Protein AF-0000000071222278 (afdb_homodimer)

Structure (mmCIF, N/CA/C/O backbone):
data_AF-0000000071222278-model_v1
#
loop_
_entity.id
_entity.type
_entity.pdbx_description
1 polymer omega-amidase
#
loop_
_atom_site.group_PDB
_atom_site.id
_atom_site.type_symbol
_atom_site.label_atom_id
_atom_site.label_alt_id
_atom_site.label_comp_id
_atom_site.label_asym_id
_atom_site.label_entity_id
_atom_site.label_seq_id
_atom_site.pdbx_PDB_ins_code
_atom_site.Cartn_x
_atom_site.Cartn_y
_atom_site.Cartn_z
_atom_site.occupancy
_atom_site.B_iso_or_equiv
_atom_site.auth_seq_id
_atom_site.auth_comp_id
_atom_site.auth_asym_id
_atom_site.auth_atom_id
_atom_site.pdbx_PDB_model_num
ATOM 1 N N . MET A 1 1 ? 24.328 16.859 -0.555 1 50.84 1 MET A N 1
ATOM 2 C CA . MET A 1 1 ? 23.141 16.391 0.17 1 50.84 1 MET A CA 1
ATOM 3 C C . MET A 1 1 ? 23.531 15.844 1.537 1 50.84 1 MET A C 1
ATOM 5 O O . MET A 1 1 ? 24.531 15.133 1.663 1 50.84 1 MET A O 1
ATOM 9 N N . TYR A 1 2 ? 22.938 16.422 2.629 1 64.75 2 TYR A N 1
ATOM 10 C CA . TYR A 1 2 ? 23.281 15.922 3.955 1 64.75 2 TYR A CA 1
ATOM 11 C C . TYR A 1 2 ? 22.828 14.469 4.125 1 64.75 2 TYR A C 1
ATOM 13 O O . TYR A 1 2 ? 21.75 14.086 3.664 1 64.75 2 TYR A O 1
ATOM 21 N N . LYS A 1 3 ? 23.766 13.883 4.699 1 67.88 3 LYS A N 1
ATOM 22 C CA . LYS A 1 3 ? 23.547 12.445 4.828 1 67.88 3 LYS A CA 1
ATOM 23 C C . LYS A 1 3 ? 22.594 12.133 5.98 1 67.88 3 LYS A C 1
ATOM 25 O O . LYS A 1 3 ? 21.906 11.117 5.969 1 67.88 3 LYS A O 1
ATOM 30 N N . HIS A 1 4 ? 22.719 13.102 6.91 1 75.44 4 HIS A N 1
ATOM 31 C CA . HIS A 1 4 ? 21.844 12.922 8.07 1 75.44 4 HIS A CA 1
ATOM 32 C C . HIS A 1 4 ? 20.938 14.141 8.266 1 75.44 4 HIS A C 1
ATOM 34 O O . HIS A 1 4 ? 21.328 15.266 7.945 1 75.44 4 HIS A O 1
ATOM 40 N N . PHE A 1 5 ? 19.797 13.812 8.578 1 79.31 5 PHE A N 1
ATOM 41 C CA . PHE A 1 5 ? 18.75 14.828 8.758 1 79.31 5 PHE A CA 1
ATOM 42 C C . PHE A 1 5 ? 18.031 14.625 10.086 1 79.31 5 PHE A C 1
ATOM 44 O O . PHE A 1 5 ? 17.578 13.523 10.391 1 79.31 5 PHE A O 1
ATOM 51 N N . ALA A 1 6 ? 18.172 15.703 11.008 1 85.75 6 ALA A N 1
ATOM 52 C CA . ALA A 1 6 ? 17.5 15.609 12.305 1 85.75 6 ALA A CA 1
ATOM 53 C C . ALA A 1 6 ? 16.062 16.078 12.219 1 85.75 6 ALA A C 1
ATOM 55 O O . ALA A 1 6 ? 15.797 17.234 11.852 1 85.75 6 ALA A O 1
ATOM 56 N N . TRP A 1 7 ? 15.211 15.18 12.609 1 89.19 7 TRP A N 1
ATOM 57 C CA . TRP A 1 7 ? 13.781 15.445 12.461 1 89.19 7 TRP A CA 1
ATOM 58 C C . TRP A 1 7 ? 13.062 15.336 13.805 1 89.19 7 TRP A C 1
ATOM 60 O O . TRP A 1 7 ? 13.352 14.43 14.594 1 89.19 7 TRP A O 1
ATOM 70 N N . HIS A 1 8 ? 12.227 16.328 14.023 1 93.81 8 HIS A N 1
ATOM 71 C CA . HIS A 1 8 ? 11.383 16.281 15.211 1 93.81 8 HIS A CA 1
ATOM 72 C C . HIS A 1 8 ? 9.906 16.234 14.836 1 93.81 8 HIS A C 1
ATOM 74 O O . HIS A 1 8 ? 9.453 17 13.977 1 93.81 8 HIS A O 1
ATOM 80 N N . LEU A 1 9 ? 9.203 15.32 15.359 1 96.69 9 LEU A N 1
ATOM 81 C CA . LEU A 1 9 ? 7.766 15.148 15.172 1 96.69 9 LEU A CA 1
ATOM 82 C C . LEU A 1 9 ? 7.012 15.391 16.469 1 96.69 9 LEU A C 1
ATOM 84 O O . LEU A 1 9 ? 7.27 14.727 17.484 1 96.69 9 LEU A O 1
ATOM 88 N N . VAL A 1 10 ? 6.066 16.297 16.438 1 98 10 VAL A N 1
ATOM 89 C CA . VAL A 1 10 ? 5.398 16.703 17.672 1 98 10 VAL A CA 1
ATOM 90 C C . VAL A 1 10 ? 3.975 16.141 17.688 1 98 10 VAL A C 1
ATOM 92 O O . VAL A 1 10 ? 3.18 16.438 16.797 1 98 10 VAL A O 1
ATOM 95 N N . GLN A 1 11 ? 3.684 15.32 18.656 1 98.69 11 GLN A N 1
ATOM 96 C CA . GLN A 1 11 ? 2.305 14.969 18.984 1 98.69 11 GLN A CA 1
ATOM 97 C C . GLN A 1 11 ? 1.721 15.938 20 1 98.69 11 GLN A C 1
ATOM 99 O O . GLN A 1 11 ? 1.902 15.758 21.219 1 98.69 11 GLN A O 1
ATOM 104 N N . LEU A 1 12 ? 0.975 16.906 19.547 1 98.5 12 LEU A N 1
ATOM 105 C CA . LEU A 1 12 ? 0.53 18.016 20.375 1 98.5 12 LEU A CA 1
ATOM 106 C C . LEU A 1 12 ? -0.89 17.797 20.875 1 98.5 12 LEU A C 1
ATOM 108 O O . LEU A 1 12 ? -1.757 17.344 20.125 1 98.5 12 LEU A O 1
ATOM 112 N N . GLN A 1 13 ? -1.092 18.047 22.125 1 98.25 13 GLN A N 1
ATOM 113 C CA . GLN A 1 13 ? -2.457 18.078 22.625 1 98.25 13 GLN A CA 1
ATOM 114 C C . GLN A 1 13 ? -3.152 19.391 22.266 1 98.25 13 GLN A C 1
ATOM 116 O O . GLN A 1 13 ? -2.6 20.469 22.469 1 98.25 13 GLN A O 1
ATOM 121 N N . VAL A 1 14 ? -4.301 19.297 21.781 1 97.81 14 VAL A N 1
ATOM 122 C CA . VAL A 1 14 ? -5.02 20.453 21.266 1 97.81 14 VAL A CA 1
ATOM 123 C C . VAL A 1 14 ? -6.223 20.75 22.156 1 97.81 14 VAL A C 1
ATOM 125 O O . VAL A 1 14 ? -6.922 19.844 22.594 1 97.81 14 VAL A O 1
ATOM 128 N N . ASN A 1 15 ? -6.426 21.984 22.453 1 95.69 15 ASN A N 1
ATOM 129 C CA . ASN A 1 15 ? -7.605 22.422 23.188 1 95.69 15 ASN A CA 1
ATOM 130 C C . ASN A 1 15 ? -8.344 23.531 22.469 1 95.69 15 ASN A C 1
ATOM 132 O O . ASN A 1 15 ? -8.047 23.828 21.312 1 95.69 15 ASN A O 1
ATOM 136 N N . GLU A 1 16 ? -9.312 24.172 23.141 1 96.44 16 GLU A N 1
ATOM 137 C CA . GLU A 1 16 ? -10.211 25.109 22.469 1 96.44 16 GLU A CA 1
ATOM 138 C C . GLU A 1 16 ? -9.594 26.516 22.391 1 96.44 16 GLU A C 1
ATOM 140 O O . GLU A 1 16 ? -10.078 27.375 21.672 1 96.44 16 GLU A O 1
ATOM 145 N N . VAL A 1 17 ? -8.586 26.781 23.141 1 97.5 17 VAL A N 1
ATOM 146 C CA . VAL A 1 17 ? -7.977 28.109 23.188 1 97.5 17 VAL A CA 1
ATOM 147 C C . VAL A 1 17 ? -6.82 28.188 22.188 1 97.5 17 VAL A C 1
ATOM 149 O O . VAL A 1 17 ? -5.715 27.719 22.469 1 97.5 17 VAL A O 1
ATOM 152 N N . LYS A 1 18 ? -7.035 28.828 21.094 1 97.94 18 LYS A N 1
ATOM 153 C CA . LYS A 1 18 ? -6.094 28.891 19.969 1 97.94 18 LYS A CA 1
ATOM 154 C C . LYS A 1 18 ? -4.723 29.375 20.438 1 97.94 18 LYS A C 1
ATOM 156 O O . LYS A 1 18 ? -3.697 28.781 20.094 1 97.94 18 LYS A O 1
ATOM 161 N N . SER A 1 19 ? -4.73 30.453 21.203 1 97.88 19 SER A N 1
ATOM 162 C CA . SER A 1 19 ? -3.469 31.062 21.625 1 97.88 19 SER A CA 1
ATOM 163 C C . SER A 1 19 ? -2.633 30.094 22.438 1 97.88 19 SER A C 1
ATOM 165 O O . SER A 1 19 ? -1.404 30.078 22.344 1 97.88 19 SER A O 1
ATOM 167 N N . LYS A 1 20 ? -3.273 29.266 23.234 1 98.19 20 LYS A N 1
ATOM 168 C CA . LYS A 1 20 ? -2.557 28.281 24.031 1 98.19 20 LYS A CA 1
ATOM 169 C C . LYS A 1 20 ? -1.934 27.203 23.141 1 98.19 20 LYS A C 1
ATOM 171 O O . LYS A 1 20 ? -0.811 26.766 23.391 1 98.19 20 LYS A O 1
ATOM 176 N N . ASN A 1 21 ? -2.67 26.75 22.188 1 98.44 21 ASN A N 1
ATOM 177 C CA . ASN A 1 21 ? -2.145 25.766 21.25 1 98.44 21 ASN A CA 1
ATOM 178 C C . ASN A 1 21 ? -0.934 26.312 20.5 1 98.44 21 ASN A C 1
ATOM 180 O O . ASN A 1 21 ? 0.077 25.609 20.359 1 98.44 21 ASN A O 1
ATOM 184 N N . VAL A 1 22 ? -1.058 27.547 20 1 98.75 22 VAL A N 1
ATOM 185 C CA . VAL A 1 22 ? 0.012 28.172 19.234 1 98.75 22 VAL A CA 1
ATOM 186 C C . VAL A 1 22 ? 1.243 28.359 20.125 1 98.75 22 VAL A C 1
ATOM 188 O O . VAL A 1 22 ? 2.363 28.062 19.719 1 98.75 22 VAL A O 1
ATOM 191 N N . GLU A 1 23 ? 1.014 28.844 21.328 1 98.44 23 GLU A N 1
ATOM 192 C CA . GLU A 1 23 ? 2.117 29.031 22.266 1 98.44 23 GLU A CA 1
ATOM 193 C C . GLU A 1 23 ? 2.826 27.703 22.547 1 98.44 23 GLU A C 1
ATOM 195 O O . GLU A 1 23 ? 4.055 27.656 22.641 1 98.44 23 GLU A O 1
ATOM 200 N N . ARG A 1 24 ? 2.037 26.688 22.781 1 98.19 24 ARG A N 1
ATOM 201 C CA . ARG A 1 24 ? 2.607 25.375 23.047 1 98.19 24 ARG A CA 1
ATOM 202 C C . ARG A 1 24 ? 3.424 24.875 21.859 1 98.19 24 ARG A C 1
ATOM 204 O O . ARG A 1 24 ? 4.512 24.328 22.031 1 98.19 24 ARG A O 1
ATOM 211 N N . ALA A 1 25 ? 2.912 25.016 20.656 1 98.31 25 ALA A N 1
ATOM 212 C CA . ALA A 1 25 ? 3.641 24.641 19.453 1 98.31 25 ALA A CA 1
ATOM 213 C C . ALA A 1 25 ? 4.969 25.391 19.359 1 98.31 25 ALA A C 1
ATOM 215 O O . ALA A 1 25 ? 6.008 24.797 19.078 1 98.31 25 ALA A O 1
ATOM 216 N N . VAL A 1 26 ? 4.914 26.688 19.578 1 97.94 26 VAL A N 1
ATOM 217 C CA . VAL A 1 26 ? 6.109 27.516 19.531 1 97.94 26 VAL A CA 1
ATOM 218 C C . VAL A 1 26 ? 7.125 27.016 20.562 1 97.94 26 VAL A C 1
ATOM 220 O O . VAL A 1 26 ? 8.328 27.016 20.297 1 97.94 26 VAL A O 1
ATOM 223 N N . SER A 1 27 ? 6.652 26.625 21.719 1 97.38 27 SER A N 1
ATOM 224 C CA . SER A 1 27 ? 7.551 26.094 22.75 1 97.38 27 SER A CA 1
ATOM 225 C C . SER A 1 27 ? 8.258 24.844 22.266 1 97.38 27 SER A C 1
ATOM 227 O O . SER A 1 27 ? 9.438 24.625 22.578 1 97.38 27 SER A O 1
ATOM 229 N N . TYR A 1 28 ? 7.586 23.953 21.609 1 97 28 TYR A N 1
ATOM 230 C CA . TYR A 1 28 ? 8.203 22.75 21.047 1 97 28 TYR A CA 1
ATOM 231 C C . TYR A 1 28 ? 9.234 23.109 19.984 1 97 28 TYR A C 1
ATOM 233 O O . TYR A 1 28 ? 10.305 22.5 19.922 1 97 28 TYR A O 1
ATOM 241 N N . ILE A 1 29 ? 8.922 24.094 19.141 1 96.19 29 ILE A N 1
ATOM 242 C CA . ILE A 1 29 ? 9.844 24.531 18.094 1 96.19 29 ILE A CA 1
ATOM 243 C C . ILE A 1 29 ? 11.125 25.078 18.734 1 96.19 29 ILE A C 1
ATOM 245 O O . ILE A 1 29 ? 12.227 24.75 18.297 1 96.19 29 ILE A O 1
ATOM 249 N N . SER A 1 30 ? 10.938 25.844 19.75 1 94.44 30 SER A N 1
ATOM 250 C CA . SER A 1 30 ? 12.094 26.391 20.453 1 94.44 30 SER A CA 1
ATOM 251 C C . SER A 1 30 ? 12.922 25.281 21.094 1 94.44 30 SER A C 1
ATOM 253 O O . SER A 1 30 ? 14.156 25.344 21.094 1 94.44 30 SER A O 1
ATOM 255 N N . SER A 1 31 ? 12.234 24.312 21.641 1 91.62 31 SER A N 1
ATOM 256 C CA . SER A 1 31 ? 12.93 23.188 22.281 1 91.62 31 SER A CA 1
ATOM 257 C C . SER A 1 31 ? 13.672 22.344 21.25 1 91.62 31 SER A C 1
ATOM 259 O O . SER A 1 31 ? 14.672 21.703 21.578 1 91.62 31 SER A O 1
ATOM 261 N N . ALA A 1 32 ? 13.188 22.266 20.047 1 87.5 32 ALA A N 1
ATOM 262 C CA . ALA A 1 32 ? 13.773 21.438 19 1 87.5 32 ALA A CA 1
ATOM 263 C C . ALA A 1 32 ? 15.18 21.922 18.641 1 87.5 32 ALA A C 1
ATOM 265 O O . ALA A 1 32 ? 16.047 21.125 18.297 1 87.5 32 ALA A O 1
ATOM 266 N N . LYS A 1 33 ? 15.461 23.172 18.734 1 79.44 33 LYS A N 1
ATOM 267 C CA . LYS A 1 33 ? 16.781 23.719 18.422 1 79.44 33 LYS A CA 1
ATOM 268 C C . LYS A 1 33 ? 17.812 23.266 19.438 1 79.44 33 LYS A C 1
ATOM 270 O O . LYS A 1 33 ? 18.984 23.062 19.094 1 79.44 33 LYS A O 1
ATOM 275 N N . GLU A 1 34 ? 17.297 23.094 20.594 1 80.38 34 GLU A N 1
ATOM 276 C CA . GLU A 1 34 ? 18.203 22.641 21.641 1 80.38 34 GLU A CA 1
ATOM 277 C C . GLU A 1 34 ? 18.734 21.234 21.328 1 80.38 34 GLU A C 1
ATOM 279 O O . GLU A 1 34 ? 19.812 20.859 21.781 1 80.38 34 GLU A O 1
ATOM 284 N N . HIS A 1 35 ? 18.078 20.594 20.438 1 79.88 35 HIS A N 1
ATOM 285 C CA . HIS A 1 35 ? 18.469 19.234 20.094 1 79.88 35 HIS A CA 1
ATOM 286 C C . HIS A 1 35 ? 18.969 19.156 18.656 1 79.88 35 HIS A C 1
ATOM 288 O O . HIS A 1 35 ? 18.969 18.078 18.062 1 79.88 35 HIS A O 1
ATOM 294 N N . ASN A 1 36 ? 19.281 20.312 18.078 1 80.81 36 ASN A N 1
ATOM 295 C CA . ASN A 1 36 ? 19.906 20.438 16.766 1 80.81 36 ASN A CA 1
ATOM 296 C C . ASN A 1 36 ? 18.984 19.922 15.664 1 80.81 36 ASN A C 1
ATOM 298 O O . ASN A 1 36 ? 19.438 19.25 14.742 1 80.81 36 ASN A O 1
ATOM 302 N N . ALA A 1 37 ? 17.703 20.188 15.773 1 86.94 37 ALA A N 1
ATOM 303 C CA . ALA A 1 37 ? 16.734 19.781 14.758 1 86.94 37 ALA A CA 1
ATOM 304 C C . ALA A 1 37 ? 16.922 20.594 13.469 1 86.94 37 ALA A C 1
ATOM 306 O O . ALA A 1 37 ? 17.188 21.797 13.523 1 86.94 37 ALA A O 1
ATOM 307 N N . ASP A 1 38 ? 16.859 19.938 12.352 1 90.44 38 ASP A N 1
ATOM 308 C CA . ASP A 1 38 ? 16.828 20.609 11.055 1 90.44 38 ASP A CA 1
ATOM 309 C C . ASP A 1 38 ? 15.391 20.984 10.68 1 90.44 38 ASP A C 1
ATOM 311 O O . ASP A 1 38 ? 15.172 21.969 9.977 1 90.44 38 ASP A O 1
ATOM 315 N N . ILE A 1 39 ? 14.484 20.188 11.133 1 94.06 39 ILE A N 1
ATOM 316 C CA . ILE A 1 39 ? 13.086 20.344 10.75 1 94.06 39 ILE A CA 1
ATOM 317 C C . ILE A 1 39 ? 12.18 19.797 11.852 1 94.06 39 ILE A C 1
ATOM 319 O O . ILE A 1 39 ? 12.539 18.828 12.531 1 94.06 39 ILE A O 1
ATOM 323 N N . ILE A 1 40 ? 11.141 20.469 12.164 1 96.94 40 ILE A N 1
ATOM 324 C CA . ILE A 1 40 ? 10.117 20.031 13.109 1 96.94 40 ILE A CA 1
ATOM 325 C C . ILE A 1 40 ? 8.75 20.047 12.43 1 96.94 40 ILE A C 1
ATOM 327 O O . ILE A 1 40 ? 8.469 20.922 11.602 1 96.94 40 ILE A O 1
ATOM 331 N N . ALA A 1 41 ? 7.898 19.062 12.711 1 98.06 41 ALA A N 1
ATOM 332 C CA . ALA A 1 41 ? 6.582 18.953 12.086 1 98.06 41 ALA A CA 1
ATOM 333 C C . ALA A 1 41 ? 5.48 18.875 13.141 1 98.06 41 ALA A C 1
ATOM 335 O O . ALA A 1 41 ? 5.629 18.203 14.164 1 98.06 41 ALA A O 1
ATOM 336 N N . LEU A 1 42 ? 4.426 19.609 12.906 1 98.81 42 LEU A N 1
ATOM 337 C CA . LEU A 1 42 ? 3.273 19.688 13.797 1 98.81 42 LEU A CA 1
ATOM 338 C C . LEU A 1 42 ? 2.104 18.875 13.242 1 98.81 42 LEU A C 1
ATOM 340 O O . LEU A 1 42 ? 2.109 18.5 12.07 1 98.81 42 LEU A O 1
ATOM 344 N N . PRO A 1 43 ? 1.085 18.594 14.031 1 98.81 43 PRO A N 1
ATOM 345 C CA . PRO A 1 43 ? -0.017 17.734 13.594 1 98.81 43 PRO A CA 1
ATOM 346 C C . PRO A 1 43 ? -1.107 18.5 12.852 1 98.81 43 PRO A C 1
ATOM 348 O O . PRO A 1 43 ? -1.021 19.734 12.727 1 98.81 43 PRO A O 1
ATOM 351 N N . GLU A 1 44 ? -2.096 17.766 12.336 1 98.75 44 GLU A N 1
ATOM 352 C CA . GLU A 1 44 ? -3.254 18.344 11.656 1 98.75 44 GLU A CA 1
ATOM 353 C C . GLU A 1 44 ? -4.094 19.188 12.602 1 98.75 44 GLU A C 1
ATOM 355 O O . GLU A 1 44 ? -4.418 18.75 13.711 1 98.75 44 GLU A O 1
ATOM 360 N N . CYS A 1 45 ? -4.477 20.406 12.133 1 98.25 45 CYS A N 1
ATOM 361 C CA . CYS A 1 45 ? -5.309 21.344 12.883 1 98.25 45 CYS A CA 1
ATOM 362 C C . CYS A 1 45 ? -4.781 21.516 14.297 1 98.25 45 CYS A C 1
ATOM 364 O O . CYS A 1 45 ? -5.531 21.391 15.266 1 98.25 45 CYS A O 1
ATOM 366 N N . PHE A 1 46 ? -3.543 21.812 14.375 1 98.56 46 PHE A N 1
ATOM 367 C CA . PHE A 1 46 ? -2.883 21.812 15.672 1 98.56 46 PHE A CA 1
ATOM 368 C C . PHE A 1 46 ? -3.332 23 16.516 1 98.56 46 PHE A C 1
ATOM 370 O O . PHE A 1 46 ? -3.125 23.031 17.719 1 98.56 46 PHE A O 1
ATOM 377 N N . ASN A 1 47 ? -3.955 24.047 15.875 1 98.31 47 ASN A N 1
ATOM 378 C CA . ASN A 1 47 ? -4.238 25.281 16.609 1 98.31 47 ASN A CA 1
ATOM 379 C C . ASN A 1 47 ? -5.707 25.344 17.031 1 98.31 47 ASN A C 1
ATOM 381 O O . ASN A 1 47 ? -6.172 26.391 17.484 1 98.31 47 ASN A O 1
ATOM 385 N N . SER A 1 48 ? -6.457 24.328 16.781 1 97.75 48 SER A N 1
ATOM 386 C CA . SER A 1 48 ? -7.875 24.297 17.141 1 97.75 48 SER A CA 1
ATOM 387 C C . SER A 1 48 ? -8.383 22.875 17.25 1 97.75 48 SER A C 1
ATOM 389 O O . SER A 1 48 ? -7.754 21.938 16.75 1 97.75 48 SER A O 1
ATOM 391 N N . PRO A 1 49 ? -9.523 22.719 17.969 1 96.25 49 PRO A N 1
ATOM 392 C CA . PRO A 1 49 ? -10.164 21.406 17.875 1 96.25 49 PRO A CA 1
ATOM 393 C C . PRO A 1 49 ? -10.508 21.016 16.438 1 96.25 49 PRO A C 1
ATOM 395 O O . PRO A 1 49 ? -10.672 21.891 15.586 1 96.25 49 PRO A O 1
ATOM 398 N N . TYR A 1 50 ? -10.562 19.766 16.234 1 94.88 50 TYR A N 1
ATOM 399 C CA . TYR A 1 50 ? -10.875 19.25 14.898 1 94.88 50 TYR A CA 1
ATOM 400 C C . TYR A 1 50 ? -12.367 18.969 14.758 1 94.88 50 TYR A C 1
ATOM 402 O O . TYR A 1 50 ? -12.969 18.344 15.633 1 94.88 50 TYR A O 1
ATOM 410 N N . GLY A 1 51 ? -12.906 19.453 13.719 1 92.56 51 GLY A N 1
ATOM 411 C CA . GLY A 1 51 ? -14.312 19.25 13.422 1 92.56 51 GLY A CA 1
ATOM 412 C C . GLY A 1 51 ? -14.875 20.281 12.469 1 92.56 51 GLY A C 1
ATOM 413 O O . GLY A 1 51 ? -14.375 21.406 12.398 1 92.56 51 GLY A O 1
ATOM 414 N N . ILE A 1 52 ? -15.938 19.969 11.812 1 93.31 52 ILE A N 1
ATOM 415 C CA . ILE A 1 52 ? -16.547 20.781 10.766 1 93.31 52 ILE A CA 1
ATOM 416 C C . ILE A 1 52 ? -16.969 22.125 11.344 1 93.31 52 ILE A C 1
ATOM 418 O O . ILE A 1 52 ? -16.812 23.172 10.695 1 93.31 52 ILE A O 1
ATOM 422 N N . GLN A 1 53 ? -17.484 22.094 12.539 1 93.44 53 GLN A N 1
ATOM 423 C CA . GLN A 1 53 ? -18.016 23.312 13.164 1 93.44 53 GLN A CA 1
ATOM 424 C C . GLN A 1 53 ? -16.875 24.25 13.578 1 93.44 53 GLN A C 1
ATOM 426 O O . GLN A 1 53 ? -17.109 25.438 13.805 1 93.44 53 GLN A O 1
ATOM 431 N N . TYR A 1 54 ? -15.734 23.75 13.664 1 96.19 54 TYR A N 1
ATOM 432 C CA . TYR A 1 54 ? -14.625 24.531 14.195 1 96.19 54 TYR A CA 1
ATOM 433 C C . TYR A 1 54 ? -13.859 25.219 13.07 1 96.19 54 TYR A C 1
ATOM 435 O O . TYR A 1 54 ? -13.203 26.25 13.289 1 96.19 54 TYR A O 1
ATOM 443 N N . PHE A 1 55 ? -13.953 24.781 11.82 1 97.06 55 PHE A N 1
ATOM 444 C CA . PHE A 1 55 ? -13.141 25.297 10.719 1 97.06 55 PHE A CA 1
ATOM 445 C C . PHE A 1 55 ? -13.414 26.766 10.477 1 97.06 55 PHE A C 1
ATOM 447 O O . PHE A 1 55 ? -12.484 27.578 10.438 1 97.06 55 PHE A O 1
ATOM 454 N N . PRO A 1 56 ? -14.703 27.188 10.383 1 97.25 56 PRO A N 1
ATOM 455 C CA . PRO A 1 56 ? -14.945 28.625 10.172 1 97.25 56 PRO A CA 1
ATOM 456 C C . PRO A 1 56 ? -14.547 29.469 11.383 1 97.25 56 PRO A C 1
ATOM 458 O O . PRO A 1 56 ? -14.016 30.562 11.227 1 97.25 56 PRO A O 1
ATOM 461 N N . LYS A 1 57 ? -14.766 28.922 12.531 1 97.06 57 LYS A N 1
ATOM 462 C CA . LYS A 1 57 ? -14.539 29.656 13.773 1 97.06 57 LYS A CA 1
ATOM 463 C C . LYS A 1 57 ? -13.062 29.969 13.961 1 97.06 57 LYS A C 1
ATOM 465 O O . LYS A 1 57 ? -12.711 31.047 14.445 1 97.06 57 LYS A O 1
ATOM 470 N N . TYR A 1 58 ? -12.203 29.109 13.562 1 97.94 58 TYR A N 1
ATOM 471 C CA . TYR A 1 58 ? -10.781 29.266 13.852 1 97.94 58 TYR A CA 1
ATOM 472 C C . TYR A 1 58 ? -10 29.656 12.602 1 97.94 58 TYR A C 1
ATOM 474 O O . TYR A 1 58 ? -8.773 29.688 12.617 1 97.94 58 TYR A O 1
ATOM 482 N N . ALA A 1 59 ? -10.68 29.969 11.539 1 98.19 59 ALA A N 1
ATOM 483 C CA . ALA A 1 59 ? -10.055 30.234 10.242 1 98.19 59 ALA A CA 1
ATOM 484 C C . ALA A 1 59 ? -9.203 31.5 10.305 1 98.19 59 ALA A C 1
ATOM 486 O O . ALA A 1 59 ? -9.578 32.469 10.953 1 98.19 59 ALA A O 1
ATOM 487 N N . GLU A 1 60 ? -8.078 31.375 9.648 1 98.25 60 GLU A N 1
ATOM 488 C CA . GLU A 1 60 ? -7.16 32.5 9.508 1 98.25 60 GLU A CA 1
ATOM 489 C C . GLU A 1 60 ? -6.703 32.656 8.062 1 98.25 60 GLU A C 1
ATOM 491 O O . GLU A 1 60 ? -6.723 31.703 7.285 1 98.25 60 GLU A O 1
ATOM 496 N N . SER A 1 61 ? -6.312 33.906 7.773 1 98.25 61 SER A N 1
ATOM 497 C CA . SER A 1 61 ? -5.648 34.094 6.488 1 98.25 61 SER A CA 1
ATOM 498 C C . SER A 1 61 ? -4.219 33.562 6.523 1 98.25 61 SER A C 1
ATOM 500 O O . SER A 1 61 ? -3.588 33.531 7.582 1 98.25 61 SER A O 1
ATOM 502 N N . VAL A 1 62 ? -3.674 33.062 5.504 1 98.44 62 VAL A N 1
ATOM 503 C CA . VAL A 1 62 ? -2.289 32.625 5.328 1 98.44 62 VAL A CA 1
ATOM 504 C C . VAL A 1 62 ? -1.609 33.5 4.277 1 98.44 62 VAL A C 1
ATOM 506 O O . VAL A 1 62 ? -2.102 33.625 3.152 1 98.44 62 VAL A O 1
ATOM 509 N N . PRO A 1 63 ? -0.571 34.188 4.496 1 97.81 63 PRO A N 1
ATOM 510 C CA . PRO A 1 63 ? 0.282 33.938 5.66 1 97.81 63 PRO A CA 1
ATOM 511 C C . PRO A 1 63 ? 0.116 35 6.746 1 97.81 63 PRO A C 1
ATOM 513 O O . PRO A 1 63 ? 0.968 35.125 7.629 1 97.81 63 PRO A O 1
ATOM 516 N N . ASP A 1 64 ? -0.885 35.781 6.742 1 96.94 64 ASP A N 1
ATOM 517 C CA . ASP A 1 64 ? -0.932 36.969 7.57 1 96.94 64 ASP A CA 1
ATOM 518 C C . ASP A 1 64 ? -1.656 36.719 8.891 1 96.94 64 ASP A C 1
ATOM 520 O O . ASP A 1 64 ? -1.676 37.562 9.781 1 96.94 64 ASP A O 1
ATOM 524 N N . GLY A 1 65 ? -2.215 35.562 9.039 1 97.94 65 GLY A N 1
ATOM 525 C CA . GLY A 1 65 ? -2.941 35.25 10.258 1 97.94 65 GLY A CA 1
ATOM 526 C C . GLY A 1 65 ? -2.035 35.031 11.453 1 97.94 65 GLY A C 1
ATOM 527 O O . GLY A 1 65 ? -0.821 34.875 11.297 1 97.94 65 GLY A O 1
ATOM 528 N N . GLU A 1 66 ? -2.654 35 12.641 1 97.56 66 GLU A N 1
ATOM 529 C CA . GLU A 1 66 ? -1.956 34.906 13.914 1 97.56 66 GLU A CA 1
ATOM 530 C C . GLU A 1 66 ? -1.051 33.688 13.969 1 97.56 66 GLU A C 1
ATOM 532 O O . GLU A 1 66 ? 0.109 33.781 14.375 1 97.56 66 GLU A O 1
ATOM 537 N N . THR A 1 67 ? -1.541 32.562 13.617 1 98.75 67 THR A N 1
ATOM 538 C CA . THR A 1 67 ? -0.778 31.312 13.688 1 98.75 67 THR A CA 1
ATOM 539 C C . THR A 1 67 ? 0.409 31.359 12.727 1 98.75 67 THR A C 1
ATOM 541 O O . THR A 1 67 ? 1.522 30.969 13.094 1 98.75 67 THR A O 1
ATOM 544 N N . SER A 1 68 ? 0.166 31.859 11.484 1 98.69 68 SER A N 1
ATOM 545 C CA . SER A 1 68 ? 1.236 31.953 10.5 1 98.69 68 SER A CA 1
ATOM 546 C C . SER A 1 68 ? 2.352 32.875 10.984 1 98.69 68 SER A C 1
ATOM 548 O O . SER A 1 68 ? 3.533 32.531 10.867 1 98.69 68 SER A O 1
ATOM 550 N N . VAL A 1 69 ? 1.96 33.969 11.516 1 98.75 69 VAL A N 1
ATOM 551 C CA . VAL A 1 69 ? 2.936 34.938 12.016 1 98.75 69 VAL A CA 1
ATOM 552 C C . VAL A 1 69 ? 3.768 34.281 13.125 1 98.75 69 VAL A C 1
ATOM 554 O O . VAL A 1 6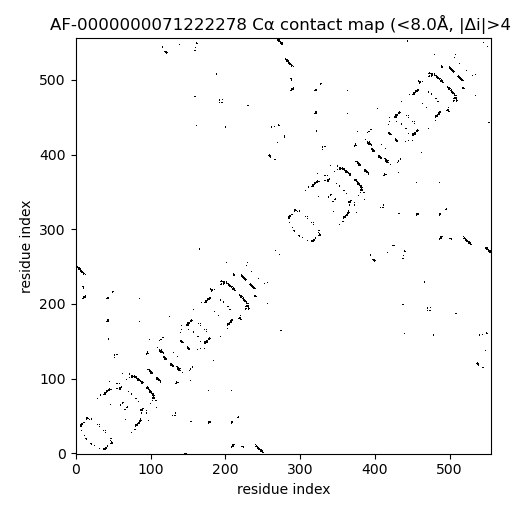9 ? 4.992 34.438 13.156 1 98.75 69 VAL A O 1
ATOM 557 N N . ALA A 1 70 ? 3.121 33.594 14.039 1 98.81 70 ALA A N 1
ATOM 558 C CA . ALA A 1 70 ? 3.816 32.938 15.141 1 98.81 70 ALA A CA 1
ATOM 559 C C . ALA A 1 70 ? 4.793 31.875 14.625 1 98.81 70 ALA A C 1
ATOM 561 O O . ALA A 1 70 ? 5.922 31.781 15.109 1 98.81 70 ALA A O 1
ATOM 562 N N . LEU A 1 71 ? 4.375 31.094 13.703 1 98.81 71 LEU A N 1
ATOM 563 C CA . LEU A 1 71 ? 5.223 30.047 13.156 1 98.81 71 LEU A CA 1
ATOM 564 C C . LEU A 1 71 ? 6.414 30.641 12.406 1 98.81 71 LEU A C 1
ATOM 566 O O . LEU A 1 71 ? 7.535 30.141 12.531 1 98.81 71 LEU A O 1
ATOM 570 N N . SER A 1 72 ? 6.145 31.656 11.547 1 98.81 72 SER A N 1
ATOM 571 C CA . SER A 1 72 ? 7.211 32.344 10.844 1 98.81 72 SER A CA 1
ATOM 572 C C . SER A 1 72 ? 8.273 32.844 11.805 1 98.81 72 SER A C 1
ATOM 574 O O . SER A 1 72 ? 9.469 32.625 11.609 1 98.81 72 SER A O 1
ATOM 576 N N . LYS A 1 73 ? 7.828 33.531 12.836 1 98.69 73 LYS A N 1
ATOM 577 C CA . LYS A 1 73 ? 8.734 34.094 13.836 1 98.69 73 LYS A CA 1
ATOM 578 C C . LYS A 1 73 ? 9.523 32.969 14.539 1 98.69 73 LYS A C 1
ATOM 580 O O . LYS A 1 73 ? 10.734 33.094 14.727 1 98.69 73 LYS A O 1
ATOM 585 N N . ALA A 1 74 ? 8.852 31.922 14.961 1 98.06 74 ALA A N 1
ATOM 586 C CA . ALA A 1 74 ? 9.5 30.812 15.648 1 98.06 74 ALA A CA 1
ATOM 587 C C . ALA A 1 74 ? 10.562 30.156 14.758 1 98.06 74 ALA A C 1
ATOM 589 O O . ALA A 1 74 ? 11.656 29.828 15.227 1 98.06 74 ALA A O 1
ATOM 590 N N . ALA A 1 75 ? 10.227 29.953 13.484 1 97.94 75 ALA A N 1
ATOM 591 C CA . ALA A 1 75 ? 11.188 29.375 12.547 1 97.94 75 ALA A CA 1
ATOM 592 C C . ALA A 1 75 ? 12.438 30.234 12.453 1 97.94 75 ALA A C 1
ATOM 594 O O . ALA A 1 75 ? 13.562 29.719 12.555 1 97.94 75 ALA A O 1
ATOM 595 N N . LYS A 1 76 ? 12.258 31.516 12.305 1 97.94 76 LYS A N 1
ATOM 596 C CA . LYS A 1 76 ? 13.359 32.469 12.148 1 97.94 76 LYS A CA 1
ATOM 597 C C . LYS A 1 76 ? 14.211 32.531 13.414 1 97.94 76 LYS A C 1
ATOM 599 O O . LYS A 1 76 ? 15.438 32.438 13.344 1 97.94 76 LYS A O 1
ATOM 604 N N . GLU A 1 77 ? 13.539 32.656 14.492 1 97.25 77 GLU A N 1
ATOM 605 C CA . GLU A 1 77 ? 14.242 32.812 15.766 1 97.25 77 GLU A CA 1
ATOM 606 C C . GLU A 1 77 ? 15.078 31.578 16.094 1 97.25 77 GLU A C 1
ATOM 608 O O . GLU A 1 77 ? 16.125 31.688 16.719 1 97.25 77 GLU A O 1
ATOM 613 N N . ASN A 1 78 ? 14.617 30.438 15.664 1 95.81 78 ASN A N 1
ATOM 614 C CA . ASN A 1 78 ? 15.312 29.203 15.992 1 95.81 78 ASN A CA 1
ATOM 615 C C . ASN A 1 78 ? 16.094 28.656 14.797 1 95.81 78 ASN A C 1
ATOM 617 O O . ASN A 1 78 ? 16.75 27.625 14.898 1 95.81 78 ASN A O 1
ATOM 621 N N . SER A 1 79 ? 16.062 29.312 13.664 1 95.06 79 SER A N 1
ATOM 622 C CA . SER A 1 79 ? 16.766 28.922 12.438 1 95.06 79 SER A CA 1
ATOM 623 C C . SER A 1 79 ? 16.484 27.453 12.086 1 95.06 79 SER A C 1
ATOM 625 O O . SER A 1 79 ? 17.422 26.672 11.906 1 95.06 79 SER A O 1
ATOM 627 N N . ILE A 1 80 ? 15.266 27.125 11.969 1 95.44 80 ILE A N 1
ATOM 628 C CA . ILE A 1 80 ? 14.852 25.75 11.742 1 95.44 80 ILE A CA 1
ATOM 629 C C . ILE A 1 80 ? 13.711 25.719 10.719 1 95.44 80 ILE A C 1
ATOM 631 O O . ILE A 1 80 ? 12.969 26.688 10.586 1 95.44 80 ILE A O 1
ATOM 635 N N . TYR A 1 81 ? 13.617 24.609 9.938 1 96.88 81 TYR A N 1
ATOM 636 C CA . TYR A 1 81 ? 12.438 24.391 9.102 1 96.88 81 TYR A CA 1
ATOM 637 C C . TYR A 1 81 ? 11.242 23.969 9.938 1 96.88 81 TYR A C 1
ATOM 639 O O . TYR A 1 81 ? 11.391 23.156 10.867 1 96.88 81 TYR A O 1
ATOM 647 N N . VAL A 1 82 ? 10.07 24.516 9.648 1 98.12 82 VAL A N 1
ATOM 648 C CA . VAL A 1 82 ? 8.867 24.172 10.383 1 98.12 82 VAL A CA 1
ATOM 649 C C . VAL A 1 82 ? 7.773 23.719 9.414 1 98.12 82 VAL A C 1
ATOM 651 O O . VAL A 1 82 ? 7.336 24.5 8.57 1 98.12 82 VAL A O 1
ATOM 654 N N . VAL A 1 83 ? 7.41 22.469 9.469 1 98.69 83 VAL A N 1
ATOM 655 C CA . VAL A 1 83 ? 6.141 22.016 8.891 1 98.69 83 VAL A CA 1
ATOM 656 C C . VAL A 1 83 ? 4.996 22.359 9.844 1 98.69 83 VAL A C 1
ATOM 658 O O . VAL A 1 83 ? 4.832 21.703 10.875 1 98.69 83 VAL A O 1
ATOM 661 N N . GLY A 1 84 ? 4.258 23.281 9.469 1 98.69 84 GLY A N 1
ATOM 662 C CA . GLY A 1 84 ? 3.301 23.906 10.375 1 98.69 84 GLY A CA 1
ATOM 663 C C . GLY A 1 84 ? 2.021 23.109 10.531 1 98.69 84 GLY A C 1
ATOM 664 O O . GLY A 1 84 ? 0.933 23.672 10.609 1 98.69 84 GLY A O 1
ATOM 665 N N . GLY A 1 85 ? 2.174 21.656 10.516 1 98.62 85 GLY A N 1
ATOM 666 C CA . GLY A 1 85 ? 0.918 20.938 10.562 1 98.62 85 GLY A CA 1
ATOM 667 C C . GLY A 1 85 ? -0.113 21.453 9.578 1 98.62 85 GLY A C 1
ATOM 668 O O . GLY A 1 85 ? 0.154 21.547 8.375 1 98.62 85 GLY A O 1
ATOM 669 N N . THR A 1 86 ? -1.332 21.656 10.211 1 98.81 86 THR A N 1
ATOM 670 C CA . THR A 1 86 ? -2.281 22.375 9.359 1 98.81 86 THR A CA 1
ATOM 671 C C . THR A 1 86 ? -3.16 23.297 10.188 1 98.81 86 THR A C 1
ATOM 673 O O . THR A 1 86 ? -3.189 23.203 11.414 1 98.81 86 THR A O 1
ATOM 676 N N . ILE A 1 87 ? -3.727 24.25 9.578 1 98.75 87 ILE A N 1
ATOM 677 C CA . ILE A 1 87 ? -4.727 25.141 10.164 1 98.75 87 ILE A CA 1
ATOM 678 C C . ILE A 1 87 ? -5.871 25.344 9.172 1 98.75 87 ILE A C 1
ATOM 680 O O . ILE A 1 87 ? -5.723 25.078 7.977 1 98.75 87 ILE A O 1
ATOM 684 N N . SER A 1 88 ? -6.984 25.859 9.711 1 98.56 88 SER A N 1
ATOM 685 C CA . SER A 1 88 ? -8.047 26.328 8.836 1 98.56 88 SER A CA 1
ATOM 686 C C . SER A 1 88 ? -7.695 27.656 8.203 1 98.56 88 SER A C 1
ATOM 688 O O . SER A 1 88 ? -7.441 28.641 8.906 1 98.56 88 SER A O 1
ATOM 690 N N . GLU A 1 89 ? -7.633 27.656 6.91 1 98.88 89 GLU A N 1
ATOM 691 C CA . GLU A 1 89 ? -7.348 28.859 6.129 1 98.88 89 GLU A CA 1
ATOM 692 C C . GLU A 1 89 ? -8.617 29.438 5.516 1 98.88 89 GLU A C 1
ATOM 694 O O . GLU A 1 89 ? -9.469 28.688 5.02 1 98.88 89 GLU A O 1
ATOM 699 N N . ILE A 1 90 ? -8.695 30.75 5.574 1 98.62 90 ILE A N 1
ATOM 700 C CA . ILE A 1 90 ? -9.766 31.422 4.84 1 98.62 90 ILE A CA 1
ATOM 701 C C . ILE A 1 90 ? -9.172 32.281 3.723 1 98.62 90 ILE A C 1
ATOM 703 O O . ILE A 1 90 ? -8.234 33.031 3.947 1 98.62 90 ILE A O 1
ATOM 707 N N . GLU A 1 91 ? -9.578 32.094 2.564 1 98.31 91 GLU A N 1
ATOM 708 C CA . GLU A 1 91 ? -9.281 32.906 1.395 1 98.31 91 GLU A CA 1
ATOM 709 C C . GLU A 1 91 ? -10.547 33.25 0.61 1 98.31 91 GLU A C 1
ATOM 711 O O . GLU A 1 91 ? -11.156 32.344 0.009 1 98.31 91 GLU A O 1
ATOM 716 N N . GLY A 1 92 ? -10.852 34.5 0.532 1 97.06 92 GLY A N 1
ATOM 717 C CA . GLY A 1 92 ? -12.172 34.812 0.007 1 97.06 92 GLY A CA 1
ATOM 718 C C . GLY A 1 92 ? -13.305 34.188 0.792 1 97.06 92 GLY A C 1
ATOM 719 O O . GLY A 1 92 ? -13.398 34.375 2.008 1 97.06 92 GLY A O 1
ATOM 720 N N . ASP A 1 93 ? -14.117 33.469 0.146 1 96.88 93 ASP A N 1
ATOM 721 C CA . ASP A 1 93 ? -15.25 32.812 0.805 1 96.88 93 ASP A CA 1
ATOM 722 C C . ASP A 1 93 ? -14.992 31.328 0.988 1 96.88 93 ASP A C 1
ATOM 724 O O . ASP A 1 93 ? -15.906 30.578 1.325 1 96.88 93 ASP A O 1
ATOM 728 N N . LYS A 1 94 ? -13.797 30.969 0.75 1 98.44 94 LYS A N 1
ATOM 729 C CA . LYS A 1 94 ? -13.477 29.547 0.809 1 98.44 94 LYS A CA 1
ATOM 730 C C . LYS A 1 94 ? -12.586 29.219 2.002 1 98.44 94 LYS A C 1
ATOM 732 O O . LYS A 1 94 ? -11.719 30.031 2.367 1 98.44 94 LYS A O 1
ATOM 737 N N . LEU A 1 95 ? -12.828 28.109 2.576 1 98.75 95 LEU A N 1
ATOM 738 C CA . LEU A 1 95 ? -12 27.562 3.652 1 98.75 95 LEU A CA 1
ATOM 739 C C . LEU A 1 95 ? -11.18 26.375 3.168 1 98.75 95 LEU A C 1
ATOM 741 O O . LEU A 1 95 ? -11.656 25.578 2.367 1 98.75 95 LEU A O 1
ATOM 745 N N . TYR A 1 96 ? -9.984 26.25 3.617 1 98.88 96 TYR A N 1
ATOM 746 C CA . TYR A 1 96 ? -9.078 25.156 3.295 1 98.88 96 TYR A CA 1
ATOM 747 C C . TYR A 1 96 ? -8.422 24.609 4.551 1 98.88 96 TYR A C 1
ATOM 749 O O . TYR A 1 96 ? -8.266 25.328 5.543 1 98.88 96 TYR A O 1
ATOM 757 N N . ASN A 1 97 ? -8.141 23.312 4.617 1 98.88 97 ASN A N 1
ATOM 758 C CA . ASN A 1 97 ? -7.148 22.766 5.527 1 98.88 97 ASN A CA 1
ATOM 759 C C . ASN A 1 97 ? -5.742 22.859 4.949 1 98.88 97 ASN A C 1
ATOM 761 O O . ASN A 1 97 ? -5.414 22.156 3.986 1 98.88 97 ASN A O 1
ATOM 765 N N . THR A 1 98 ? -4.945 23.703 5.578 1 98.94 98 THR A N 1
ATOM 766 C CA . THR A 1 98 ? -3.729 24.125 4.891 1 98.94 98 THR A CA 1
ATOM 767 C C . THR A 1 98 ? -2.498 23.859 5.754 1 98.94 98 THR A C 1
ATOM 769 O O . THR A 1 98 ? -2.477 24.188 6.938 1 98.94 98 THR A O 1
ATOM 772 N N . CYS A 1 99 ? -1.562 23.203 5.164 1 98.94 99 CYS A N 1
ATOM 773 C CA . CYS A 1 99 ? -0.236 23.047 5.75 1 98.94 99 CYS A CA 1
ATOM 774 C C . CYS A 1 99 ? 0.722 24.109 5.234 1 98.94 99 CYS A C 1
ATOM 776 O O . CYS A 1 99 ? 0.9 24.25 4.023 1 98.94 99 CYS A O 1
ATOM 778 N N . THR A 1 100 ? 1.336 24.844 6.117 1 98.88 100 THR A N 1
ATOM 779 C CA . THR A 1 100 ? 2.365 25.812 5.754 1 98.88 100 THR A CA 1
ATOM 780 C C . THR A 1 100 ? 3.752 25.281 6.117 1 98.88 100 THR A C 1
ATOM 782 O O . THR A 1 100 ? 3.92 24.609 7.137 1 98.88 100 THR A O 1
ATOM 785 N N . ILE A 1 101 ? 4.707 25.578 5.273 1 98.88 101 ILE A N 1
ATOM 786 C CA . ILE A 1 101 ? 6.102 25.234 5.543 1 98.88 101 ILE A CA 1
ATOM 787 C C . ILE A 1 101 ? 6.934 26.516 5.637 1 98.88 101 ILE A C 1
ATOM 789 O O . ILE A 1 101 ? 6.949 27.328 4.707 1 98.88 101 ILE A O 1
ATOM 793 N N . TRP A 1 102 ? 7.676 26.656 6.734 1 98.69 102 TRP A N 1
ATOM 794 C CA . TRP A 1 102 ? 8.469 27.844 6.992 1 98.69 102 TRP A CA 1
ATOM 795 C C . TRP A 1 102 ? 9.953 27.531 6.996 1 98.69 102 TRP A C 1
ATOM 797 O O . TRP A 1 102 ? 10.383 26.547 7.613 1 98.69 102 TRP A O 1
ATOM 807 N N . GLY A 1 103 ? 10.719 28.406 6.277 1 97.81 103 GLY A N 1
ATOM 808 C CA . GLY A 1 103 ? 12.164 28.234 6.266 1 97.81 103 GLY A CA 1
ATOM 809 C C . GLY A 1 103 ? 12.844 28.844 7.48 1 97.81 103 GLY A C 1
ATOM 810 O O . GLY A 1 103 ? 12.211 29.562 8.258 1 97.81 103 GLY A O 1
ATOM 811 N N . PRO A 1 104 ? 14.148 28.547 7.633 1 96.38 104 PRO A N 1
ATOM 812 C CA . PRO A 1 104 ? 14.898 29.031 8.789 1 96.38 104 PRO A CA 1
ATOM 813 C C . PRO A 1 104 ? 15.008 30.562 8.82 1 96.38 104 PRO A C 1
ATOM 815 O O . PRO A 1 104 ? 15.398 31.141 9.844 1 96.38 104 PRO A O 1
ATOM 818 N N . ASP A 1 105 ? 14.664 31.203 7.738 1 98.06 105 ASP A N 1
ATOM 819 C CA . ASP A 1 105 ? 14.68 32.656 7.703 1 98.06 105 ASP A CA 1
ATOM 820 C C . ASP A 1 105 ? 13.281 33.25 7.945 1 98.06 105 ASP A C 1
ATOM 822 O O . ASP A 1 105 ? 13.07 34.438 7.828 1 98.06 105 ASP A O 1
ATOM 826 N N . GLY A 1 106 ? 12.312 32.344 8.18 1 98.31 106 GLY A N 1
ATOM 827 C CA . GLY A 1 106 ? 10.953 32.75 8.484 1 98.31 106 GLY A CA 1
ATOM 828 C C . GLY A 1 106 ? 10.078 32.906 7.254 1 98.31 106 GLY A C 1
ATOM 829 O O . GLY A 1 106 ? 8.898 33.25 7.359 1 98.31 106 GLY A O 1
ATOM 830 N N . THR A 1 107 ? 10.609 32.562 6.078 1 98.31 107 THR A N 1
ATOM 831 C CA . THR A 1 107 ? 9.852 32.688 4.84 1 98.31 107 THR A CA 1
ATOM 832 C C . THR A 1 107 ? 8.93 31.5 4.637 1 98.31 107 THR A C 1
ATOM 834 O O . THR A 1 107 ? 9.312 30.359 4.918 1 98.31 107 THR A O 1
ATOM 837 N N . LEU A 1 108 ? 7.719 31.766 4.164 1 98.69 108 LEU A N 1
ATOM 838 C CA . LEU A 1 108 ? 6.836 30.688 3.729 1 98.69 108 LEU A CA 1
ATOM 839 C C . LEU A 1 108 ? 7.363 30.031 2.453 1 98.69 108 LEU A C 1
ATOM 841 O O . LEU A 1 108 ? 7.277 30.625 1.371 1 98.69 108 LEU A O 1
ATOM 845 N N . ILE A 1 109 ? 7.848 28.844 2.543 1 97.75 109 ILE A N 1
ATOM 846 C CA . ILE A 1 109 ? 8.531 28.281 1.377 1 97.75 109 ILE A CA 1
ATOM 847 C C . ILE A 1 109 ? 7.578 27.375 0.616 1 97.75 109 ILE A C 1
ATOM 849 O O . ILE A 1 109 ? 7.832 27.016 -0.541 1 97.75 109 ILE A O 1
ATOM 853 N N . ALA A 1 110 ? 6.5 26.891 1.21 1 98.38 110 ALA A N 1
ATOM 854 C CA . ALA A 1 110 ? 5.488 26.078 0.531 1 98.38 110 ALA A CA 1
ATOM 855 C C . ALA A 1 110 ? 4.164 26.109 1.284 1 98.38 110 ALA A C 1
ATOM 857 O O . ALA A 1 110 ? 4.133 26.391 2.486 1 98.38 110 ALA A O 1
ATOM 858 N N . LYS A 1 111 ? 3.189 25.922 0.635 1 98.56 111 LYS A N 1
ATOM 859 C CA . LYS A 1 111 ? 1.822 25.844 1.141 1 98.56 111 LYS A CA 1
ATOM 860 C C . LYS A 1 111 ? 1.05 24.719 0.465 1 98.56 111 LYS A C 1
ATOM 862 O O . LYS A 1 111 ? 1.014 24.641 -0.765 1 98.56 111 LYS A O 1
ATOM 867 N N . HIS A 1 112 ? 0.491 23.828 1.214 1 98.88 112 HIS A N 1
ATOM 868 C CA . HIS A 1 112 ? -0.287 22.703 0.701 1 98.88 112 HIS A CA 1
ATOM 869 C C . HIS A 1 112 ? -1.706 22.719 1.258 1 98.88 112 HIS A C 1
ATOM 871 O O . HIS A 1 112 ? -1.899 22.703 2.477 1 98.88 112 HIS A O 1
ATOM 877 N N . ARG A 1 113 ? -2.672 22.797 0.41 1 98.94 113 ARG A N 1
ATOM 878 C CA . ARG A 1 113 ? -4.074 22.641 0.785 1 98.94 113 ARG A CA 1
ATOM 879 C C . ARG A 1 113 ? -4.531 21.188 0.587 1 98.94 113 ARG A C 1
ATOM 881 O O . ARG A 1 113 ? -4.254 20.578 -0.45 1 98.94 113 ARG A O 1
ATOM 888 N N . LYS A 1 114 ? -5.211 20.656 1.617 1 98.88 114 LYS A N 1
ATOM 889 C CA . LYS A 1 114 ? -5.695 19.281 1.55 1 98.88 114 LYS A CA 1
ATOM 890 C C . LYS A 1 114 ? -6.398 19.016 0.222 1 98.88 114 LYS A C 1
ATOM 892 O O . LYS A 1 114 ? -7.336 19.734 -0.146 1 98.88 114 LYS A O 1
ATOM 897 N N . VAL A 1 115 ? -5.895 17.984 -0.426 1 98.81 115 VAL A N 1
ATOM 898 C CA . VAL A 1 115 ? -6.367 17.734 -1.783 1 98.81 115 VAL A CA 1
ATOM 899 C C . VAL A 1 115 ? -7.637 16.891 -1.74 1 98.81 115 VAL A C 1
ATOM 901 O O . VAL A 1 115 ? -8.602 17.172 -2.455 1 98.81 115 VAL A O 1
ATOM 904 N N . HIS A 1 116 ? -7.598 15.82 -1.001 1 98.88 116 HIS A N 1
ATOM 905 C CA . HIS A 1 116 ? -8.734 14.914 -0.846 1 98.88 116 HIS A CA 1
ATOM 906 C C . HIS A 1 116 ? -9.484 15.188 0.454 1 98.88 116 HIS A C 1
ATOM 908 O O . HIS A 1 116 ? -8.93 14.992 1.542 1 98.88 116 HIS A O 1
ATOM 914 N N . LEU A 1 117 ? -10.672 15.586 0.304 1 98.56 117 LEU A N 1
ATOM 915 C CA . LEU A 1 117 ? -11.469 15.875 1.493 1 98.56 117 LEU A CA 1
ATOM 916 C C . LEU A 1 117 ? -12.07 14.594 2.062 1 98.56 117 LEU A C 1
ATOM 918 O O . LEU A 1 117 ? -12.516 13.727 1.31 1 98.56 117 LEU A O 1
ATOM 922 N N . PHE A 1 118 ? -12.016 14.461 3.375 1 97.19 118 PHE A N 1
ATOM 923 C CA . PHE A 1 118 ? -12.477 13.289 4.121 1 97.19 118 PHE A CA 1
ATOM 924 C C . PHE A 1 118 ? -14 13.266 4.203 1 97.19 118 PHE A C 1
ATOM 926 O O . PHE A 1 118 ? -14.578 13.773 5.168 1 97.19 118 PHE A O 1
ATOM 933 N N . ASP A 1 119 ? -14.648 12.703 3.225 1 97.44 119 ASP A N 1
ATOM 934 C CA . ASP A 1 119 ? -16.094 12.477 3.184 1 97.44 119 ASP A CA 1
ATOM 935 C C . ASP A 1 119 ? -16.422 10.984 3.293 1 97.44 119 ASP A C 1
ATOM 937 O O . ASP A 1 119 ? -16.375 10.258 2.299 1 97.44 119 ASP A O 1
ATOM 941 N N . ILE A 1 120 ? -16.75 10.609 4.543 1 95.25 120 ILE A N 1
ATOM 942 C CA . ILE A 1 120 ? -17.016 9.188 4.742 1 95.25 120 ILE A CA 1
ATOM 943 C C . ILE A 1 120 ? -18.281 9.008 5.578 1 95.25 120 ILE A C 1
ATOM 945 O O . ILE A 1 120 ? -18.703 9.93 6.285 1 95.25 120 ILE A O 1
ATOM 949 N N . ASP A 1 121 ? -18.875 7.906 5.449 1 94.94 121 ASP A N 1
ATOM 950 C CA . ASP A 1 121 ? -20.016 7.477 6.25 1 94.94 121 ASP A CA 1
ATOM 951 C C . ASP A 1 121 ? -19.922 5.996 6.602 1 94.94 121 ASP A C 1
ATOM 953 O O . ASP A 1 121 ? -20.281 5.137 5.793 1 94.94 121 ASP A O 1
ATOM 957 N N . ILE A 1 122 ? -19.422 5.676 7.746 1 92.19 122 ILE A N 1
ATOM 958 C CA . ILE A 1 122 ? -19.406 4.32 8.289 1 92.19 122 ILE A CA 1
ATOM 959 C C . ILE A 1 122 ? -20.547 4.148 9.289 1 92.19 122 ILE A C 1
ATOM 961 O O . ILE A 1 122 ? -20.453 4.594 10.438 1 92.19 122 ILE A O 1
ATOM 965 N N . PRO A 1 123 ? -21.562 3.426 8.938 1 91.62 123 PRO A N 1
ATOM 966 C CA . PRO A 1 123 ? -22.766 3.336 9.773 1 91.62 123 PRO A CA 1
ATOM 967 C C . PRO A 1 123 ? -22.469 2.902 11.203 1 91.62 123 PRO A C 1
ATOM 969 O O . PRO A 1 123 ? -21.688 1.975 11.422 1 91.62 123 PRO A O 1
ATOM 972 N N . ASN A 1 124 ? -23.031 3.572 12.133 1 91 124 ASN A N 1
ATOM 973 C CA . ASN A 1 124 ? -23 3.285 13.562 1 91 124 ASN A CA 1
ATOM 974 C C . ASN A 1 124 ? -21.594 3.502 14.141 1 91 124 ASN A C 1
ATOM 976 O O . ASN A 1 124 ? -21.297 3.047 15.242 1 91 124 ASN A O 1
ATOM 980 N N . LYS A 1 125 ? -20.781 4.16 13.367 1 89.88 125 LYS A N 1
ATOM 981 C CA . LYS A 1 125 ? -19.438 4.43 13.867 1 89.88 125 LYS A CA 1
ATOM 982 C C . LYS A 1 125 ? -19.047 5.891 13.664 1 89.88 125 LYS A C 1
ATOM 984 O O . LYS A 1 125 ? -18.938 6.648 14.633 1 89.88 125 LYS A O 1
ATOM 989 N N . ILE A 1 126 ? -18.969 6.359 12.391 1 88.25 126 ILE A N 1
ATOM 990 C CA . ILE A 1 126 ? -18.578 7.746 12.18 1 88.25 126 ILE A CA 1
ATOM 991 C C . ILE A 1 126 ? -19.078 8.234 10.82 1 88.25 126 ILE A C 1
ATOM 993 O O . ILE A 1 126 ? -19.031 7.492 9.836 1 88.25 126 ILE A O 1
ATOM 997 N N . THR A 1 127 ? -19.656 9.312 10.805 1 91.06 127 THR A N 1
ATOM 998 C CA . THR A 1 127 ? -19.938 10.094 9.609 1 91.06 127 THR A CA 1
ATOM 999 C C . THR A 1 127 ? -19.219 11.445 9.672 1 91.06 127 THR A C 1
ATOM 1001 O O . THR A 1 127 ? -19.297 12.148 10.672 1 91.06 127 THR A O 1
ATOM 1004 N N . PHE A 1 128 ? -18.484 11.719 8.734 1 91.06 128 PHE A N 1
ATOM 1005 C CA . PHE A 1 128 ? -17.734 12.961 8.641 1 91.06 128 PHE A CA 1
ATOM 1006 C C . PHE A 1 128 ? -17.656 13.445 7.199 1 91.06 128 PHE A C 1
ATOM 1008 O O . PHE A 1 128 ? -17.312 12.68 6.301 1 91.06 128 PHE A O 1
ATOM 1015 N N . ARG A 1 129 ? -18.094 14.703 6.941 1 94.62 129 ARG A N 1
ATOM 1016 C CA . ARG A 1 129 ? -18.062 15.297 5.609 1 94.62 129 ARG A CA 1
ATOM 1017 C C . ARG A 1 129 ? -17.359 16.641 5.613 1 94.62 129 ARG A C 1
ATOM 1019 O O . ARG A 1 129 ? -18 17.688 5.715 1 94.62 129 ARG A O 1
ATOM 1026 N N . GLU A 1 130 ? -16 16.578 5.359 1 96.31 130 GLU A N 1
ATOM 1027 C CA . GLU A 1 130 ? -15.164 17.766 5.344 1 96.31 130 GLU A CA 1
ATOM 1028 C C . GLU A 1 130 ? -15.617 18.75 4.27 1 96.31 130 GLU A C 1
ATOM 1030 O O . GLU A 1 130 ? -15.5 19.969 4.441 1 96.31 130 GLU A O 1
ATOM 1035 N N . SER A 1 131 ? -16.188 18.203 3.184 1 96.69 131 SER A N 1
ATOM 1036 C CA . SER A 1 131 ? -16.578 19.031 2.041 1 96.69 131 SER A CA 1
ATOM 1037 C C . SER A 1 131 ? -17.734 19.953 2.393 1 96.69 131 SER A C 1
ATOM 1039 O O . SER A 1 131 ? -18.047 20.891 1.647 1 96.69 131 SER A O 1
ATOM 1041 N N . ASP A 1 132 ? -18.375 19.719 3.5 1 96.31 132 ASP A N 1
ATOM 1042 C CA . ASP A 1 132 ? -19.422 20.625 3.969 1 96.31 132 ASP A CA 1
ATOM 1043 C C . ASP A 1 132 ? -18.859 21.969 4.371 1 96.31 132 ASP A C 1
ATOM 1045 O O . ASP A 1 132 ? -19.578 22.969 4.445 1 96.31 132 ASP A O 1
ATOM 1049 N N . SER A 1 133 ? -17.547 22.031 4.645 1 97.12 133 SER A N 1
ATOM 1050 C CA . SER A 1 133 ? -16.953 23.266 5.148 1 97.12 133 SER A CA 1
ATOM 1051 C C . SER A 1 133 ? -15.695 23.625 4.383 1 97.12 133 SER A C 1
ATOM 1053 O O . SER A 1 133 ? -15.438 24.812 4.117 1 97.12 133 SER A O 1
ATOM 1055 N N . LEU A 1 134 ? -14.953 22.672 3.98 1 98.56 134 LEU A N 1
ATOM 1056 C CA . LEU A 1 134 ? -13.641 22.922 3.391 1 98.56 134 LEU A CA 1
ATOM 1057 C C . LEU A 1 134 ? -13.695 22.766 1.873 1 98.56 134 LEU A C 1
ATOM 1059 O O . LEU A 1 134 ? -14.484 21.984 1.35 1 98.56 134 LEU A O 1
ATOM 1063 N N . SER A 1 135 ? -12.852 23.516 1.217 1 98.69 135 SER A N 1
ATOM 1064 C CA . SER A 1 135 ? -12.586 23.359 -0.208 1 98.69 135 SER A CA 1
ATOM 1065 C C . SER A 1 135 ? -11.32 22.547 -0.444 1 98.69 135 SER A C 1
ATOM 1067 O O . SER A 1 135 ? -10.383 22.609 0.353 1 98.69 135 SER A O 1
ATOM 1069 N N . PRO A 1 136 ? -11.32 21.781 -1.518 1 98.75 136 PRO A N 1
ATOM 1070 C CA . PRO A 1 136 ? -10.141 20.969 -1.801 1 98.75 136 PRO A CA 1
ATOM 1071 C C . PRO A 1 136 ? -9 21.781 -2.416 1 98.75 136 PRO A C 1
ATOM 1073 O O . PRO A 1 136 ? -9.242 22.703 -3.186 1 98.75 136 PRO A O 1
ATOM 1076 N N . GLY A 1 137 ? -7.781 21.406 -2.027 1 98.56 137 GLY A N 1
ATOM 1077 C CA . GLY A 1 137 ? -6.641 21.875 -2.799 1 98.56 137 GLY A CA 1
ATOM 1078 C C . GLY A 1 137 ? -6.574 21.266 -4.191 1 98.56 137 GLY A C 1
ATOM 1079 O O . GLY A 1 137 ? -7.328 20.344 -4.508 1 98.56 137 GLY A O 1
ATOM 1080 N N . ASN A 1 138 ? -5.625 21.812 -5.027 1 97.69 138 ASN A N 1
ATOM 1081 C CA . ASN A 1 138 ? -5.566 21.344 -6.406 1 97.69 138 ASN A CA 1
ATOM 1082 C C . ASN A 1 138 ? -4.125 21.172 -6.883 1 97.69 138 ASN A C 1
ATOM 1084 O O . ASN A 1 138 ? -3.846 21.281 -8.078 1 97.69 138 ASN A O 1
ATOM 1088 N N . SER A 1 139 ? -3.248 20.969 -5.898 1 97.5 139 SER A N 1
ATOM 1089 C CA . SER A 1 139 ? -1.854 20.812 -6.293 1 97.5 139 SER A CA 1
ATOM 1090 C C . SER A 1 139 ? -1.111 19.891 -5.34 1 97.5 139 SER A C 1
ATOM 1092 O O . SER A 1 139 ? -1.511 19.734 -4.184 1 97.5 139 SER A O 1
ATOM 1094 N N . LEU A 1 140 ? -0.114 19.203 -5.898 1 98.25 140 LEU A N 1
ATOM 1095 C CA . LEU A 1 140 ? 0.848 18.484 -5.074 1 98.25 140 LEU A CA 1
ATOM 1096 C C . LEU A 1 140 ? 1.998 19.391 -4.652 1 98.25 140 LEU A C 1
ATOM 1098 O O . LEU A 1 140 ? 2.473 20.203 -5.449 1 98.25 140 LEU A O 1
ATOM 1102 N N . THR A 1 141 ? 2.502 19.297 -3.449 1 98.69 141 THR A N 1
ATOM 1103 C CA . THR A 1 141 ? 3.457 20.234 -2.887 1 98.69 141 THR A CA 1
ATOM 1104 C C . THR A 1 141 ? 4.727 19.516 -2.434 1 98.69 141 THR A C 1
ATOM 1106 O O . THR A 1 141 ? 4.66 18.516 -1.719 1 98.69 141 THR A O 1
ATOM 1109 N N . MET A 1 142 ? 5.82 19.984 -2.918 1 98.56 142 MET A N 1
ATOM 1110 C CA . MET A 1 142 ? 7.133 19.484 -2.52 1 98.56 142 MET A CA 1
ATOM 1111 C C . MET A 1 142 ? 8.055 20.641 -2.113 1 98.56 142 MET A C 1
ATOM 1113 O O . MET A 1 142 ? 7.875 21.766 -2.568 1 98.56 142 MET A O 1
ATOM 1117 N N . PHE A 1 143 ? 8.992 20.391 -1.265 1 97.75 143 PHE A N 1
ATOM 1118 C CA . PHE A 1 143 ? 10.016 21.344 -0.886 1 97.75 143 PHE A CA 1
ATOM 1119 C C . PHE A 1 143 ? 11.32 20.656 -0.529 1 97.75 143 PHE A C 1
ATOM 1121 O O . PHE A 1 143 ? 11.352 19.422 -0.379 1 97.75 143 PHE A O 1
ATOM 1128 N N . ASP A 1 144 ? 12.367 21.422 -0.472 1 94.88 144 ASP A N 1
ATOM 1129 C CA . ASP A 1 144 ? 13.703 20.875 -0.247 1 94.88 144 ASP A CA 1
ATOM 1130 C C . ASP A 1 144 ? 14.258 21.328 1.103 1 94.88 144 ASP A C 1
ATOM 1132 O O . ASP A 1 144 ? 14.125 22.484 1.479 1 94.88 144 ASP A O 1
ATOM 1136 N N . VAL A 1 145 ? 14.758 20.406 1.854 1 92.56 145 VAL A N 1
ATOM 1137 C CA . VAL A 1 145 ? 15.508 20.688 3.076 1 92.56 145 VAL A CA 1
ATOM 1138 C C . VAL A 1 145 ? 16.875 20.016 3.002 1 92.56 145 VAL A C 1
ATOM 1140 O O . VAL A 1 145 ? 16.984 18.781 3.105 1 92.56 145 VAL A O 1
ATOM 1143 N N . LYS A 1 146 ? 17.891 20.797 2.859 1 88.44 146 LYS A N 1
ATOM 1144 C CA . LYS A 1 146 ? 19.266 20.328 2.842 1 88.44 146 LYS A CA 1
ATOM 1145 C C . LYS A 1 146 ? 19.453 19.219 1.8 1 88.44 146 LYS A C 1
ATOM 1147 O O . LYS A 1 146 ? 20.094 18.203 2.07 1 88.44 146 LYS A O 1
ATOM 1152 N N . GLY A 1 147 ? 18.734 19.359 0.707 1 88.25 147 GLY A N 1
ATOM 1153 C CA . GLY A 1 147 ? 18.906 18.422 -0.398 1 88.25 147 GLY A CA 1
ATOM 1154 C C . GLY A 1 147 ? 17.875 17.328 -0.41 1 88.25 147 GLY A C 1
ATOM 1155 O O . GLY A 1 147 ? 17.781 16.547 -1.371 1 88.25 147 GLY A O 1
ATOM 1156 N N . TRP A 1 148 ? 17.141 17.219 0.679 1 91.81 148 TRP A N 1
ATOM 1157 C CA . TRP A 1 148 ? 16.047 16.25 0.724 1 91.81 148 TRP A CA 1
ATOM 1158 C C . TRP A 1 148 ? 14.766 16.844 0.132 1 91.81 148 TRP A C 1
ATOM 1160 O O . TRP A 1 148 ? 14.273 17.875 0.602 1 91.81 148 TRP A O 1
ATOM 1170 N N . LYS A 1 149 ? 14.344 16.172 -0.907 1 96.69 149 LYS A N 1
ATOM 1171 C CA . LYS A 1 149 ? 13.031 16.562 -1.419 1 96.69 149 LYS A CA 1
ATOM 1172 C C . LYS A 1 149 ? 11.914 15.883 -0.64 1 96.69 149 LYS A C 1
ATOM 1174 O O . LYS A 1 149 ? 11.914 14.664 -0.483 1 96.69 149 LYS A O 1
ATOM 1179 N N . ILE A 1 150 ? 10.984 16.672 -0.132 1 97.75 150 ILE A N 1
ATOM 1180 C CA . ILE A 1 150 ? 9.945 16.203 0.777 1 97.75 150 ILE A CA 1
ATOM 1181 C C . ILE A 1 150 ? 8.57 16.516 0.202 1 97.75 150 ILE A C 1
ATOM 1183 O O . ILE A 1 150 ? 8.328 17.641 -0.25 1 97.75 150 ILE A O 1
ATOM 1187 N N . GLY A 1 151 ? 7.699 15.484 0.102 1 98.81 151 GLY A N 1
ATOM 1188 C CA . GLY A 1 151 ? 6.316 15.703 -0.297 1 98.81 151 GLY A CA 1
ATOM 1189 C C . GLY A 1 151 ? 5.371 15.844 0.881 1 98.81 151 GLY A C 1
ATOM 1190 O O . GLY A 1 151 ? 5.578 15.227 1.929 1 98.81 151 GLY A O 1
ATOM 1191 N N . ILE A 1 152 ? 4.305 16.641 0.68 1 98.88 152 ILE A N 1
ATOM 1192 C CA . ILE A 1 152 ? 3.342 16.891 1.748 1 98.88 152 ILE A CA 1
ATOM 1193 C C . ILE A 1 152 ? 1.969 16.359 1.342 1 98.88 152 ILE A C 1
ATOM 1195 O O . ILE A 1 152 ? 1.537 16.547 0.202 1 98.88 152 ILE A O 1
ATOM 1199 N N . GLY A 1 153 ? 1.322 15.633 2.166 1 98.88 153 GLY A N 1
ATOM 1200 C CA . GLY A 1 153 ? -0.102 15.336 2.152 1 98.88 153 GLY A CA 1
ATOM 1201 C C . GLY A 1 153 ? -0.767 15.547 3.5 1 98.88 153 GLY A C 1
ATOM 1202 O O . GLY A 1 153 ? -0.091 15.609 4.527 1 98.88 153 GLY A O 1
ATOM 1203 N N . ILE A 1 154 ? -2.053 15.703 3.508 1 98.94 154 ILE A N 1
ATOM 1204 C CA . ILE A 1 154 ? -2.754 15.93 4.766 1 98.94 154 ILE A CA 1
ATOM 1205 C C . ILE A 1 154 ? -3.764 14.805 5 1 98.94 154 ILE A C 1
ATOM 1207 O O . ILE A 1 154 ? -4.719 14.656 4.234 1 98.94 154 ILE A O 1
ATOM 1211 N N . CYS A 1 155 ? -3.564 14.055 6.004 1 98.75 155 CYS A N 1
ATOM 1212 C CA . CYS A 1 155 ? -4.5 13.086 6.562 1 98.75 155 CYS A CA 1
ATOM 1213 C C . CYS A 1 155 ? -5.062 12.18 5.473 1 98.75 155 CYS A C 1
ATOM 1215 O O . CYS A 1 155 ? -4.355 11.32 4.949 1 98.75 155 CYS A O 1
ATOM 1217 N N . TYR A 1 156 ? -6.301 12.438 5.008 1 98.81 156 TYR A N 1
ATOM 1218 C CA . TYR A 1 156 ? -7.008 11.617 4.035 1 98.81 156 TYR A CA 1
ATOM 1219 C C . TYR A 1 156 ? -6.191 11.453 2.762 1 98.81 156 TYR A C 1
ATOM 1221 O O . TYR A 1 156 ? -6.324 10.453 2.053 1 98.81 156 TYR A O 1
ATOM 1229 N N . ASP A 1 157 ? -5.27 12.383 2.414 1 98.94 157 ASP A N 1
ATOM 1230 C CA . ASP A 1 157 ? -4.395 12.328 1.245 1 98.94 157 ASP A CA 1
ATOM 1231 C C . ASP A 1 157 ? -3.594 11.031 1.214 1 98.94 157 ASP A C 1
ATOM 1233 O O . ASP A 1 157 ? -3.27 10.523 0.14 1 98.94 157 ASP A O 1
ATOM 1237 N N . ILE A 1 158 ? -3.373 10.453 2.412 1 98.94 158 ILE A N 1
ATOM 1238 C CA . ILE A 1 158 ? -2.467 9.312 2.475 1 98.94 158 ILE A CA 1
ATOM 1239 C C . ILE A 1 158 ? -3.148 8.078 1.881 1 98.94 158 ILE A C 1
ATOM 1241 O O . ILE A 1 158 ? -2.484 7.098 1.542 1 98.94 158 ILE A O 1
ATOM 1245 N N . ARG A 1 159 ? -4.469 8.117 1.795 1 98.88 159 ARG A N 1
ATOM 1246 C CA . ARG A 1 159 ? -5.195 6.961 1.277 1 98.88 159 ARG A CA 1
ATOM 1247 C C . ARG A 1 159 ? -5.07 6.867 -0.239 1 98.88 159 ARG A C 1
ATOM 1249 O O . ARG A 1 159 ? -5.43 5.852 -0.838 1 98.88 159 ARG A O 1
ATOM 1256 N N . PHE A 1 160 ? -4.57 7.848 -0.869 1 98.88 160 PHE A N 1
ATOM 1257 C CA . PHE A 1 160 ? -4.465 7.887 -2.322 1 98.88 160 PHE A CA 1
ATOM 1258 C C . PHE A 1 160 ? -3.027 7.633 -2.766 1 98.88 160 PHE A C 1
ATOM 1260 O O . PHE A 1 160 ? -2.246 8.57 -2.93 1 98.88 160 PHE A O 1
ATOM 1267 N N . GLU A 1 161 ? -2.738 6.355 -3.018 1 98.81 161 GLU A N 1
ATOM 1268 C CA . GLU A 1 161 ? -1.384 5.871 -3.268 1 98.81 161 GLU A CA 1
ATOM 1269 C C . GLU A 1 161 ? -0.793 6.504 -4.523 1 98.81 161 GLU A C 1
ATOM 1271 O O . GLU A 1 161 ? 0.423 6.68 -4.625 1 98.81 161 GLU A O 1
ATOM 1276 N N . GLU A 1 162 ? -1.6 6.957 -5.465 1 98.81 162 GLU A N 1
ATOM 1277 C CA . GLU A 1 162 ? -1.126 7.594 -6.691 1 98.81 162 GLU A CA 1
ATOM 1278 C C . GLU A 1 162 ? -0.41 8.906 -6.391 1 98.81 162 GLU A C 1
ATOM 1280 O O . GLU A 1 162 ? 0.563 9.258 -7.062 1 98.81 162 GLU A O 1
ATOM 1285 N N . MET A 1 163 ? -0.911 9.625 -5.395 1 98.75 163 MET A N 1
ATOM 1286 C CA . MET A 1 163 ? -0.245 10.859 -4.984 1 98.75 163 MET A CA 1
ATOM 1287 C C . MET A 1 163 ? 1.165 10.57 -4.477 1 98.75 163 MET A C 1
ATOM 1289 O O . MET A 1 163 ? 2.111 11.273 -4.832 1 98.75 163 MET A O 1
ATOM 1293 N N . ALA A 1 164 ? 1.306 9.539 -3.658 1 98.88 164 ALA A N 1
ATOM 1294 C CA . ALA A 1 164 ? 2.619 9.133 -3.162 1 98.88 164 ALA A CA 1
ATOM 1295 C C . ALA A 1 164 ? 3.531 8.711 -4.309 1 98.88 164 ALA A C 1
ATOM 1297 O O . ALA A 1 164 ? 4.719 9.039 -4.32 1 98.88 164 ALA A O 1
ATOM 1298 N N . ARG A 1 165 ? 2.992 7.992 -5.277 1 98.81 165 ARG A N 1
ATOM 1299 C CA . ARG A 1 165 ? 3.754 7.555 -6.441 1 98.81 165 ARG A CA 1
ATOM 1300 C C . ARG A 1 165 ? 4.293 8.75 -7.223 1 98.81 165 ARG A C 1
ATOM 1302 O O . ARG A 1 165 ? 5.461 8.758 -7.625 1 98.81 165 ARG A O 1
ATOM 1309 N N . ILE A 1 166 ? 3.463 9.758 -7.406 1 98.75 166 ILE A N 1
ATOM 1310 C CA . ILE A 1 166 ? 3.893 10.953 -8.125 1 98.75 166 ILE A CA 1
ATOM 1311 C C . ILE A 1 166 ? 5.031 11.625 -7.363 1 98.75 166 ILE A C 1
ATOM 1313 O O . ILE A 1 166 ? 6.02 12.055 -7.965 1 98.75 166 ILE A O 1
ATOM 1317 N N . TYR A 1 167 ? 4.926 11.734 -6.012 1 98.81 167 TYR A N 1
ATOM 1318 C CA . TYR A 1 167 ? 5.984 12.32 -5.203 1 98.81 167 TYR A CA 1
ATOM 1319 C C . TYR A 1 167 ? 7.297 11.562 -5.391 1 98.81 167 TYR A C 1
ATOM 1321 O O . TYR A 1 167 ? 8.352 12.172 -5.57 1 98.81 167 TYR A O 1
ATOM 1329 N N . ARG A 1 168 ? 7.195 10.25 -5.414 1 98.5 168 ARG A N 1
ATOM 1330 C CA . ARG A 1 168 ? 8.406 9.461 -5.617 1 98.5 168 ARG A CA 1
ATOM 1331 C C . ARG A 1 168 ? 8.977 9.688 -7.012 1 98.5 168 ARG A C 1
ATOM 1333 O O . ARG A 1 168 ? 10.188 9.867 -7.172 1 98.5 168 ARG A O 1
ATOM 1340 N N . ASN A 1 169 ? 8.109 9.656 -8.023 1 98.25 169 ASN A N 1
ATOM 1341 C CA . ASN A 1 169 ? 8.531 9.891 -9.398 1 98.25 169 ASN A CA 1
ATOM 1342 C C . ASN A 1 169 ? 9.227 11.234 -9.547 1 98.25 169 ASN A C 1
ATOM 1344 O O . ASN A 1 169 ? 10.109 11.391 -10.398 1 98.25 169 ASN A O 1
ATOM 1348 N N . LYS A 1 170 ? 8.828 12.164 -8.703 1 98 170 LYS A N 1
ATOM 1349 C CA . LYS A 1 170 ? 9.391 13.508 -8.773 1 98 170 LYS A CA 1
ATOM 1350 C C . LYS A 1 170 ? 10.625 13.633 -7.883 1 98 170 LYS A C 1
ATOM 1352 O O . LYS A 1 170 ? 11.164 14.727 -7.715 1 98 170 LYS A O 1
ATOM 1357 N N . GLY A 1 171 ? 11.031 12.594 -7.23 1 97.31 171 GLY A N 1
ATOM 1358 C CA . GLY A 1 171 ? 12.336 12.547 -6.59 1 97.31 171 GLY A CA 1
ATOM 1359 C C . GLY A 1 171 ? 12.266 12.711 -5.086 1 97.31 171 GLY A C 1
ATOM 1360 O O . GLY A 1 171 ? 13.297 12.898 -4.43 1 97.31 171 GLY A O 1
ATOM 1361 N N . CYS A 1 172 ? 11.094 12.633 -4.508 1 98.19 172 CYS A N 1
ATOM 1362 C CA . CYS A 1 172 ? 10.977 12.766 -3.061 1 98.19 172 CYS A CA 1
ATOM 1363 C C . CYS A 1 172 ? 11.625 11.586 -2.352 1 98.19 172 CYS A C 1
ATOM 1365 O O . CYS A 1 172 ? 11.523 10.445 -2.811 1 98.19 172 CYS A O 1
ATOM 1367 N N . GLN A 1 173 ? 12.211 11.883 -1.2 1 97 173 GLN A N 1
ATOM 1368 C CA . GLN A 1 173 ? 12.828 10.867 -0.351 1 97 173 GLN A CA 1
ATOM 1369 C C . GLN A 1 173 ? 12.07 10.727 0.966 1 97 173 GLN A C 1
ATOM 1371 O O . GLN A 1 173 ? 12.367 9.828 1.762 1 97 173 GLN A O 1
ATOM 1376 N N . MET A 1 174 ? 11.102 11.578 1.114 1 97.12 174 MET A N 1
ATOM 1377 C CA . MET A 1 174 ? 10.289 11.578 2.33 1 97.12 174 MET A CA 1
ATOM 1378 C C . MET A 1 174 ? 8.906 12.156 2.064 1 97.12 174 MET A C 1
ATOM 1380 O O . MET A 1 174 ? 8.75 13.055 1.238 1 97.12 174 MET A O 1
ATOM 1384 N N . LEU A 1 175 ? 7.918 11.602 2.736 1 98.81 175 LEU A N 1
ATOM 1385 C CA . LEU A 1 175 ? 6.566 12.156 2.76 1 98.81 175 LEU A CA 1
ATOM 1386 C C . LEU A 1 175 ? 6.145 12.5 4.184 1 98.81 175 LEU A C 1
ATOM 1388 O O . LEU A 1 175 ? 6.434 11.75 5.121 1 98.81 175 LEU A O 1
ATOM 1392 N N . ILE A 1 176 ? 5.543 13.617 4.371 1 98.75 176 ILE A N 1
ATOM 1393 C CA . ILE A 1 176 ? 5.023 14.047 5.664 1 98.75 176 ILE A CA 1
ATOM 1394 C C . ILE A 1 176 ? 3.512 14.227 5.578 1 98.75 176 ILE A C 1
ATOM 1396 O O . ILE A 1 176 ? 3.008 14.875 4.66 1 98.75 176 ILE A O 1
ATOM 1400 N N . TYR A 1 177 ? 2.822 13.609 6.523 1 98.94 177 TYR A N 1
ATOM 1401 C CA . TYR A 1 177 ? 1.369 13.719 6.598 1 98.94 177 TYR A CA 1
ATOM 1402 C C . TYR A 1 177 ? 0.928 14.203 7.973 1 98.94 177 TYR A C 1
ATOM 1404 O O . TYR A 1 177 ? 0.739 13.398 8.891 1 98.94 177 TYR A O 1
ATOM 1412 N N . PRO A 1 178 ? 0.755 15.547 8.211 1 98.94 178 PRO A N 1
ATOM 1413 C CA . PRO A 1 178 ? -0.092 15.875 9.359 1 98.94 178 PRO A CA 1
ATOM 1414 C C . PRO A 1 178 ? -1.482 15.25 9.266 1 98.94 178 PRO A C 1
ATOM 1416 O O . PRO A 1 178 ? -2.182 15.438 8.266 1 98.94 178 PRO A O 1
ATOM 1419 N N . ALA A 1 179 ? -1.841 14.477 10.273 1 98.88 179 ALA A N 1
ATOM 1420 C CA . ALA A 1 179 ? -3.066 13.695 10.109 1 98.88 179 ALA A CA 1
ATOM 1421 C C . ALA A 1 179 ? -3.713 13.398 11.453 1 98.88 179 ALA A C 1
ATOM 1423 O O . ALA A 1 179 ? -3.037 12.969 12.398 1 98.88 179 ALA A O 1
ATOM 1424 N N . ALA A 1 180 ? -4.969 13.602 11.539 1 98.44 180 ALA A N 1
ATOM 1425 C CA . ALA A 1 180 ? -5.77 13.25 12.703 1 98.44 180 ALA A CA 1
ATOM 1426 C C . ALA A 1 180 ? -6.758 12.133 12.375 1 98.44 180 ALA A C 1
ATOM 1428 O O . ALA A 1 180 ? -7.953 12.383 12.211 1 98.44 180 ALA A O 1
ATOM 1429 N N . PHE A 1 181 ? -6.301 10.891 12.383 1 98.5 181 PHE A N 1
ATOM 1430 C CA . PHE A 1 181 ? -7.203 9.758 12.203 1 98.5 181 PHE A CA 1
ATOM 1431 C C . PHE A 1 181 ? -8.086 9.562 13.43 1 98.5 181 PHE A C 1
ATOM 1433 O O . PHE A 1 181 ? -7.656 9.828 14.555 1 98.5 181 PHE A O 1
ATOM 1440 N N . ASN A 1 182 ? -9.242 9.094 13.219 1 97.44 182 ASN A N 1
ATOM 1441 C CA . ASN A 1 182 ? -10.172 8.836 14.312 1 97.44 182 ASN A CA 1
ATOM 1442 C C . ASN A 1 182 ? -9.992 7.438 14.883 1 97.44 182 ASN A C 1
ATOM 1444 O O . ASN A 1 182 ? -9.156 6.668 14.414 1 97.44 182 ASN A O 1
ATOM 1448 N N . MET A 1 183 ? -10.82 7.125 15.859 1 97.5 183 MET A N 1
ATOM 1449 C CA . MET A 1 183 ? -10.688 5.883 16.609 1 97.5 183 MET A CA 1
ATOM 1450 C C . MET A 1 183 ? -11.25 4.707 15.82 1 97.5 183 MET A C 1
ATOM 1452 O O . MET A 1 183 ? -11.055 3.549 16.203 1 97.5 183 MET A O 1
ATOM 1456 N N . THR A 1 184 ? -11.938 4.973 14.734 1 96.81 184 THR A N 1
ATOM 1457 C CA . THR A 1 184 ? -12.477 3.9 13.906 1 96.81 184 THR A CA 1
ATOM 1458 C C . THR A 1 184 ? -11.445 3.438 12.883 1 96.81 184 THR A C 1
ATOM 1460 O O . THR A 1 184 ? -11.102 2.254 12.828 1 96.81 184 THR A O 1
ATOM 1463 N N . THR A 1 185 ? -10.859 4.34 12.117 1 97.31 185 THR A N 1
ATOM 1464 C CA . THR A 1 185 ? -9.938 3.965 11.047 1 97.31 185 THR A CA 1
ATOM 1465 C C . THR A 1 185 ? -8.5 3.949 11.555 1 97.31 185 THR A C 1
ATOM 1467 O O . THR A 1 185 ? -7.637 3.295 10.961 1 97.31 185 THR A O 1
ATOM 1470 N N . GLY A 1 186 ? -8.242 4.68 12.641 1 98.12 186 GLY A N 1
ATOM 1471 C CA . GLY A 1 186 ? -6.906 4.703 13.203 1 98.12 186 GLY A CA 1
ATOM 1472 C C . GLY A 1 186 ? -6.344 3.322 13.477 1 98.12 186 GLY A C 1
ATOM 1473 O O . GLY A 1 186 ? -5.348 2.92 12.867 1 98.12 186 GLY A O 1
ATOM 1474 N N . PRO A 1 187 ? -7.043 2.574 14.32 1 97.75 187 PRO A N 1
ATOM 1475 C CA . PRO A 1 187 ? -6.52 1.246 14.656 1 97.75 187 PRO A CA 1
ATOM 1476 C C . PRO A 1 187 ? -6.426 0.326 13.445 1 97.75 187 PRO A C 1
ATOM 1478 O O . PRO A 1 187 ? -5.594 -0.583 13.414 1 97.75 187 PRO A O 1
ATOM 1481 N N . LEU A 1 188 ? -7.199 0.563 12.43 1 97.44 188 LEU A N 1
ATOM 1482 C CA . LEU A 1 188 ? -7.258 -0.313 11.266 1 97.44 188 LEU A CA 1
ATOM 1483 C C . LEU A 1 188 ? -6.164 0.042 10.258 1 97.44 188 LEU A C 1
ATOM 1485 O O . LEU A 1 188 ? -5.52 -0.846 9.695 1 97.44 188 LEU A O 1
ATOM 1489 N N . HIS A 1 189 ? -5.938 1.365 10.039 1 98.69 189 HIS A N 1
ATOM 1490 C CA . HIS A 1 189 ? -5.273 1.704 8.789 1 98.69 189 HIS A CA 1
ATOM 1491 C C . HIS A 1 189 ? -4.102 2.652 9.023 1 98.69 189 HIS A C 1
ATOM 1493 O O . HIS A 1 189 ? -3.258 2.83 8.141 1 98.69 189 HIS A O 1
ATOM 1499 N N . TRP A 1 190 ? -3.99 3.266 10.234 1 98.81 190 TRP A N 1
ATOM 1500 C CA . TRP A 1 190 ? -2.982 4.293 10.469 1 98.81 190 TRP A CA 1
ATOM 1501 C C . TRP A 1 190 ? -1.586 3.777 10.141 1 98.81 190 TRP A C 1
ATOM 1503 O O . TRP A 1 190 ? -0.926 4.285 9.234 1 98.81 190 TRP A O 1
ATOM 1513 N N . SER A 1 191 ? -1.186 2.723 10.742 1 98.81 191 SER A N 1
ATOM 1514 C CA . SER A 1 191 ? 0.14 2.15 10.531 1 98.81 191 SER A CA 1
ATOM 1515 C C . SER A 1 191 ? 0.234 1.464 9.172 1 98.81 191 SER A C 1
ATOM 1517 O O . SER A 1 191 ? 1.263 1.548 8.5 1 98.81 191 SER A O 1
ATOM 1519 N N . LEU A 1 192 ? -0.798 0.821 8.766 1 98.88 192 LEU A N 1
ATOM 1520 C CA . LEU A 1 192 ? -0.802 0.108 7.496 1 98.88 192 LEU A CA 1
ATOM 1521 C C . LEU A 1 192 ? -0.525 1.061 6.34 1 98.88 192 LEU A C 1
ATOM 1523 O O . LEU A 1 192 ? 0.311 0.773 5.48 1 98.88 192 LEU A O 1
ATOM 1527 N N . LEU A 1 193 ? -1.188 2.191 6.344 1 98.94 193 LEU A N 1
ATOM 1528 C CA . LEU A 1 193 ? -1.057 3.145 5.246 1 98.94 193 LEU A CA 1
ATOM 1529 C C . LEU A 1 193 ? 0.353 3.725 5.195 1 98.94 193 LEU A C 1
ATOM 1531 O O . LEU A 1 193 ? 0.947 3.83 4.121 1 98.94 193 LEU A O 1
AT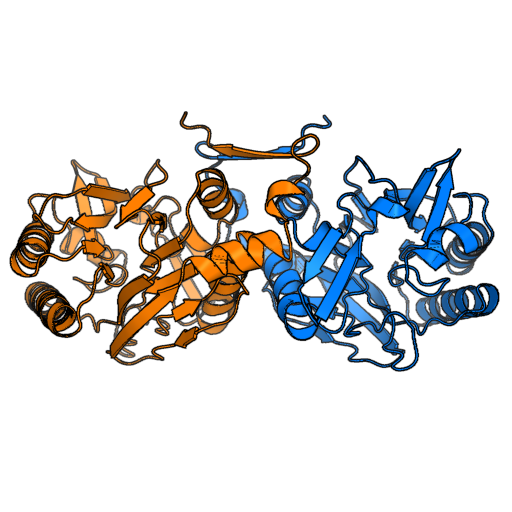OM 1535 N N . GLN A 1 194 ? 0.882 4.082 6.348 1 98.88 194 GLN A N 1
ATOM 1536 C CA . GLN A 1 194 ? 2.223 4.656 6.391 1 98.88 194 GLN A CA 1
ATOM 1537 C C . GLN A 1 194 ? 3.266 3.648 5.914 1 98.88 194 GLN A C 1
ATOM 1539 O O . GLN A 1 194 ? 4.145 3.986 5.113 1 98.88 194 GLN A O 1
ATOM 1544 N N . ARG A 1 195 ? 3.15 2.463 6.418 1 98.94 195 ARG A N 1
ATOM 1545 C CA . ARG A 1 195 ? 4.098 1.42 6.035 1 98.94 195 ARG A CA 1
ATOM 1546 C C . ARG A 1 195 ? 3.984 1.094 4.551 1 98.94 195 ARG A C 1
ATOM 1548 O O . ARG A 1 195 ? 4.992 0.856 3.883 1 98.94 195 ARG A O 1
ATOM 1555 N N . SER A 1 196 ? 2.793 1.061 4.066 1 98.88 196 SER A N 1
ATOM 1556 C CA . SER A 1 196 ? 2.555 0.779 2.654 1 98.88 196 SER A CA 1
ATOM 1557 C C . SER A 1 196 ? 3.182 1.845 1.765 1 98.88 196 SER A C 1
ATOM 1559 O O . SER A 1 196 ? 3.861 1.523 0.787 1 98.88 196 SER A O 1
ATOM 1561 N N . ARG A 1 197 ? 2.93 3.172 2.107 1 98.94 197 ARG A N 1
ATOM 1562 C CA . ARG A 1 197 ? 3.521 4.254 1.326 1 98.94 197 ARG A CA 1
ATOM 1563 C C . ARG A 1 197 ? 5.047 4.188 1.365 1 98.94 197 ARG A C 1
ATOM 1565 O O . ARG A 1 197 ? 5.707 4.383 0.344 1 98.94 197 ARG A O 1
ATOM 1572 N N . ALA A 1 198 ? 5.555 3.881 2.535 1 98.94 198 ALA A N 1
ATOM 1573 C CA . ALA A 1 198 ? 7.004 3.805 2.688 1 98.94 198 ALA A CA 1
ATOM 1574 C C . ALA A 1 198 ? 7.586 2.674 1.846 1 98.94 198 ALA A C 1
ATOM 1576 O O . ALA A 1 198 ? 8.578 2.867 1.133 1 98.94 198 ALA A O 1
ATOM 1577 N N . ASN A 1 199 ? 6.996 1.547 1.914 1 98.88 199 ASN A N 1
ATOM 1578 C CA . ASN A 1 199 ? 7.492 0.366 1.215 1 98.88 199 ASN A CA 1
ATOM 1579 C C . ASN A 1 199 ? 7.367 0.517 -0.299 1 98.88 199 ASN A C 1
ATOM 1581 O O . ASN A 1 199 ? 8.336 0.302 -1.029 1 98.88 199 ASN A O 1
ATOM 1585 N N . ASP A 1 200 ? 6.215 0.94 -0.803 1 98.88 200 ASP A N 1
ATOM 1586 C CA . ASP A 1 200 ? 5.953 1.028 -2.236 1 98.88 200 ASP A CA 1
ATOM 1587 C C . ASP A 1 200 ? 6.855 2.066 -2.898 1 98.88 200 ASP A C 1
ATOM 1589 O O . ASP A 1 200 ? 7.254 1.903 -4.055 1 98.88 200 ASP A O 1
ATOM 1593 N N . ASN A 1 201 ? 7.121 3.102 -2.125 1 98.88 201 ASN A N 1
ATOM 1594 C CA . ASN A 1 201 ? 7.863 4.207 -2.721 1 98.88 201 ASN A CA 1
ATOM 1595 C C . ASN A 1 201 ? 9.305 4.246 -2.223 1 98.88 201 ASN A C 1
ATOM 1597 O O . ASN A 1 201 ? 10.094 5.094 -2.654 1 98.88 201 ASN A O 1
ATOM 1601 N N . GLN A 1 202 ? 9.648 3.346 -1.317 1 98.62 202 GLN A N 1
ATOM 1602 C CA . GLN A 1 202 ? 10.992 3.178 -0.766 1 98.62 202 GLN A CA 1
ATOM 1603 C C . GLN A 1 202 ? 11.562 4.512 -0.298 1 98.62 202 GLN A C 1
ATOM 1605 O O . GLN A 1 202 ? 12.664 4.895 -0.695 1 98.62 202 GLN A O 1
ATOM 1610 N N . LEU A 1 203 ? 10.828 5.156 0.595 1 98.56 203 LEU A N 1
ATOM 1611 C CA . LEU A 1 203 ? 11.18 6.434 1.209 1 98.56 203 LEU A CA 1
ATOM 1612 C C . LEU A 1 203 ? 10.633 6.523 2.629 1 98.56 203 LEU A C 1
ATOM 1614 O O . LEU A 1 203 ? 9.883 5.648 3.066 1 98.56 203 LEU A O 1
ATOM 1618 N N . TYR A 1 204 ? 11.07 7.531 3.406 1 97.94 204 TYR A N 1
ATOM 1619 C CA . TYR A 1 204 ? 10.562 7.738 4.758 1 97.94 204 TYR A CA 1
ATOM 1620 C C . TYR A 1 204 ? 9.156 8.32 4.734 1 97.94 204 TYR A C 1
ATOM 1622 O O . TYR A 1 204 ? 8.828 9.133 3.867 1 97.94 204 TYR A O 1
ATOM 1630 N N . VAL A 1 205 ? 8.344 7.91 5.672 1 98.69 205 VAL A N 1
ATOM 1631 C CA . VAL A 1 205 ? 7.008 8.484 5.844 1 98.69 205 VAL A CA 1
ATOM 1632 C C . VAL A 1 205 ? 6.793 8.859 7.309 1 98.69 205 VAL A C 1
ATOM 1634 O O . VAL A 1 205 ? 7.039 8.055 8.211 1 98.69 205 VAL A O 1
ATOM 1637 N N . ALA A 1 206 ? 6.391 10.062 7.516 1 98.19 206 ALA A N 1
ATOM 1638 C CA . ALA A 1 206 ? 6.012 10.523 8.852 1 98.19 206 ALA A CA 1
ATOM 1639 C C . ALA A 1 206 ? 4.551 10.961 8.883 1 98.19 206 ALA A C 1
ATOM 1641 O O . ALA A 1 206 ? 4.121 11.773 8.062 1 98.19 206 ALA A O 1
ATOM 1642 N N . CYS A 1 207 ? 3.844 10.406 9.734 1 98.75 207 CYS A N 1
ATOM 1643 C CA . CYS A 1 207 ? 2.502 10.891 10.047 1 98.75 207 CYS A CA 1
ATOM 1644 C C . CYS A 1 207 ? 2.451 11.508 11.438 1 98.75 207 CYS A C 1
ATOM 1646 O O . CYS A 1 207 ? 2.861 10.883 12.414 1 98.75 207 CYS A O 1
ATOM 1648 N N . ILE A 1 208 ? 1.977 12.75 11.531 1 98.75 208 ILE A N 1
ATOM 1649 C CA . ILE A 1 208 ? 1.975 13.5 12.789 1 98.75 208 ILE A CA 1
ATOM 1650 C C . ILE A 1 208 ? 0.539 13.711 13.258 1 98.75 208 ILE A C 1
ATOM 1652 O O . ILE A 1 208 ? -0.211 14.484 12.648 1 98.75 208 ILE A O 1
ATOM 1656 N N . SER A 1 209 ? 0.238 13.094 14.328 1 98.81 209 SER A N 1
ATOM 1657 C CA . SER A 1 209 ? -1.109 13.148 14.883 1 98.81 209 SER A CA 1
ATOM 1658 C C . SER A 1 209 ? -1.164 14.047 16.109 1 98.81 209 SER A C 1
ATOM 1660 O O . SER A 1 209 ? -0.173 14.18 16.828 1 98.81 209 SER A O 1
ATOM 1662 N N . PRO A 1 210 ? -2.311 14.695 16.344 1 98.69 210 PRO A N 1
ATOM 1663 C CA . PRO A 1 210 ? -2.502 15.234 17.688 1 98.69 210 PRO A CA 1
ATOM 1664 C C . PRO A 1 210 ? -2.529 14.141 18.766 1 98.69 210 PRO A C 1
ATOM 1666 O O . PRO A 1 210 ? -2.727 12.969 18.438 1 98.69 210 PRO A O 1
ATOM 1669 N N . ALA A 1 211 ? -2.283 14.594 19.984 1 98.75 211 ALA A N 1
ATOM 1670 C CA . ALA A 1 211 ? -2.461 13.68 21.109 1 98.75 211 ALA A CA 1
ATOM 1671 C C . ALA A 1 211 ? -3.932 13.305 21.281 1 98.75 211 ALA A C 1
ATOM 1673 O O . ALA A 1 211 ? -4.82 14.039 20.844 1 98.75 211 ALA A O 1
ATOM 1674 N N . ARG A 1 212 ? -4.164 12.133 21.891 1 98.56 212 ARG A N 1
ATOM 1675 C CA . ARG A 1 212 ? -5.539 11.703 22.109 1 98.56 212 ARG A CA 1
ATOM 1676 C C . ARG A 1 212 ? -6.145 12.406 23.312 1 98.56 212 ARG A C 1
ATOM 1678 O O . ARG A 1 212 ? -5.562 12.406 24.406 1 98.56 212 ARG A O 1
ATOM 1685 N N . VAL A 1 213 ? -7.223 13.039 23.062 1 97.62 213 VAL A N 1
ATOM 1686 C CA . VAL A 1 213 ? -8.031 13.633 24.125 1 97.62 213 VAL A CA 1
ATOM 1687 C C . VAL A 1 213 ? -9.414 12.984 24.156 1 97.62 213 VAL A C 1
ATOM 1689 O O . VAL A 1 213 ? -10.289 13.336 23.359 1 97.62 213 VAL A O 1
ATOM 1692 N N . PRO A 1 214 ? -9.695 12.117 25.125 1 96.69 214 PRO A N 1
ATOM 1693 C CA . PRO A 1 214 ? -10.922 11.312 25.125 1 96.69 214 PRO A CA 1
ATOM 1694 C C . PRO A 1 214 ? -12.188 12.164 25.234 1 96.69 214 PRO A C 1
ATOM 1696 O O . PRO A 1 214 ? -13.25 11.766 24.75 1 96.69 214 PRO A O 1
ATOM 1699 N N . SER A 1 215 ? -12.07 13.344 25.812 1 95.25 215 SER A N 1
ATOM 1700 C CA . SER A 1 215 ? -13.242 14.18 26.031 1 95.25 215 SER A CA 1
ATOM 1701 C C . SER A 1 215 ? -13.508 15.086 24.844 1 95.25 215 SER A C 1
ATOM 1703 O O . SER A 1 215 ? -14.5 15.82 24.828 1 95.25 215 SER A O 1
ATOM 1705 N N . ALA A 1 216 ? -12.641 15.07 23.859 1 94.19 216 ALA A N 1
ATOM 1706 C CA . ALA A 1 216 ? -12.805 15.93 22.672 1 94.19 216 ALA A CA 1
ATOM 1707 C C . ALA A 1 216 ? -13.977 15.453 21.812 1 94.19 216 ALA A C 1
ATOM 1709 O O . ALA A 1 216 ? -14.367 14.289 21.875 1 94.19 216 ALA A O 1
ATOM 1710 N N . SER A 1 217 ? -14.562 16.359 21.078 1 91 217 SER A N 1
ATOM 1711 C CA . SER A 1 217 ? -15.633 16 20.141 1 91 217 SER A CA 1
ATOM 1712 C C . SER A 1 217 ? -15.141 15.062 19.062 1 91 217 SER A C 1
ATOM 1714 O O . SER A 1 217 ? -15.883 14.188 18.594 1 91 217 SER A O 1
ATOM 1716 N N . TYR A 1 218 ? -14 15.297 18.625 1 94.06 218 TYR A N 1
ATOM 1717 C CA . TYR A 1 218 ? -13.258 14.414 17.734 1 94.06 218 TYR A CA 1
ATOM 1718 C C . TYR A 1 218 ? -12.055 13.812 18.438 1 94.06 218 TYR A C 1
ATOM 1720 O O . TYR A 1 218 ? -11.125 14.523 18.812 1 94.06 218 TYR A O 1
ATOM 1728 N N . VAL A 1 219 ? -12.078 12.5 18.609 1 97.06 219 VAL A N 1
ATOM 1729 C CA . VAL A 1 219 ? -11.008 11.844 19.344 1 97.06 219 VAL A CA 1
ATOM 1730 C C . VAL A 1 219 ? -9.984 11.273 18.375 1 97.06 219 VAL A C 1
ATOM 1732 O O . VAL A 1 219 ? -10.305 10.383 17.578 1 97.06 219 VAL A O 1
ATOM 1735 N N . ALA A 1 220 ? -8.781 11.719 18.422 1 98 220 ALA A N 1
ATOM 1736 C CA . ALA A 1 220 ? -7.707 11.297 17.516 1 98 220 ALA A CA 1
ATOM 1737 C C . ALA A 1 220 ? -7.125 9.953 17.969 1 98 220 ALA A C 1
ATOM 1739 O O . ALA A 1 220 ? -7.078 9.656 19.172 1 98 220 ALA A O 1
ATOM 1740 N N . TRP A 1 221 ? -6.652 9.242 17.062 1 98.38 221 TRP A N 1
ATOM 1741 C CA . TRP A 1 221 ? -6.008 7.949 17.281 1 98.38 221 TRP A CA 1
ATOM 1742 C C . TRP A 1 221 ? -4.695 8.125 18.031 1 98.38 221 TRP A C 1
ATOM 1744 O O . TRP A 1 221 ? -4.379 7.332 18.938 1 98.38 221 TRP A O 1
ATOM 1754 N N . GLY A 1 222 ? -3.994 9.273 17.75 1 98.62 222 GLY A N 1
ATOM 1755 C CA . GLY A 1 222 ? -2.631 9.438 18.219 1 98.62 222 GLY A CA 1
ATOM 1756 C C . GLY A 1 222 ? -1.609 8.703 17.375 1 98.62 222 GLY A C 1
ATOM 1757 O O . GLY A 1 222 ? -1.686 8.727 16.141 1 98.62 222 GLY A O 1
ATOM 1758 N N . HIS A 1 223 ? -0.524 8.305 17.984 1 98.62 223 HIS A N 1
ATOM 1759 C CA . HIS A 1 223 ? 0.466 7.434 17.359 1 98.62 223 HIS A CA 1
ATOM 1760 C C . HIS A 1 223 ? 1.233 8.164 16.266 1 98.62 223 HIS A C 1
ATOM 1762 O O . HIS A 1 223 ? 1.468 7.609 15.188 1 98.62 223 HIS A O 1
ATOM 1768 N N . THR A 1 224 ? 1.593 9.398 16.469 1 98.75 224 THR A N 1
ATOM 1769 C CA . THR A 1 224 ? 2.609 9.938 15.578 1 98.75 224 THR A CA 1
ATOM 1770 C C . THR A 1 224 ? 3.715 8.914 15.336 1 98.75 224 THR A C 1
ATOM 1772 O O . THR A 1 224 ? 4.25 8.336 16.281 1 98.75 224 THR A O 1
ATOM 1775 N N . GLN A 1 225 ? 3.98 8.695 14.008 1 98.06 225 GLN A N 1
ATOM 1776 C CA . GLN A 1 225 ? 4.871 7.598 13.648 1 98.06 225 GLN A CA 1
ATOM 1777 C C . GLN A 1 225 ? 5.855 8.023 12.562 1 98.06 225 GLN A C 1
ATOM 1779 O O . GLN A 1 225 ? 5.543 8.891 11.734 1 98.06 225 GLN A O 1
ATOM 1784 N N . LEU A 1 226 ? 7.02 7.418 12.641 1 97.56 226 LEU A N 1
ATOM 1785 C CA . LEU A 1 226 ? 8.008 7.477 11.57 1 97.56 226 LEU A CA 1
ATOM 1786 C C . LEU A 1 226 ? 8.297 6.082 11.023 1 97.56 226 LEU A C 1
ATOM 1788 O O . LEU A 1 226 ? 8.602 5.164 11.781 1 97.56 226 LEU A O 1
ATOM 1792 N N . THR A 1 227 ? 8.164 5.945 9.719 1 98.25 227 THR A N 1
ATOM 1793 C CA . THR A 1 227 ? 8.383 4.668 9.047 1 98.25 227 THR A CA 1
ATOM 1794 C C . THR A 1 227 ? 9.531 4.777 8.047 1 98.25 227 THR A C 1
ATOM 1796 O O . THR A 1 227 ? 9.625 5.762 7.309 1 98.25 227 THR A O 1
ATOM 1799 N N . ASN A 1 228 ? 10.43 3.803 8.031 1 98 228 ASN A N 1
ATOM 1800 C CA . ASN A 1 228 ? 11.562 3.875 7.117 1 98 228 ASN A CA 1
ATOM 1801 C C . ASN A 1 228 ? 11.242 3.238 5.77 1 98 228 ASN A C 1
ATOM 1803 O O . ASN A 1 228 ? 10.148 2.707 5.574 1 98 228 ASN A O 1
ATOM 1807 N N . PRO A 1 229 ? 12.164 3.277 4.801 1 98.38 229 PRO A N 1
ATOM 1808 C CA . PRO A 1 229 ? 11.914 2.799 3.439 1 98.38 229 PRO A CA 1
ATOM 1809 C C . PRO A 1 229 ? 11.68 1.29 3.379 1 98.38 229 PRO A C 1
ATOM 1811 O O . PRO A 1 229 ? 11.211 0.775 2.363 1 98.38 229 PRO A O 1
ATOM 1814 N N . TRP A 1 230 ? 11.984 0.538 4.402 1 98.25 230 TRP A N 1
ATOM 1815 C CA . TRP A 1 230 ? 11.727 -0.898 4.461 1 98.25 230 TRP A CA 1
ATOM 1816 C C . TRP A 1 230 ? 10.305 -1.183 4.922 1 98.25 230 TRP A C 1
ATOM 1818 O O . TRP A 1 230 ? 9.875 -2.338 4.953 1 98.25 230 TRP A O 1
ATOM 1828 N N . GLY A 1 231 ? 9.609 -0.104 5.324 1 98.5 231 GLY A N 1
ATOM 1829 C CA . GLY A 1 231 ? 8.281 -0.272 5.891 1 98.5 231 GLY A CA 1
ATOM 1830 C C . GLY A 1 231 ? 8.297 -0.566 7.379 1 98.5 231 GLY A C 1
ATOM 1831 O O . GLY A 1 231 ? 7.301 -1.023 7.938 1 98.5 231 GLY A O 1
ATOM 1832 N N . LYS A 1 232 ? 9.375 -0.369 7.98 1 98.19 232 LYS A N 1
ATOM 1833 C CA . LYS A 1 232 ? 9.5 -0.607 9.414 1 98.19 232 LYS A CA 1
ATOM 1834 C C . LYS A 1 232 ? 9.164 0.649 10.211 1 98.19 232 LYS A C 1
ATOM 1836 O O . LYS A 1 232 ? 9.656 1.735 9.906 1 98.19 232 LYS A O 1
ATOM 1841 N N . ILE A 1 233 ? 8.352 0.498 11.227 1 98.19 233 ILE A N 1
ATOM 1842 C CA . ILE A 1 233 ? 8.055 1.603 12.133 1 98.19 233 ILE A CA 1
ATOM 1843 C C . ILE A 1 233 ? 9.25 1.853 13.055 1 98.19 233 ILE A C 1
ATOM 1845 O O . ILE A 1 233 ? 9.625 0.982 13.844 1 98.19 233 ILE A O 1
ATOM 1849 N N . LEU A 1 234 ? 9.844 2.977 12.938 1 97.12 234 LEU A N 1
ATOM 1850 C CA . LEU A 1 234 ? 11.008 3.32 13.75 1 97.12 234 LEU A CA 1
ATOM 1851 C C . LEU A 1 234 ? 10.578 3.904 15.094 1 97.12 234 LEU A C 1
ATOM 1853 O O . LEU A 1 234 ? 11.219 3.658 16.109 1 97.12 234 LEU A O 1
ATOM 1857 N N . TYR A 1 235 ? 9.523 4.762 15.062 1 97.06 235 TYR A N 1
ATOM 1858 C CA . TYR A 1 235 ? 9.016 5.43 16.25 1 97.06 235 TYR A CA 1
ATOM 1859 C C . TYR A 1 235 ? 7.488 5.43 16.266 1 97.06 235 TYR A C 1
ATOM 1861 O O . TYR A 1 235 ? 6.852 5.551 15.219 1 97.06 235 TYR A O 1
ATOM 1869 N N . ASP A 1 236 ? 6.941 5.355 17.359 1 98.31 236 ASP A N 1
ATOM 1870 C CA . ASP A 1 236 ? 5.523 5.484 17.672 1 98.31 236 ASP A CA 1
ATOM 1871 C C . ASP A 1 236 ? 5.316 6.184 19.016 1 98.31 236 ASP A C 1
ATOM 1873 O O . ASP A 1 236 ? 5.715 5.668 20.062 1 98.31 236 ASP A O 1
ATOM 1877 N N . LEU A 1 237 ? 4.594 7.367 19 1 98.25 237 LEU A N 1
ATOM 1878 C CA . LEU A 1 237 ? 4.496 8.195 20.203 1 98.25 237 LEU A CA 1
ATOM 1879 C C . LEU A 1 237 ? 3.275 7.805 21.031 1 98.25 237 LEU A C 1
ATOM 1881 O O . LEU A 1 237 ? 2.945 8.477 22.016 1 98.25 237 LEU A O 1
ATOM 1885 N N . GLU A 1 238 ? 2.59 6.777 20.641 1 98.19 238 GLU A N 1
ATOM 1886 C CA . GLU A 1 238 ? 1.384 6.34 21.344 1 98.19 238 GLU A CA 1
ATOM 1887 C C . GLU A 1 238 ? 0.342 7.453 21.391 1 98.19 238 GLU A C 1
ATOM 1889 O O . GLU A 1 238 ? -0.016 8.031 20.375 1 98.19 238 GLU A O 1
ATOM 1894 N N . THR A 1 239 ? -0.161 7.816 22.656 1 98.56 239 THR A N 1
ATOM 1895 C CA . THR A 1 239 ? -1.379 8.617 22.578 1 98.56 239 THR A CA 1
ATOM 1896 C C . THR A 1 239 ? -1.191 9.953 23.281 1 98.56 239 THR A C 1
ATOM 1898 O O . THR A 1 239 ? -1.968 10.891 23.062 1 98.56 239 THR A O 1
ATOM 1901 N N . GLN A 1 240 ? -0.182 10.117 24.094 1 98.31 240 GLN A N 1
ATOM 1902 C CA . GLN A 1 240 ? -0.021 11.336 24.875 1 98.31 240 GLN A CA 1
ATOM 1903 C C . GLN A 1 240 ? 0.851 12.352 24.141 1 98.31 240 GLN A C 1
ATOM 1905 O O . GLN A 1 240 ? 1.555 12 23.203 1 98.31 240 GLN A O 1
ATOM 1910 N N . GLU A 1 241 ? 0.729 13.594 24.578 1 98.44 241 GLU A N 1
ATOM 1911 C CA . GLU A 1 241 ? 1.615 14.625 24.047 1 98.44 241 GLU A CA 1
ATOM 1912 C C . GLU A 1 241 ? 3.08 14.234 24.219 1 98.44 241 GLU A C 1
ATOM 1914 O O . GLU A 1 241 ? 3.48 13.781 25.297 1 98.44 241 GLU A O 1
ATOM 1919 N N . ASN A 1 242 ? 3.799 14.32 23.203 1 96.81 242 ASN A N 1
ATOM 1920 C CA . ASN A 1 242 ? 5.211 13.953 23.203 1 96.81 242 ASN A CA 1
ATOM 1921 C C . ASN A 1 242 ? 5.895 14.398 21.906 1 96.81 242 ASN A C 1
ATOM 1923 O O . ASN A 1 242 ? 5.266 15.023 21.047 1 96.81 242 ASN A O 1
ATOM 1927 N N . MET A 1 243 ? 7.145 14.211 21.859 1 93.88 243 MET A N 1
ATOM 1928 C CA . MET A 1 243 ? 7.914 14.555 20.656 1 93.88 243 MET A CA 1
ATOM 1929 C C . MET A 1 243 ? 8.953 13.484 20.359 1 93.88 243 MET A C 1
ATOM 1931 O O . MET A 1 243 ? 9.57 12.938 21.281 1 93.88 243 MET A O 1
ATOM 1935 N N . VAL A 1 244 ? 9.086 13.109 19.125 1 88.31 244 VAL A N 1
ATOM 1936 C CA . VAL A 1 244 ? 10.164 12.258 18.625 1 88.31 244 VAL A CA 1
ATOM 1937 C C . VAL A 1 244 ? 11.344 13.117 18.188 1 88.31 244 VAL A C 1
ATOM 1939 O O . VAL A 1 244 ? 11.156 14.148 17.531 1 88.31 244 VAL A O 1
ATOM 1942 N N . VAL A 1 245 ? 12.531 12.797 18.562 1 82.38 245 VAL A N 1
ATOM 1943 C CA . VAL A 1 245 ? 13.797 13.359 18.078 1 82.38 245 VAL A CA 1
ATOM 1944 C C . VAL A 1 245 ? 14.625 12.273 17.406 1 82.38 245 VAL A C 1
ATOM 1946 O O . VAL A 1 245 ? 15 11.289 18.047 1 82.38 245 VAL A O 1
ATOM 1949 N N . THR A 1 246 ? 14.773 12.453 16.125 1 87.19 246 THR A N 1
ATOM 1950 C CA . THR A 1 246 ? 15.477 11.359 15.461 1 87.19 246 THR A CA 1
ATOM 1951 C C . THR A 1 246 ? 16.312 11.883 14.297 1 87.19 246 THR A C 1
ATOM 1953 O O . THR A 1 246 ? 16.062 12.969 13.781 1 87.19 246 THR A O 1
ATOM 1956 N N . ASP A 1 247 ? 17.359 11.086 14.047 1 87.88 247 ASP A N 1
ATOM 1957 C CA . ASP A 1 247 ? 18.172 11.281 12.836 1 87.88 247 ASP A CA 1
ATOM 1958 C C . ASP A 1 247 ? 17.828 10.227 11.781 1 87.88 247 ASP A C 1
ATOM 1960 O O . ASP A 1 247 ? 17.688 9.047 12.102 1 87.88 247 ASP A O 1
ATOM 1964 N N . ILE A 1 248 ? 17.594 10.789 10.625 1 87.56 248 ILE A N 1
ATOM 1965 C CA . ILE A 1 248 ? 17.359 9.836 9.555 1 87.56 248 ILE A CA 1
ATOM 1966 C C . ILE A 1 248 ? 18.5 9.906 8.539 1 87.56 248 ILE A C 1
ATOM 1968 O O . ILE A 1 248 ? 19.141 10.953 8.391 1 87.56 248 ILE A O 1
ATOM 1972 N N . ASP A 1 249 ? 18.719 8.758 7.93 1 90.19 249 ASP A N 1
ATOM 1973 C CA . ASP A 1 249 ? 19.828 8.578 7.004 1 90.19 249 ASP A CA 1
ATOM 1974 C C . ASP A 1 249 ? 19.328 8.352 5.578 1 90.19 249 ASP A C 1
ATOM 1976 O O . ASP A 1 249 ? 18.641 7.371 5.305 1 90.19 249 ASP A O 1
ATOM 1980 N N . LEU A 1 250 ? 19.734 9.258 4.699 1 88.69 250 LEU A N 1
ATOM 1981 C CA . LEU A 1 250 ? 19.359 9.141 3.295 1 88.69 250 LEU A CA 1
ATOM 1982 C C . LEU A 1 250 ? 19.891 7.848 2.691 1 88.69 250 LEU A C 1
ATOM 1984 O O . LEU A 1 250 ? 19.344 7.344 1.71 1 88.69 250 LEU A O 1
ATOM 1988 N N . LYS A 1 251 ? 20.922 7.371 3.264 1 91.94 251 LYS A N 1
ATOM 1989 C CA . LYS A 1 251 ? 21.547 6.148 2.766 1 91.94 251 LYS A CA 1
ATOM 1990 C C . LYS A 1 251 ? 20.562 4.98 2.783 1 91.94 251 LYS A C 1
ATOM 1992 O O . LYS A 1 251 ? 20.641 4.094 1.933 1 91.94 251 LYS A O 1
ATOM 1997 N N . VAL A 1 252 ? 19.688 5.047 3.684 1 94.5 252 VAL A N 1
ATOM 1998 C CA . VAL A 1 252 ? 18.719 3.953 3.795 1 94.5 252 VAL A CA 1
ATOM 1999 C C . VAL A 1 252 ? 17.812 3.938 2.566 1 94.5 252 VAL A C 1
ATOM 2001 O O . VAL A 1 252 ? 17.469 2.869 2.053 1 94.5 252 VAL A O 1
ATOM 2004 N N . VAL A 1 253 ? 17.422 5.09 2.092 1 95.56 253 VAL A N 1
ATOM 2005 C CA . VAL A 1 253 ? 16.594 5.203 0.888 1 95.56 253 VAL A CA 1
ATOM 2006 C C . VAL A 1 253 ? 17.359 4.613 -0.304 1 95.56 253 VAL A C 1
ATOM 2008 O O . VAL A 1 253 ? 16.797 3.826 -1.071 1 95.56 253 VAL A O 1
ATOM 2011 N N . GLU A 1 254 ? 18.594 5.008 -0.443 1 94.62 254 GLU A N 1
ATOM 2012 C CA . GLU A 1 254 ? 19.422 4.531 -1.547 1 94.62 254 GLU A CA 1
ATOM 2013 C C . GLU A 1 254 ? 19.625 3.023 -1.469 1 94.62 254 GLU A C 1
ATOM 2015 O O . GLU A 1 254 ? 19.578 2.33 -2.486 1 94.62 254 GLU A O 1
ATOM 2020 N N . GLU A 1 255 ? 19.828 2.557 -0.322 1 95.5 255 GLU A N 1
ATOM 2021 C CA . GLU A 1 255 ? 20.094 1.137 -0.108 1 95.5 255 GLU A CA 1
ATOM 2022 C C . GLU A 1 255 ? 18.875 0.289 -0.486 1 95.5 255 GLU A C 1
ATOM 2024 O O . GLU A 1 255 ? 19.016 -0.7 -1.212 1 95.5 255 GLU A O 1
ATOM 2029 N N . VAL A 1 256 ? 17.766 0.648 0.014 1 96.94 256 VAL A N 1
ATOM 2030 C CA . VAL A 1 256 ? 16.562 -0.131 -0.267 1 96.94 256 VAL A CA 1
ATOM 2031 C C . VAL A 1 256 ? 16.281 -0.126 -1.769 1 96.94 256 VAL A C 1
ATOM 2033 O O . VAL A 1 256 ? 15.961 -1.166 -2.35 1 96.94 256 VAL A O 1
ATOM 2036 N N . SER A 1 257 ? 16.438 1.032 -2.385 1 96.38 257 SER A N 1
ATOM 2037 C CA . SER A 1 257 ? 16.172 1.172 -3.812 1 96.38 257 SER A CA 1
ATOM 2038 C C . SER A 1 257 ? 17.156 0.342 -4.637 1 96.38 257 SER A C 1
ATOM 2040 O O . SER A 1 257 ? 16.797 -0.171 -5.703 1 96.38 257 SER A O 1
ATOM 2042 N N . ALA A 1 258 ? 18.328 0.222 -4.176 1 96.56 258 ALA A N 1
ATOM 2043 C CA . ALA A 1 258 ? 19.344 -0.559 -4.887 1 96.56 258 ALA A CA 1
ATOM 2044 C C . ALA A 1 258 ? 19.125 -2.055 -4.684 1 96.56 258 ALA A C 1
ATOM 2046 O O . ALA A 1 258 ? 19.375 -2.855 -5.586 1 96.56 258 ALA A O 1
ATOM 2047 N N . GLN A 1 259 ? 18.703 -2.4 -3.529 1 97 259 GLN A N 1
ATOM 2048 C CA . GLN A 1 259 ? 18.594 -3.807 -3.158 1 97 259 GLN A CA 1
ATOM 2049 C C . GLN A 1 259 ? 17.344 -4.441 -3.744 1 97 259 GLN A C 1
ATOM 2051 O O . GLN A 1 259 ? 17.359 -5.594 -4.184 1 97 259 GLN A O 1
ATOM 2056 N N . ILE A 1 260 ? 16.219 -3.754 -3.762 1 97.81 260 ILE A N 1
ATOM 2057 C CA . ILE A 1 260 ? 14.969 -4.129 -4.406 1 97.81 260 ILE A CA 1
ATOM 2058 C C . ILE A 1 260 ? 14.516 -3.014 -5.344 1 97.81 260 ILE A C 1
ATOM 2060 O O . ILE A 1 260 ? 13.68 -2.189 -4.977 1 97.81 260 ILE A O 1
ATOM 2064 N N . PRO A 1 261 ? 15.008 -3.025 -6.578 1 97.94 261 PRO A N 1
ATOM 2065 C CA . PRO A 1 261 ? 14.914 -1.829 -7.418 1 97.94 261 PRO A CA 1
ATOM 2066 C C . PRO A 1 261 ? 13.57 -1.717 -8.141 1 97.94 261 PRO A C 1
ATOM 2068 O O . PRO A 1 261 ? 13.531 -1.609 -9.367 1 97.94 261 PRO A O 1
ATOM 2071 N N . THR A 1 262 ? 12.484 -1.6 -7.375 1 98.25 262 THR A N 1
ATOM 2072 C CA . THR A 1 262 ? 11.141 -1.537 -7.941 1 98.25 262 THR A CA 1
ATOM 2073 C C . THR A 1 262 ? 10.984 -0.301 -8.82 1 98.25 262 THR A C 1
ATOM 2075 O O . THR A 1 262 ? 10.266 -0.333 -9.82 1 98.25 262 THR A O 1
ATOM 2078 N N . PHE A 1 263 ? 11.656 0.796 -8.484 1 97.44 263 PHE A N 1
ATOM 2079 C CA . PHE A 1 263 ? 11.492 2.023 -9.25 1 97.44 263 PHE A CA 1
ATOM 2080 C C . PHE A 1 263 ? 11.938 1.823 -10.695 1 97.44 263 PHE A C 1
ATOM 2082 O O . PHE A 1 263 ? 11.188 2.107 -11.633 1 97.44 263 PHE A O 1
ATOM 2089 N N . SER A 1 264 ? 13.156 1.314 -10.875 1 96.94 264 SER A N 1
ATOM 2090 C CA . SER A 1 264 ? 13.688 1.14 -12.219 1 96.94 264 SER A CA 1
ATOM 2091 C C . SER A 1 264 ? 13.031 -0.051 -12.922 1 96.94 264 SER A C 1
ATOM 2093 O O . SER A 1 264 ? 13.141 -0.195 -14.141 1 96.94 264 SER A O 1
ATOM 2095 N N . GLN A 1 265 ? 12.344 -0.91 -12.188 1 98.31 265 GLN A N 1
ATOM 2096 C CA . GLN A 1 265 ? 11.75 -2.115 -12.758 1 98.31 265 GLN A CA 1
ATOM 2097 C C . GLN A 1 265 ? 10.273 -1.903 -13.07 1 98.31 265 GLN A C 1
ATOM 2099 O O . GLN A 1 265 ? 9.594 -2.828 -13.516 1 98.31 265 GLN A O 1
ATOM 2104 N N . ARG A 1 266 ? 9.766 -0.703 -12.781 1 98.38 266 ARG A N 1
ATOM 2105 C CA . ARG A 1 266 ? 8.438 -0.353 -13.273 1 98.38 266 ARG A CA 1
ATOM 2106 C C . ARG A 1 266 ? 8.328 -0.594 -14.773 1 98.38 266 ARG A C 1
ATOM 2108 O O . ARG A 1 266 ? 9.289 -0.392 -15.516 1 98.38 266 ARG A O 1
ATOM 2115 N N . ARG A 1 267 ? 7.211 -1.047 -15.203 1 98.44 267 ARG A N 1
ATOM 2116 C CA . ARG A 1 267 ? 6.953 -1.267 -16.625 1 98.44 267 ARG A CA 1
ATOM 2117 C C . ARG A 1 267 ? 6.168 -0.105 -17.219 1 98.44 267 ARG A C 1
ATOM 2119 O O . ARG A 1 267 ? 5.016 -0.272 -17.625 1 98.44 267 ARG A O 1
ATOM 2126 N N . THR A 1 268 ? 6.82 0.977 -17.375 1 97.75 268 THR A N 1
ATOM 2127 C CA . THR A 1 268 ? 6.199 2.205 -17.859 1 97.75 268 THR A CA 1
ATOM 2128 C C . THR A 1 268 ? 5.793 2.072 -19.328 1 97.75 268 THR A C 1
ATOM 2130 O O . THR A 1 268 ? 5.043 2.9 -19.844 1 97.75 268 THR A O 1
ATOM 2133 N N . ASP A 1 269 ? 6.297 1 -19.969 1 97.88 269 ASP A N 1
ATOM 2134 C CA . ASP A 1 269 ? 5.797 0.679 -21.297 1 97.88 269 ASP A CA 1
ATOM 2135 C C . ASP A 1 269 ? 4.371 0.142 -21.234 1 97.88 269 ASP A C 1
ATOM 2137 O O . ASP A 1 269 ? 3.643 0.186 -22.234 1 97.88 269 ASP A O 1
ATOM 2141 N N . LEU A 1 270 ? 3.936 -0.354 -20.078 1 98.31 270 LEU A N 1
ATOM 2142 C CA . LEU A 1 270 ? 2.617 -0.959 -19.938 1 98.31 270 LEU A CA 1
ATOM 2143 C C . LEU A 1 270 ? 1.685 -0.04 -19.141 1 98.31 270 LEU A C 1
ATOM 2145 O O . LEU A 1 270 ? 0.479 -0.008 -19.406 1 98.31 270 LEU A O 1
ATOM 2149 N N . TYR A 1 271 ? 2.244 0.637 -18.172 1 98.44 271 TYR A N 1
ATOM 2150 C CA . TYR A 1 271 ? 1.438 1.517 -17.328 1 98.44 271 TYR A CA 1
ATOM 2151 C C . TYR A 1 271 ? 2.266 2.693 -16.828 1 98.44 271 TYR A C 1
ATOM 2153 O O . TYR A 1 271 ? 3.494 2.686 -16.922 1 98.44 271 TYR A O 1
ATOM 2161 N N . ASP A 1 272 ? 1.537 3.709 -16.312 1 98.25 272 ASP A N 1
ATOM 2162 C CA . ASP A 1 272 ? 2.211 4.832 -15.672 1 98.25 272 ASP A CA 1
ATOM 2163 C C . ASP A 1 272 ? 1.258 5.59 -14.75 1 98.25 272 ASP A C 1
ATOM 2165 O O . ASP A 1 272 ? 0.039 5.531 -14.93 1 98.25 272 ASP A O 1
ATOM 2169 N N . THR A 1 273 ? 1.752 6.172 -13.695 1 98.44 273 THR A N 1
ATOM 2170 C CA . THR A 1 273 ? 1.044 7.184 -12.922 1 98.44 273 THR A CA 1
ATOM 2171 C C . THR A 1 273 ? 1.448 8.586 -13.367 1 98.44 273 THR A C 1
ATOM 2173 O O . THR A 1 273 ? 2.619 8.961 -13.281 1 98.44 273 THR A O 1
ATOM 2176 N N . VAL A 1 274 ? 0.47 9.328 -13.766 1 97.81 274 VAL A N 1
ATOM 2177 C CA . VAL A 1 274 ? 0.788 10.602 -14.391 1 97.81 274 VAL A CA 1
ATOM 2178 C C . VAL A 1 274 ? 0.206 11.742 -13.555 1 97.81 274 VAL A C 1
ATOM 2180 O O . VAL A 1 274 ? -0.889 11.625 -13.008 1 97.81 274 VAL A O 1
ATOM 2183 N N . TYR A 1 275 ? 0.936 12.773 -13.383 1 97.38 275 TYR A N 1
ATOM 2184 C CA . TYR A 1 275 ? 0.461 14.031 -12.82 1 97.38 275 TYR A CA 1
ATOM 2185 C C . TYR A 1 275 ? -0.037 14.969 -13.914 1 97.38 275 TYR A C 1
ATOM 2187 O O . TYR A 1 275 ? 0.699 15.273 -14.859 1 97.38 275 TYR A O 1
ATOM 2195 N N . LYS A 1 276 ? -1.237 15.438 -13.961 1 95.12 276 LYS A N 1
ATOM 2196 C CA . LYS A 1 276 ? -1.873 16.141 -15.07 1 95.12 276 LYS A CA 1
ATOM 2197 C C . LYS A 1 276 ? -1.67 17.656 -14.953 1 95.12 276 LYS A C 1
ATOM 2199 O O . LYS A 1 276 ? -2.016 18.406 -15.867 1 95.12 276 LYS A O 1
ATOM 2204 N N . LYS A 1 277 ? -1.29 18.172 -13.891 1 83.62 277 LYS A N 1
ATOM 2205 C CA . LYS A 1 277 ? -1.106 19.625 -13.758 1 83.62 277 LYS A CA 1
ATOM 2206 C C . LYS A 1 277 ? 0.285 20.047 -14.227 1 83.62 277 LYS A C 1
ATOM 2208 O O . LYS A 1 277 ? 0.669 21.203 -14.078 1 83.62 277 LYS A O 1
ATOM 2213 N N . GLU A 1 278 ? 0.926 19.391 -15.484 1 55.62 278 GLU A N 1
ATOM 2214 C CA . GLU A 1 278 ? 2.145 20.062 -15.93 1 55.62 278 GLU A CA 1
ATOM 2215 C C . GLU A 1 278 ? 1.851 21.484 -16.422 1 55.62 278 GLU A C 1
ATOM 2217 O O . GLU A 1 278 ? 0.757 21.75 -16.922 1 55.62 278 GLU A O 1
ATOM 2222 N N . MET B 1 1 ? -24.828 -11.547 -10.141 1 50.53 1 MET B N 1
ATOM 2223 C CA . MET B 1 1 ? -23.531 -11.75 -9.508 1 50.53 1 MET B CA 1
ATOM 2224 C C . MET B 1 1 ? -23.672 -12.508 -8.188 1 50.53 1 MET B C 1
ATOM 2226 O O . MET B 1 1 ? -24.594 -12.234 -7.41 1 50.53 1 MET B O 1
ATOM 2230 N N . TYR B 1 2 ? -22.969 -13.688 -8.055 1 65.19 2 TYR B N 1
ATOM 2231 C CA . TYR B 1 2 ? -23.078 -14.445 -6.809 1 65.19 2 TYR B CA 1
ATOM 2232 C C . TYR B 1 2 ? -22.516 -13.656 -5.637 1 65.19 2 TYR B C 1
ATOM 2234 O O . TYR B 1 2 ? -21.484 -12.984 -5.77 1 65.19 2 TYR B O 1
ATOM 2242 N N . LYS B 1 3 ? -23.328 -13.797 -4.711 1 67.44 3 LYS B N 1
ATOM 2243 C CA . LYS B 1 3 ? -22.984 -12.992 -3.537 1 67.44 3 LYS B CA 1
ATOM 2244 C C . LYS B 1 3 ? -21.875 -13.648 -2.73 1 67.44 3 LYS B C 1
ATOM 2246 O O . LYS B 1 3 ? -21.125 -12.969 -2.033 1 67.44 3 LYS B O 1
ATOM 2251 N N . HIS B 1 4 ? -21.938 -14.977 -2.895 1 75.62 4 HIS B N 1
ATOM 2252 C CA . HIS B 1 4 ? -20.906 -15.719 -2.174 1 75.62 4 HIS B CA 1
ATOM 2253 C C . HIS B 1 4 ? -20.078 -16.578 -3.123 1 75.62 4 HIS B C 1
ATOM 2255 O O . HIS B 1 4 ? -20.578 -17.047 -4.145 1 75.62 4 HIS B O 1
ATOM 2261 N N . PHE B 1 5 ? -18.875 -16.562 -2.836 1 79.06 5 PHE B N 1
ATOM 2262 C CA . PHE B 1 5 ? -17.891 -17.266 -3.656 1 79.06 5 PHE B CA 1
ATOM 2263 C C . PHE B 1 5 ? -16.984 -18.125 -2.791 1 79.06 5 PHE B C 1
ATOM 2265 O O . PHE B 1 5 ? -16.422 -17.656 -1.805 1 79.06 5 PHE B O 1
ATOM 2272 N N . ALA B 1 6 ? -17.062 -19.547 -3.061 1 85.69 6 ALA B N 1
ATOM 2273 C CA . ALA B 1 6 ? -16.219 -20.453 -2.295 1 85.69 6 ALA B CA 1
ATOM 2274 C C . ALA B 1 6 ? -14.828 -20.562 -2.926 1 85.69 6 ALA B C 1
ATOM 2276 O O . ALA B 1 6 ? -14.703 -20.969 -4.082 1 85.69 6 ALA B O 1
ATOM 2277 N N . TRP B 1 7 ? -13.859 -20.25 -2.105 1 89.19 7 TRP B N 1
ATOM 2278 C CA . TRP B 1 7 ? -12.492 -20.203 -2.607 1 89.19 7 TRP B CA 1
ATOM 2279 C C . TRP B 1 7 ? -11.586 -21.125 -1.807 1 89.19 7 TRP B C 1
ATOM 2281 O O . TRP B 1 7 ? -11.688 -21.203 -0.58 1 89.19 7 TRP B O 1
ATOM 2291 N N . HIS B 1 8 ? -10.797 -21.859 -2.562 1 93.69 8 HIS B N 1
ATOM 2292 C CA . HIS B 1 8 ? -9.797 -22.703 -1.93 1 93.69 8 HIS B CA 1
ATOM 2293 C C . HIS B 1 8 ? -8.383 -22.266 -2.322 1 93.69 8 HIS B C 1
ATOM 2295 O O . HIS B 1 8 ? -8.102 -22.047 -3.502 1 93.69 8 HIS B O 1
ATOM 2301 N N . LEU B 1 9 ? -7.555 -22.078 -1.387 1 96.62 9 LEU B N 1
ATOM 2302 C CA . LEU B 1 9 ? -6.152 -21.719 -1.568 1 96.62 9 LEU B CA 1
ATOM 2303 C C . LEU B 1 9 ? -5.238 -22.844 -1.073 1 96.62 9 LEU B C 1
ATOM 2305 O O . LEU B 1 9 ? -5.305 -23.234 0.094 1 96.62 9 LEU B O 1
ATOM 2309 N N . VAL B 1 10 ? -4.371 -23.312 -1.935 1 98 10 VAL B N 1
ATOM 2310 C CA . VAL B 1 10 ? -3.564 -24.469 -1.59 1 98 10 VAL B CA 1
ATOM 2311 C C . VAL B 1 10 ? -2.117 -24.047 -1.346 1 98 10 VAL B C 1
ATOM 2313 O O . VAL B 1 10 ? -1.48 -23.469 -2.223 1 98 10 VAL B O 1
ATOM 2316 N N . GLN B 1 11 ? -1.639 -24.281 -0.167 1 98.69 11 GLN B N 1
ATOM 2317 C CA . GLN B 1 11 ? -0.207 -24.219 0.108 1 98.69 11 GLN B CA 1
ATOM 2318 C C . GLN B 1 11 ? 0.447 -25.578 -0.112 1 98.69 11 GLN B C 1
ATOM 2320 O O . GLN B 1 11 ? 0.443 -26.438 0.783 1 98.69 11 GLN B O 1
ATOM 2325 N N . LEU B 1 12 ? 1.054 -25.766 -1.251 1 98.5 12 LEU B N 1
ATOM 2326 C CA . LEU B 1 12 ? 1.533 -27.078 -1.689 1 98.5 12 LEU B CA 1
ATOM 2327 C C . LEU B 1 12 ? 3.021 -27.234 -1.4 1 98.5 12 LEU B C 1
ATOM 2329 O O . LEU B 1 12 ? 3.805 -26.297 -1.621 1 98.5 12 LEU B O 1
ATOM 2333 N N . GLN B 1 13 ? 3.381 -28.344 -0.872 1 98.31 13 GLN B N 1
ATOM 2334 C CA . GLN B 1 13 ? 4.801 -28.672 -0.775 1 98.31 13 GLN B CA 1
ATOM 2335 C C . GLN B 1 13 ? 5.348 -29.141 -2.117 1 98.31 13 GLN B C 1
ATOM 2337 O O . GLN B 1 13 ? 4.758 -30.016 -2.76 1 98.31 13 GLN B O 1
ATOM 2342 N N . VAL B 1 14 ? 6.418 -28.641 -2.508 1 97.81 14 VAL B N 1
ATOM 2343 C CA . VAL B 1 14 ? 6.977 -28.891 -3.828 1 97.81 14 VAL B CA 1
ATOM 2344 C C . VAL B 1 14 ? 8.273 -29.688 -3.691 1 97.81 14 VAL B C 1
ATOM 2346 O O . VAL B 1 14 ? 9.086 -29.422 -2.807 1 97.81 14 VAL B O 1
ATOM 2349 N N . ASN B 1 15 ? 8.445 -30.672 -4.492 1 95.81 15 ASN B N 1
ATOM 2350 C CA . ASN B 1 15 ? 9.688 -31.438 -4.543 1 95.81 15 ASN B CA 1
ATOM 2351 C C . ASN B 1 15 ? 10.234 -31.516 -5.969 1 95.81 15 ASN B C 1
ATOM 2353 O O . ASN B 1 15 ? 9.758 -30.812 -6.859 1 95.81 15 ASN B O 1
ATOM 2357 N N . GLU B 1 16 ? 11.242 -32.375 -6.195 1 96.56 16 GLU B N 1
ATOM 2358 C CA . GLU B 1 16 ? 11.961 -32.375 -7.465 1 96.56 16 GLU B CA 1
ATOM 2359 C C . GLU B 1 16 ? 11.25 -33.219 -8.508 1 96.56 16 GLU B C 1
ATOM 2361 O O . GLU B 1 16 ? 11.57 -33.156 -9.695 1 96.56 16 GLU B O 1
ATOM 2366 N N . VAL B 1 17 ? 10.336 -34.031 -8.133 1 97.56 17 VAL B N 1
ATOM 2367 C CA . VAL B 1 17 ? 9.648 -34.938 -9.047 1 97.56 17 VAL B CA 1
ATOM 2368 C C . VAL B 1 17 ? 8.359 -34.281 -9.547 1 97.56 17 VAL B C 1
ATOM 2370 O O . VAL B 1 17 ? 7.34 -34.312 -8.852 1 97.56 17 VAL B O 1
ATOM 2373 N N . LYS B 1 18 ? 8.367 -33.812 -10.75 1 98 18 LYS B N 1
ATOM 2374 C CA . LYS B 1 18 ? 7.277 -33.062 -11.344 1 98 18 LYS B CA 1
ATOM 2375 C C . LYS B 1 18 ? 5.957 -33.812 -11.25 1 98 18 LYS B C 1
ATOM 2377 O O . LYS B 1 18 ? 4.938 -33.25 -10.852 1 98 18 LYS B O 1
ATOM 2382 N N . SER B 1 19 ? 5.992 -35.062 -11.633 1 97.94 19 SER B N 1
ATOM 2383 C CA . SER B 1 19 ? 4.762 -35.844 -11.68 1 97.94 19 SER B CA 1
ATOM 2384 C C . SER B 1 19 ? 4.117 -35.938 -10.297 1 97.94 19 SER B C 1
ATOM 2386 O O . SER B 1 19 ? 2.889 -35.938 -10.18 1 97.94 19 SER B O 1
ATOM 2388 N N . LYS B 1 20 ? 4.914 -36 -9.266 1 98.25 20 LYS B N 1
ATOM 2389 C CA . LYS B 1 20 ? 4.387 -36.062 -7.906 1 98.25 20 LYS B CA 1
ATOM 2390 C C . LYS B 1 20 ? 3.721 -34.75 -7.52 1 98.25 20 LYS B C 1
ATOM 2392 O O . LYS B 1 20 ? 2.676 -34.75 -6.867 1 98.25 20 LYS B O 1
ATOM 2397 N N . ASN B 1 21 ? 4.359 -33.688 -7.836 1 98.44 21 ASN B N 1
ATOM 2398 C CA . ASN B 1 21 ? 3.775 -32.375 -7.57 1 98.44 21 ASN B CA 1
ATOM 2399 C C . ASN B 1 21 ? 2.436 -32.188 -8.281 1 98.44 21 ASN B C 1
ATOM 2401 O O . ASN B 1 21 ? 1.464 -31.734 -7.68 1 98.44 21 ASN B O 1
ATOM 2405 N N . VAL B 1 22 ? 2.402 -32.562 -9.562 1 98.75 22 VAL B N 1
ATOM 2406 C CA . VAL B 1 22 ? 1.196 -32.438 -10.375 1 98.75 22 VAL B CA 1
ATOM 2407 C C . VAL B 1 22 ? 0.092 -33.312 -9.812 1 98.75 22 VAL B C 1
ATOM 2409 O O . VAL B 1 22 ? -1.054 -32.906 -9.672 1 98.75 22 VAL B O 1
ATOM 2412 N N . GLU B 1 23 ? 0.452 -34.562 -9.5 1 98.44 23 GLU B N 1
ATOM 2413 C CA . GLU B 1 23 ? -0.521 -35.469 -8.922 1 98.44 23 GLU B CA 1
ATOM 2414 C C . GLU B 1 23 ? -1.093 -34.938 -7.621 1 98.44 23 GLU B C 1
ATOM 2416 O O . GLU B 1 23 ? -2.293 -35.031 -7.363 1 98.44 23 GLU B O 1
ATOM 2421 N N . ARG B 1 24 ? -0.215 -34.406 -6.789 1 98.19 24 ARG B N 1
ATOM 2422 C CA . ARG B 1 24 ? -0.653 -33.844 -5.516 1 98.19 24 ARG B CA 1
ATOM 2423 C C . ARG B 1 24 ? -1.59 -32.688 -5.734 1 98.19 24 ARG B C 1
ATOM 2425 O O . ARG B 1 24 ? -2.605 -32.531 -5.047 1 98.19 24 ARG B O 1
ATOM 2432 N N . ALA B 1 25 ? -1.261 -31.781 -6.641 1 98.25 25 ALA B N 1
ATOM 2433 C CA . ALA B 1 25 ? -2.123 -30.656 -6.984 1 98.25 25 ALA B CA 1
ATOM 2434 C C . ALA B 1 25 ? -3.498 -31.141 -7.441 1 98.25 25 ALA B C 1
ATOM 2436 O O . ALA B 1 25 ? -4.523 -30.625 -6.996 1 98.25 25 ALA B O 1
ATOM 2437 N N . VAL B 1 26 ? -3.502 -32.125 -8.328 1 97.94 26 VAL B N 1
ATOM 2438 C CA . VAL B 1 26 ? -4.75 -32.656 -8.844 1 97.94 26 VAL B CA 1
ATOM 2439 C C . VAL B 1 26 ? -5.578 -33.219 -7.695 1 97.94 26 VAL B C 1
ATOM 2441 O O . VAL B 1 26 ? -6.801 -33.094 -7.676 1 97.94 26 VAL B O 1
ATOM 2444 N N . SER B 1 27 ? -4.926 -33.875 -6.75 1 97.31 27 SER B N 1
ATOM 2445 C CA . SER B 1 27 ? -5.633 -34.406 -5.594 1 97.31 27 SER B CA 1
ATOM 2446 C C . SER B 1 27 ? -6.312 -33.312 -4.793 1 97.31 27 SER B C 1
ATOM 2448 O O . SER B 1 27 ? -7.418 -33.5 -4.281 1 97.31 27 SER B O 1
ATOM 2450 N N . TYR B 1 28 ? -5.676 -32.188 -4.582 1 96.94 28 TYR B N 1
ATOM 2451 C CA . TYR B 1 28 ? -6.285 -31.062 -3.896 1 96.94 28 TYR B CA 1
ATOM 2452 C C . TYR B 1 28 ? -7.477 -30.516 -4.684 1 96.94 28 TYR B C 1
ATOM 2454 O O . TYR B 1 28 ? -8.5 -30.156 -4.102 1 96.94 28 TYR B O 1
ATOM 2462 N N . ILE B 1 29 ? -7.336 -30.438 -6.016 1 96.06 29 ILE B N 1
ATOM 2463 C CA . ILE B 1 29 ? -8.422 -29.969 -6.859 1 96.06 29 ILE B CA 1
ATOM 2464 C C . ILE B 1 29 ? -9.633 -30.891 -6.715 1 96.06 29 ILE B C 1
ATOM 2466 O O . ILE B 1 29 ? -10.766 -30.422 -6.574 1 96.06 29 ILE B O 1
ATOM 2470 N N . SER B 1 30 ? -9.367 -32.125 -6.73 1 94.31 30 SER B N 1
ATOM 2471 C CA . SER B 1 30 ? -10.445 -33.125 -6.574 1 94.31 30 SER B CA 1
ATOM 2472 C C . SER B 1 30 ? -11.102 -33 -5.203 1 94.31 30 SER B C 1
ATOM 2474 O O . SER B 1 30 ? -12.328 -33.094 -5.086 1 94.31 30 SER B O 1
ATOM 2476 N N . SER B 1 31 ? -10.289 -32.75 -4.211 1 91.44 31 SER B N 1
ATOM 2477 C CA . SER B 1 31 ? -10.812 -32.625 -2.854 1 91.44 31 SER B CA 1
ATOM 2478 C C . SER B 1 31 ? -11.633 -31.344 -2.705 1 91.44 31 SER B C 1
ATOM 2480 O O . SER B 1 31 ? -12.523 -31.266 -1.854 1 91.44 31 SER B O 1
ATOM 2482 N N . ALA B 1 32 ? -11.32 -30.328 -3.459 1 87.25 32 ALA B N 1
ATOM 2483 C CA . ALA B 1 32 ? -12 -29.031 -3.367 1 87.25 32 ALA B CA 1
ATOM 2484 C C . ALA B 1 32 ? -13.469 -29.156 -3.764 1 87.25 32 ALA B C 1
ATOM 2486 O O . ALA B 1 32 ? -14.32 -28.438 -3.23 1 87.25 32 ALA B O 1
ATOM 2487 N N . LYS B 1 33 ? -13.828 -30.016 -4.621 1 78.75 33 LYS B N 1
ATOM 2488 C CA . LYS B 1 33 ? -15.211 -30.234 -5.055 1 78.75 33 LYS B CA 1
ATOM 2489 C C . LYS B 1 33 ? -16.062 -30.797 -3.92 1 78.75 33 LYS B C 1
ATOM 2491 O O . LYS B 1 33 ? -17.25 -30.469 -3.816 1 78.75 33 LYS B O 1
ATOM 2496 N N . GLU B 1 34 ? -15.367 -31.531 -3.131 1 79.56 34 GLU B N 1
ATOM 2497 C CA . GLU B 1 34 ? -16.094 -32.094 -1.996 1 79.56 34 GLU B CA 1
ATOM 2498 C C . GLU B 1 34 ? -16.562 -31.016 -1.04 1 79.56 34 GLU B C 1
ATOM 2500 O O . GLU B 1 34 ? -17.531 -31.203 -0.305 1 79.56 34 GLU B O 1
ATOM 2505 N N . HIS B 1 35 ? -16.016 -29.875 -1.188 1 78.94 35 HIS B N 1
ATOM 2506 C CA . HIS B 1 35 ? -16.359 -28.781 -0.292 1 78.94 35 HIS B CA 1
ATOM 2507 C C . HIS B 1 35 ? -17.031 -27.641 -1.051 1 78.94 35 HIS B C 1
ATOM 2509 O O . HIS B 1 35 ? -17.047 -26.5 -0.587 1 78.94 35 HIS B O 1
ATOM 2515 N N . ASN B 1 36 ? -17.5 -27.953 -2.26 1 80.38 36 ASN B N 1
ATOM 2516 C CA . ASN B 1 36 ? -18.297 -27.047 -3.092 1 80.38 36 ASN B CA 1
ATOM 2517 C C . ASN B 1 36 ? -17.5 -25.812 -3.488 1 80.38 36 ASN B C 1
ATOM 2519 O O . ASN B 1 36 ? -18.031 -24.688 -3.467 1 80.38 36 ASN B O 1
ATOM 2523 N N . ALA B 1 37 ? -16.219 -25.984 -3.781 1 86.75 37 ALA B N 1
ATOM 2524 C CA . ALA B 1 37 ? -15.383 -24.875 -4.207 1 86.75 37 ALA B CA 1
ATOM 2525 C C . ALA B 1 37 ? -15.789 -24.375 -5.59 1 86.75 37 ALA B C 1
ATOM 2527 O O . ALA B 1 37 ? -16.125 -25.172 -6.473 1 86.75 37 ALA B O 1
ATOM 2528 N N . ASP B 1 38 ? -15.859 -23.094 -5.77 1 90.19 38 ASP B N 1
ATOM 2529 C CA . ASP B 1 38 ? -16.047 -22.484 -7.086 1 90.19 38 ASP B CA 1
ATOM 2530 C C . ASP B 1 38 ? -14.703 -22.312 -7.805 1 90.19 38 ASP B C 1
ATOM 2532 O O . ASP B 1 38 ? -14.648 -22.344 -9.031 1 90.19 38 ASP B O 1
ATOM 2536 N N . ILE B 1 39 ? -13.695 -22.125 -7.035 1 93.88 39 ILE B N 1
ATOM 2537 C CA . ILE B 1 39 ? -12.375 -21.828 -7.586 1 93.88 39 ILE B CA 1
ATOM 2538 C C . ILE B 1 39 ? -11.289 -22.297 -6.613 1 93.88 39 ILE B C 1
ATOM 2540 O O . ILE B 1 39 ? -11.484 -22.25 -5.395 1 93.88 39 ILE B O 1
ATOM 2544 N N . ILE B 1 40 ? -10.258 -22.875 -7.094 1 96.81 40 ILE B N 1
ATOM 2545 C CA . ILE B 1 40 ? -9.094 -23.281 -6.324 1 96.81 40 ILE B CA 1
ATOM 2546 C C . ILE B 1 40 ? -7.832 -22.672 -6.934 1 96.81 40 ILE B C 1
ATOM 2548 O O . ILE B 1 40 ? -7.73 -22.531 -8.156 1 96.81 40 ILE B O 1
ATOM 2552 N N . ALA B 1 41 ? -6.891 -22.219 -6.109 1 98 41 ALA B N 1
ATOM 2553 C CA . ALA B 1 41 ? -5.672 -21.578 -6.586 1 98 41 ALA B CA 1
ATOM 2554 C C . ALA B 1 41 ? -4.43 -22.281 -6.051 1 98 41 ALA B C 1
ATOM 2556 O O . ALA B 1 41 ? -4.391 -22.672 -4.883 1 98 41 ALA B O 1
ATOM 2557 N N . LEU B 1 42 ? -3.467 -22.484 -6.898 1 98.75 42 LEU B N 1
ATOM 2558 C CA . LEU B 1 42 ? -2.207 -23.141 -6.578 1 98.75 42 LEU B CA 1
ATOM 2559 C C . LEU B 1 42 ? -1.074 -22.125 -6.453 1 98.75 42 LEU B C 1
ATOM 2561 O O . LEU B 1 42 ? -1.217 -20.984 -6.867 1 98.75 42 LEU B O 1
ATOM 2565 N N . PRO B 1 43 ? 0.057 -22.5 -5.891 1 98.81 43 PRO B N 1
ATOM 2566 C CA . PRO B 1 43 ? 1.143 -21.562 -5.637 1 98.81 43 PRO B CA 1
ATOM 2567 C C . PRO B 1 43 ? 2.064 -21.375 -6.844 1 98.81 43 PRO B C 1
ATOM 2569 O O . PRO B 1 43 ? 1.879 -22.047 -7.867 1 98.81 43 PRO B O 1
ATOM 2572 N N . GLU B 1 44 ? 3.018 -20.453 -6.715 1 98.75 44 GLU B N 1
ATOM 2573 C CA . GLU B 1 44 ? 4.027 -20.188 -7.734 1 98.75 44 GLU B CA 1
ATOM 2574 C C . GLU B 1 44 ? 4.934 -21.391 -7.938 1 98.75 44 GLU B C 1
ATOM 2576 O O . GLU B 1 44 ? 5.43 -21.984 -6.969 1 98.75 44 GLU B O 1
ATOM 2581 N N . CYS B 1 45 ? 5.164 -21.75 -9.234 1 98.25 45 CYS B N 1
ATOM 2582 C CA . CYS B 1 45 ? 6.031 -22.859 -9.625 1 98.25 45 CYS B CA 1
ATOM 2583 C C . CYS B 1 45 ? 5.691 -24.125 -8.836 1 98.25 45 CYS B C 1
ATOM 2585 O O . CYS B 1 45 ? 6.574 -24.75 -8.25 1 98.25 45 CYS B O 1
ATOM 2587 N N . PHE B 1 46 ? 4.457 -24.438 -8.867 1 98.56 46 PHE B N 1
ATOM 2588 C CA . PHE B 1 46 ? 3.98 -25.5 -7.984 1 98.56 46 PHE B CA 1
ATOM 2589 C C . PHE B 1 46 ? 4.461 -26.875 -8.469 1 98.56 46 PHE B C 1
ATOM 2591 O O . PHE B 1 46 ? 4.43 -27.844 -7.723 1 98.56 46 PHE B O 1
ATOM 2598 N N . ASN B 1 47 ? 4.922 -26.984 -9.758 1 98.31 47 ASN B N 1
ATOM 2599 C CA . ASN B 1 47 ? 5.219 -28.297 -10.312 1 98.31 47 ASN B CA 1
ATOM 2600 C C . ASN B 1 47 ? 6.723 -28.562 -10.328 1 98.31 47 ASN B C 1
ATOM 2602 O O . ASN B 1 47 ? 7.176 -29.531 -10.938 1 98.31 47 ASN B O 1
ATOM 2606 N N . SER B 1 48 ? 7.496 -27.688 -9.773 1 97.81 48 SER B N 1
ATOM 2607 C CA . SER B 1 48 ? 8.945 -27.859 -9.734 1 97.81 48 SER B CA 1
ATOM 2608 C C . SER B 1 48 ? 9.562 -27.031 -8.617 1 97.81 48 SER B C 1
ATOM 2610 O O . SER B 1 48 ? 8.938 -26.094 -8.102 1 97.81 48 SER B O 1
ATOM 2612 N N . PRO B 1 49 ? 10.812 -27.406 -8.219 1 96.38 49 PRO B N 1
ATOM 2613 C CA . PRO B 1 49 ? 11.516 -26.484 -7.34 1 96.38 49 PRO B CA 1
ATOM 2614 C C . PRO B 1 49 ? 11.68 -25.094 -7.957 1 96.38 49 PRO B C 1
ATOM 2616 O O . PRO B 1 49 ? 11.672 -24.953 -9.18 1 96.38 49 PRO B O 1
ATOM 2619 N N . TYR B 1 50 ? 11.789 -24.156 -7.094 1 95 50 TYR B N 1
ATOM 2620 C CA . TYR B 1 50 ? 11.953 -22.781 -7.547 1 95 50 TYR B CA 1
ATOM 2621 C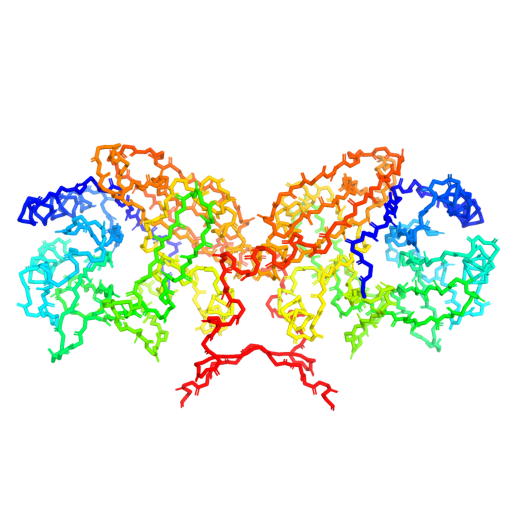 C . TYR B 1 50 ? 13.422 -22.391 -7.617 1 95 50 TYR B C 1
ATOM 2623 O O . TYR B 1 50 ? 14.18 -22.641 -6.68 1 95 50 TYR B O 1
ATOM 2631 N N . GLY B 1 51 ? 13.789 -21.828 -8.695 1 92.75 51 GLY B N 1
ATOM 2632 C CA . GLY B 1 51 ? 15.148 -21.375 -8.914 1 92.75 51 GLY B CA 1
ATOM 2633 C C . GLY B 1 51 ? 15.5 -21.234 -10.383 1 92.75 51 GLY B C 1
ATOM 2634 O O . GLY B 1 51 ? 14.922 -21.906 -11.234 1 92.75 51 GLY B O 1
ATOM 2635 N N . ILE B 1 52 ? 16.484 -20.453 -10.68 1 93.5 52 ILE B N 1
ATOM 2636 C CA . ILE B 1 52 ? 16.875 -20.109 -12.039 1 93.5 52 ILE B CA 1
ATOM 2637 C C . ILE B 1 52 ? 17.297 -21.359 -12.805 1 93.5 52 ILE B C 1
ATOM 2639 O O . ILE B 1 52 ? 16.984 -21.5 -13.984 1 93.5 52 ILE B O 1
ATOM 2643 N N . GLN B 1 53 ? 17.969 -22.234 -12.117 1 93.5 53 GLN B N 1
ATOM 2644 C CA . GLN B 1 53 ? 18.5 -23.438 -12.758 1 93.5 53 GLN B CA 1
ATOM 2645 C C . GLN B 1 53 ? 17.375 -24.422 -13.094 1 93.5 53 GLN B C 1
ATOM 2647 O O . GLN B 1 53 ? 17.547 -25.312 -13.922 1 93.5 53 GLN B O 1
ATOM 2652 N N . TYR B 1 54 ? 16.281 -24.25 -12.5 1 96.31 54 TYR B N 1
ATOM 2653 C CA . TYR B 1 54 ? 15.211 -25.234 -12.648 1 96.31 54 TYR B CA 1
ATOM 2654 C C . TYR B 1 54 ? 14.258 -24.828 -13.758 1 96.31 54 TYR B C 1
ATOM 2656 O O . TYR B 1 54 ? 13.57 -25.672 -14.336 1 96.31 54 TYR B O 1
ATOM 2664 N N . PHE B 1 55 ? 14.195 -23.578 -14.188 1 97.19 55 PHE B N 1
ATOM 2665 C CA . PHE B 1 55 ? 13.203 -23.094 -15.133 1 97.19 55 PHE B CA 1
ATOM 2666 C C . PHE B 1 55 ? 13.344 -23.797 -16.469 1 97.19 55 PHE B C 1
ATOM 2668 O O . PHE B 1 55 ? 12.367 -24.328 -17 1 97.19 55 PHE B O 1
ATOM 2675 N N . PRO B 1 56 ? 14.586 -23.891 -17.047 1 97.38 56 PRO B N 1
ATOM 2676 C CA . PRO B 1 56 ? 14.695 -24.594 -18.328 1 97.38 56 PRO B CA 1
ATOM 2677 C C . PRO B 1 56 ? 14.414 -26.094 -18.188 1 97.38 56 PRO B C 1
ATOM 2679 O O . PRO B 1 56 ? 13.789 -26.688 -19.078 1 97.38 56 PRO B O 1
ATOM 2682 N N . LYS B 1 57 ? 14.82 -26.625 -17.078 1 97.19 57 LYS B N 1
ATOM 2683 C CA . LYS B 1 57 ? 14.727 -28.078 -16.875 1 97.19 57 LYS B CA 1
ATOM 2684 C C . LYS B 1 57 ? 13.266 -28.531 -16.812 1 97.19 57 LYS B C 1
ATOM 2686 O O . LYS B 1 57 ? 12.922 -29.594 -17.312 1 97.19 57 LYS B O 1
ATOM 2691 N N . TYR B 1 58 ? 12.422 -27.734 -16.266 1 98 58 TYR B N 1
ATOM 2692 C CA . TYR B 1 58 ? 11.047 -28.156 -16.016 1 98 58 TYR B CA 1
ATOM 2693 C C . TYR B 1 58 ? 10.078 -27.469 -16.969 1 98 58 TYR B C 1
ATOM 2695 O O . TYR B 1 58 ? 8.859 -27.594 -16.812 1 98 58 TYR B O 1
ATOM 2703 N N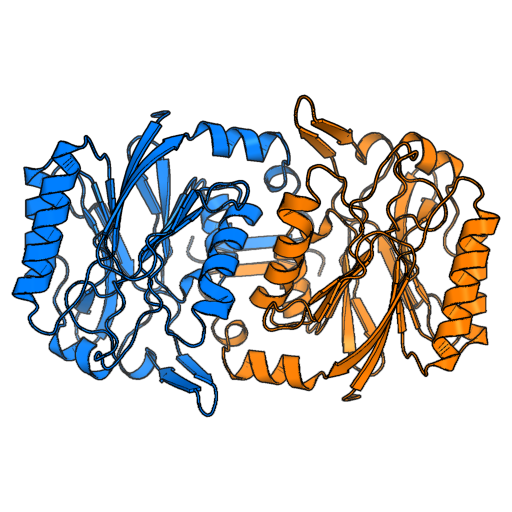 . ALA B 1 59 ? 10.57 -26.781 -17.953 1 98.25 59 ALA B N 1
ATOM 2704 C CA . ALA B 1 59 ? 9.758 -25.984 -18.844 1 98.25 59 ALA B CA 1
ATOM 2705 C C . ALA B 1 59 ? 8.828 -26.859 -19.688 1 98.25 59 ALA B C 1
ATOM 2707 O O . ALA B 1 59 ? 9.227 -27.938 -20.125 1 98.25 59 ALA B O 1
ATOM 2708 N N . GLU B 1 60 ? 7.637 -26.344 -19.828 1 98.31 60 GLU B N 1
ATOM 2709 C CA . GLU B 1 60 ? 6.633 -27 -20.672 1 98.31 60 GLU B CA 1
ATOM 2710 C C . GLU B 1 60 ? 5.977 -26 -21.609 1 98.31 60 GLU B C 1
ATOM 2712 O O . GLU B 1 60 ? 5.961 -24.797 -21.344 1 98.31 60 GLU B O 1
ATOM 2717 N N . SER B 1 61 ? 5.469 -26.562 -22.703 1 98.25 61 SER B N 1
ATOM 2718 C CA . SER B 1 61 ? 4.621 -25.719 -23.547 1 98.25 61 SER B CA 1
ATOM 2719 C C . SER B 1 61 ? 3.25 -25.516 -22.906 1 98.25 61 SER B C 1
ATOM 2721 O O . SER B 1 61 ? 2.77 -26.375 -22.156 1 98.25 61 SER B O 1
ATOM 2723 N N . VAL B 1 62 ? 2.602 -24.453 -23.047 1 98.44 62 VAL B N 1
ATOM 2724 C CA . VAL B 1 62 ? 1.24 -24.141 -22.625 1 98.44 62 VAL B CA 1
ATOM 2725 C C . VAL B 1 62 ? 0.364 -23.891 -23.859 1 98.44 62 VAL B C 1
ATOM 2727 O O . VAL B 1 62 ? 0.687 -23.047 -24.703 1 98.44 62 VAL B O 1
ATOM 2730 N N . PRO B 1 63 ? -0.678 -24.547 -24.109 1 97.88 63 PRO B N 1
ATOM 2731 C CA . PRO B 1 63 ? -1.346 -25.359 -23.094 1 97.88 63 PRO B CA 1
ATOM 2732 C C . PRO B 1 63 ? -1.112 -26.859 -23.297 1 97.88 63 PRO B C 1
ATOM 2734 O O . PRO B 1 63 ? -1.844 -27.688 -22.75 1 97.88 63 PRO B O 1
ATOM 2737 N N . ASP B 1 64 ? -0.182 -27.266 -24.047 1 96.94 64 ASP B N 1
ATOM 2738 C CA . ASP B 1 64 ? -0.109 -28.656 -24.484 1 96.94 64 ASP B CA 1
ATOM 2739 C C . ASP B 1 64 ? 0.803 -29.469 -23.578 1 96.94 64 ASP B C 1
ATOM 2741 O O . ASP B 1 64 ? 0.882 -30.703 -23.719 1 96.94 64 ASP B O 1
ATOM 2745 N N . GLY B 1 65 ? 1.459 -28.859 -22.688 1 97.94 65 GLY B N 1
ATOM 2746 C CA . GLY B 1 65 ? 2.367 -29.562 -21.797 1 97.94 65 GLY B CA 1
ATOM 2747 C C . GLY B 1 65 ? 1.65 -30.422 -20.766 1 97.94 65 GLY B C 1
ATOM 2748 O O . GLY B 1 65 ? 0.441 -30.281 -20.578 1 97.94 65 GLY B O 1
ATOM 2749 N N . GLU B 1 66 ? 2.438 -31.297 -20.109 1 97.69 66 GLU B N 1
ATOM 2750 C CA . GLU B 1 66 ? 1.93 -32.281 -19.172 1 97.69 66 GLU B CA 1
ATOM 2751 C C . GLU B 1 66 ? 1.13 -31.641 -18.062 1 97.69 66 GLU B C 1
ATOM 2753 O O . GLU B 1 66 ? 0.033 -32.094 -17.719 1 97.69 66 GLU B O 1
ATOM 2758 N N . THR B 1 67 ? 1.648 -30.625 -17.453 1 98.75 67 THR B N 1
ATOM 2759 C CA . THR B 1 67 ? 0.992 -29.969 -16.328 1 98.75 67 THR B CA 1
ATOM 2760 C C . THR B 1 67 ? -0.317 -29.328 -16.781 1 98.75 67 THR B C 1
ATOM 2762 O O . THR B 1 67 ? -1.34 -29.453 -16.109 1 98.75 67 THR B O 1
ATOM 2765 N N . SER B 1 68 ? -0.285 -28.641 -17.953 1 98.69 68 SER B N 1
ATOM 2766 C CA . SER B 1 68 ? -1.487 -28 -18.469 1 98.69 68 SER B CA 1
ATOM 2767 C C . SER B 1 68 ? -2.584 -29.031 -18.75 1 98.69 68 SER B C 1
ATOM 2769 O O . SER B 1 68 ? -3.744 -28.812 -18.391 1 98.69 68 SER B O 1
ATOM 2771 N N . VAL B 1 69 ? -2.197 -30.094 -19.328 1 98.75 69 VAL B N 1
ATOM 2772 C CA . VAL B 1 69 ? -3.156 -31.141 -19.641 1 98.75 69 VAL B CA 1
ATOM 2773 C C . VAL B 1 69 ? -3.781 -31.672 -18.344 1 98.75 69 VAL B C 1
ATOM 2775 O O . VAL B 1 69 ? -4.996 -31.875 -18.281 1 98.75 69 VAL B O 1
ATOM 2778 N N . ALA B 1 70 ? -2.965 -31.922 -17.359 1 98.81 70 ALA B N 1
ATOM 2779 C CA . ALA B 1 70 ? -3.451 -32.406 -16.078 1 98.81 70 ALA B CA 1
ATOM 2780 C C . ALA B 1 70 ? -4.414 -31.438 -15.422 1 98.81 70 ALA B C 1
ATOM 2782 O O . ALA B 1 70 ? -5.457 -31.828 -14.891 1 98.81 70 ALA B O 1
ATOM 2783 N N . LEU B 1 71 ? -4.086 -30.203 -15.422 1 98.81 71 LEU B N 1
ATOM 2784 C CA . LEU B 1 71 ? -4.926 -29.172 -14.812 1 98.81 71 LEU B CA 1
ATOM 2785 C C . LEU B 1 71 ? -6.246 -29.031 -15.562 1 98.81 71 LEU B C 1
ATOM 2787 O O . LEU B 1 71 ? -7.305 -28.906 -14.945 1 98.81 71 LEU B O 1
ATOM 2791 N N . SER B 1 72 ? -6.168 -28.969 -16.906 1 98.81 72 SER B N 1
ATOM 2792 C CA . SER B 1 72 ? -7.367 -28.922 -17.734 1 98.81 72 SER B CA 1
ATOM 2793 C C . SER B 1 72 ? -8.32 -30.062 -17.406 1 98.81 72 SER B C 1
ATOM 2795 O O . SER B 1 72 ? -9.508 -29.828 -17.172 1 98.81 72 SER B O 1
ATOM 2797 N N . LYS B 1 73 ? -7.773 -31.25 -17.375 1 98.69 73 LYS B N 1
ATOM 2798 C CA . LYS B 1 73 ? -8.57 -32.438 -17.078 1 98.69 73 LYS B CA 1
ATOM 2799 C C . LYS B 1 73 ? -9.172 -32.344 -15.672 1 98.69 73 LYS B C 1
ATOM 2801 O O . LYS B 1 73 ? -10.352 -32.656 -15.484 1 98.69 73 LYS B O 1
ATOM 2806 N N . ALA B 1 74 ? -8.383 -31.984 -14.688 1 98 74 ALA B N 1
ATOM 2807 C CA . ALA B 1 74 ? -8.859 -31.891 -13.305 1 98 74 ALA B CA 1
ATOM 2808 C C . ALA B 1 74 ? -9.984 -30.859 -13.188 1 98 74 ALA B C 1
ATOM 2810 O O . ALA B 1 74 ? -10.977 -31.109 -12.5 1 98 74 ALA B O 1
ATOM 2811 N N . ALA B 1 75 ? -9.805 -29.703 -13.836 1 97.88 75 ALA B N 1
ATOM 2812 C CA . ALA B 1 75 ? -10.852 -28.672 -13.82 1 97.88 75 ALA B CA 1
ATOM 2813 C C . ALA B 1 75 ? -12.164 -29.219 -14.375 1 97.88 75 ALA B C 1
ATOM 2815 O O . ALA B 1 75 ? -13.219 -29.062 -13.758 1 97.88 75 ALA B O 1
ATOM 2816 N N . LYS B 1 76 ? -12.094 -29.891 -15.5 1 97.88 76 LYS B N 1
ATOM 2817 C CA . LYS B 1 76 ? -13.258 -30.422 -16.188 1 97.88 76 LYS B CA 1
ATOM 2818 C C . LYS B 1 76 ? -13.938 -31.516 -15.352 1 97.88 76 LYS B C 1
ATOM 2820 O O . LYS B 1 76 ? -15.148 -31.469 -15.141 1 97.88 76 LYS B O 1
ATOM 2825 N N . GLU B 1 77 ? -13.125 -32.406 -14.891 1 97.12 77 GLU B N 1
ATOM 2826 C CA . GLU B 1 77 ? -13.656 -33.531 -14.148 1 97.12 77 GLU B CA 1
ATOM 2827 C C . GLU B 1 77 ? -14.352 -33.094 -12.867 1 97.12 77 GLU B C 1
ATOM 2829 O O . GLU B 1 77 ? -15.305 -33.719 -12.414 1 97.12 77 GLU B O 1
ATOM 2834 N N . ASN B 1 78 ? -13.875 -32 -12.289 1 95.62 78 ASN B N 1
ATOM 2835 C CA . ASN B 1 78 ? -14.43 -31.547 -11.023 1 95.62 78 ASN B CA 1
ATOM 2836 C C . ASN B 1 78 ? -15.336 -30.344 -11.211 1 95.62 78 ASN B C 1
ATOM 2838 O O . ASN B 1 78 ? -15.891 -29.812 -10.242 1 95.62 78 ASN B O 1
ATOM 2842 N N . SER B 1 79 ? -15.516 -29.844 -12.414 1 94.94 79 SER B N 1
ATOM 2843 C CA . SER B 1 79 ? -16.344 -28.703 -12.758 1 94.94 79 SER B CA 1
ATOM 2844 C C . SER B 1 79 ? -16.031 -27.5 -11.867 1 94.94 79 SER B C 1
ATOM 2846 O O . SER B 1 79 ? -16.922 -26.938 -11.234 1 94.94 79 SER B O 1
ATOM 2848 N N . ILE B 1 80 ? -14.812 -27.125 -11.844 1 95.31 80 ILE B N 1
ATOM 2849 C CA . ILE B 1 80 ? -14.344 -26.062 -10.961 1 95.31 80 ILE B CA 1
ATOM 2850 C C . ILE B 1 80 ? -13.359 -25.172 -11.711 1 95.31 80 ILE B C 1
ATOM 2852 O O . ILE B 1 80 ? -12.703 -25.609 -12.656 1 95.31 80 ILE B O 1
ATOM 2856 N N . TYR B 1 81 ? -13.289 -23.859 -11.336 1 96.81 81 TYR B N 1
ATOM 2857 C CA . TYR B 1 81 ? -12.234 -23 -11.836 1 96.81 81 TYR B CA 1
ATOM 2858 C C . TYR B 1 81 ? -10.906 -23.297 -11.156 1 96.81 81 TYR B C 1
ATOM 2860 O O . TYR B 1 81 ? -10.859 -23.547 -9.945 1 96.81 81 TYR B O 1
ATOM 2868 N N . VAL B 1 82 ? -9.828 -23.344 -11.938 1 98.06 82 VAL B N 1
ATOM 2869 C CA . VAL B 1 82 ? -8.5 -23.625 -11.383 1 98.06 82 VAL B CA 1
ATOM 2870 C C . VAL B 1 82 ? -7.531 -22.516 -11.773 1 98.06 82 VAL B C 1
ATOM 2872 O O . VAL B 1 82 ? -7.27 -22.297 -12.961 1 98.06 82 VAL B O 1
ATOM 2875 N N . VAL B 1 83 ? -7.086 -21.75 -10.812 1 98.69 83 VAL B N 1
ATOM 2876 C CA . VAL B 1 83 ? -5.883 -20.938 -10.992 1 98.69 83 VAL B CA 1
ATOM 2877 C C . VAL B 1 83 ? -4.645 -21.812 -10.836 1 98.69 83 VAL B C 1
ATOM 2879 O O . VAL B 1 83 ? -4.293 -22.203 -9.719 1 98.69 83 VAL B O 1
ATOM 2882 N N . GLY B 1 84 ? -4.031 -22.047 -11.891 1 98.69 84 GLY B N 1
ATOM 2883 C CA . GLY B 1 84 ? -3.004 -23.078 -11.969 1 98.69 84 GLY B CA 1
ATOM 2884 C C . GLY B 1 84 ? -1.663 -22.609 -11.43 1 98.69 84 GLY B C 1
ATOM 2885 O O . GLY B 1 84 ? -0.615 -22.953 -11.977 1 98.69 84 GLY B O 1
ATOM 2886 N N . GLY B 1 85 ? -1.71 -21.719 -10.281 1 98.62 85 GLY B N 1
ATOM 2887 C CA . GLY B 1 85 ? -0.41 -21.219 -9.859 1 98.62 85 GLY B CA 1
ATOM 2888 C C . GLY B 1 85 ? 0.438 -20.719 -11.008 1 98.62 85 GLY B C 1
ATOM 2889 O O . GLY B 1 85 ? 0.004 -19.844 -11.773 1 98.62 85 GLY B O 1
ATOM 2890 N N . THR B 1 86 ? 1.707 -21.25 -10.953 1 98.81 86 THR B N 1
ATOM 2891 C CA . THR B 1 86 ? 2.48 -20.953 -12.156 1 98.81 86 THR B CA 1
ATOM 2892 C C . THR B 1 86 ? 3.4 -22.125 -12.5 1 98.81 86 THR B C 1
ATOM 2894 O O . THR B 1 86 ? 3.605 -23.031 -11.688 1 98.81 86 THR B O 1
ATOM 2897 N N . ILE B 1 87 ? 3.816 -22.188 -13.688 1 98.75 87 ILE B N 1
ATOM 2898 C CA . ILE B 1 87 ? 4.824 -23.125 -14.164 1 98.75 87 ILE B CA 1
ATOM 2899 C C . ILE B 1 87 ? 5.805 -22.406 -15.094 1 98.75 87 ILE B C 1
ATOM 2901 O O . ILE B 1 87 ? 5.508 -21.312 -15.586 1 98.75 87 ILE B O 1
ATOM 2905 N N . SER B 1 88 ? 6.945 -23.078 -15.312 1 98.56 88 SER B N 1
ATOM 2906 C CA . SER B 1 88 ? 7.84 -22.594 -16.359 1 98.56 88 SER B CA 1
ATOM 2907 C C . SER B 1 88 ? 7.305 -22.953 -17.75 1 98.56 88 SER B C 1
ATOM 2909 O O . SER B 1 88 ? 7.074 -24.125 -18.047 1 98.56 88 SER B O 1
ATOM 2911 N N . GLU B 1 89 ? 7.074 -21.953 -18.516 1 98.88 89 GLU B N 1
ATOM 2912 C CA . GLU B 1 89 ? 6.602 -22.094 -19.891 1 98.88 89 GLU B CA 1
ATOM 2913 C C . GLU B 1 89 ? 7.734 -21.891 -20.891 1 98.88 89 GLU B C 1
ATOM 2915 O O . GLU B 1 89 ? 8.555 -20.984 -20.734 1 98.88 89 GLU B O 1
ATOM 2920 N N . ILE B 1 90 ? 7.723 -22.734 -21.906 1 98.62 90 ILE B N 1
ATOM 2921 C CA . ILE B 1 90 ? 8.633 -22.5 -23.016 1 98.62 90 ILE B CA 1
ATOM 2922 C C . ILE B 1 90 ? 7.836 -22.203 -24.281 1 98.62 90 ILE B C 1
ATOM 2924 O O . ILE B 1 90 ? 6.887 -22.922 -24.609 1 98.62 90 ILE B O 1
ATOM 2928 N N . GLU B 1 91 ? 8.078 -21.156 -24.906 1 98.31 91 GLU B N 1
ATOM 2929 C CA . GLU B 1 91 ? 7.566 -20.781 -26.219 1 98.31 91 GLU B CA 1
ATOM 2930 C C . GLU B 1 91 ? 8.688 -20.281 -27.125 1 98.31 91 GLU B C 1
ATOM 2932 O O . GLU B 1 91 ? 9.266 -19.219 -26.875 1 98.31 91 GLU B O 1
ATOM 2937 N N . GLY B 1 92 ? 8.898 -20.969 -28.188 1 97.12 92 GLY B N 1
ATOM 2938 C CA . GLY B 1 92 ? 10.109 -20.672 -28.953 1 97.12 92 GLY B CA 1
ATOM 2939 C C . GLY B 1 92 ? 11.375 -20.812 -28.125 1 97.12 92 GLY B C 1
ATOM 2940 O O . GLY B 1 92 ? 11.633 -21.859 -27.547 1 97.12 92 GLY B O 1
ATOM 2941 N N . ASP B 1 93 ? 12.141 -19.812 -28.078 1 96.88 93 ASP B N 1
ATOM 2942 C CA . ASP B 1 93 ? 13.391 -19.844 -27.328 1 96.88 93 ASP B CA 1
ATOM 2943 C C . ASP B 1 93 ? 13.266 -19.078 -26 1 96.88 93 ASP B C 1
ATOM 2945 O O . ASP B 1 93 ? 14.266 -18.828 -25.328 1 96.88 93 ASP B O 1
ATOM 2949 N N . LYS B 1 94 ? 12.07 -18.75 -25.703 1 98.44 94 LYS B N 1
ATOM 2950 C CA . LYS B 1 94 ? 11.867 -17.922 -24.516 1 98.44 94 LYS B CA 1
ATOM 2951 C C . LYS B 1 94 ? 11.172 -18.734 -23.406 1 98.44 94 LYS B C 1
ATOM 2953 O O . LYS B 1 94 ? 10.32 -19.578 -23.703 1 98.44 94 LYS B O 1
ATOM 2958 N N . LEU B 1 95 ? 11.578 -18.469 -22.219 1 98.75 95 LEU B N 1
ATOM 2959 C CA . LEU B 1 95 ? 10.945 -19.031 -21.031 1 98.75 95 LEU B CA 1
ATOM 2960 C C . LEU B 1 95 ? 10.148 -17.984 -20.281 1 98.75 95 LEU B C 1
ATOM 2962 O O . LEU B 1 95 ? 10.562 -16.828 -20.203 1 98.75 95 LEU B O 1
ATOM 2966 N N . TYR B 1 96 ? 9.039 -18.328 -19.75 1 98.88 96 TYR B N 1
ATOM 2967 C CA . TYR B 1 96 ? 8.172 -17.469 -18.953 1 98.88 96 TYR B CA 1
ATOM 2968 C C . TYR B 1 96 ? 7.73 -18.156 -17.672 1 98.88 96 TYR B C 1
ATOM 2970 O O . TYR B 1 96 ? 7.68 -19.375 -17.609 1 98.88 96 TYR B O 1
ATOM 2978 N N . ASN B 1 97 ? 7.547 -17.422 -16.594 1 98.88 97 ASN B N 1
ATOM 2979 C CA . ASN B 1 97 ? 6.73 -17.859 -15.461 1 98.88 97 ASN B CA 1
ATOM 2980 C C . ASN B 1 97 ? 5.254 -17.562 -15.688 1 98.88 97 ASN B C 1
ATOM 2982 O O . ASN B 1 97 ? 4.844 -16.391 -15.688 1 98.88 97 ASN B O 1
ATOM 2986 N N . THR B 1 98 ? 4.496 -18.625 -15.852 1 98.94 98 THR B N 1
ATOM 2987 C CA . THR B 1 98 ? 3.172 -18.438 -16.422 1 98.94 98 THR B CA 1
ATOM 2988 C C . THR B 1 98 ? 2.098 -19.031 -15.523 1 98.94 98 THR B C 1
ATOM 2990 O O . THR B 1 98 ? 2.221 -20.156 -15.062 1 98.94 98 THR B O 1
ATOM 2993 N N . CYS B 1 99 ? 1.135 -18.219 -15.242 1 98.94 99 CYS B N 1
ATOM 2994 C CA . CYS B 1 99 ? -0.083 -18.672 -14.578 1 98.94 99 CYS B CA 1
ATOM 2995 C C . CYS B 1 99 ? -1.174 -19 -15.594 1 98.94 99 CYS B C 1
ATOM 2997 O O . CYS B 1 99 ? -1.526 -18.156 -16.422 1 98.94 99 CYS B O 1
ATOM 2999 N N . THR B 1 100 ? -1.711 -20.188 -15.547 1 98.88 100 THR B N 1
ATOM 3000 C CA . THR B 1 100 ? -2.844 -20.562 -16.375 1 98.88 100 THR B CA 1
ATOM 3001 C C . THR B 1 100 ? -4.129 -20.625 -15.555 1 98.88 100 THR B C 1
ATOM 3003 O O . THR B 1 100 ? -4.109 -21.016 -14.391 1 98.88 100 THR B O 1
ATOM 3006 N N . ILE B 1 101 ? -5.207 -20.203 -16.156 1 98.88 101 ILE B N 1
ATOM 3007 C CA . ILE B 1 101 ? -6.523 -20.297 -15.539 1 98.88 101 ILE B CA 1
ATOM 3008 C C . ILE B 1 101 ? -7.418 -21.219 -16.375 1 98.88 101 ILE B C 1
ATOM 3010 O O . ILE B 1 101 ? -7.617 -20.984 -17.562 1 98.88 101 ILE B O 1
ATOM 3014 N N . TRP B 1 102 ? -8.008 -22.203 -15.711 1 98.69 102 TRP B N 1
ATOM 3015 C CA . TRP B 1 102 ? -8.836 -23.203 -16.375 1 98.69 102 TRP B CA 1
ATOM 3016 C C . TRP B 1 102 ? -10.281 -23.109 -15.922 1 98.69 102 TRP B C 1
ATOM 3018 O O . TRP B 1 102 ? -10.555 -23.016 -14.719 1 98.69 102 TRP B O 1
ATOM 3028 N N . GLY B 1 103 ? -11.203 -23.141 -16.938 1 97.75 103 GLY B N 1
ATOM 3029 C CA . GLY B 1 103 ? -12.617 -23.125 -16.609 1 97.75 103 GLY B CA 1
ATOM 3030 C C . GLY B 1 103 ? -13.164 -24.5 -16.25 1 97.75 103 GLY B C 1
ATOM 3031 O O . GLY B 1 103 ? -12.477 -25.5 -16.438 1 97.75 103 GLY B O 1
ATOM 3032 N N . PRO B 1 104 ? -14.406 -24.531 -15.742 1 96.25 104 PRO B N 1
ATOM 3033 C CA . PRO B 1 104 ? -15.016 -25.781 -15.32 1 96.25 104 PRO B CA 1
ATOM 3034 C C . PRO B 1 104 ? -15.219 -26.766 -16.484 1 96.25 104 PRO B C 1
ATOM 3036 O O . PRO B 1 104 ? -15.508 -27.938 -16.25 1 96.25 104 PRO B O 1
ATOM 3039 N N . ASP B 1 105 ? -15.086 -26.281 -17.703 1 98 105 ASP B N 1
ATOM 3040 C CA . ASP B 1 105 ? -15.203 -27.156 -18.859 1 98 105 ASP B CA 1
ATOM 3041 C C . ASP B 1 105 ? -13.828 -27.609 -19.359 1 98 105 ASP B C 1
ATOM 3043 O O . ASP B 1 105 ? -13.719 -28.25 -20.406 1 98 105 ASP B O 1
ATOM 3047 N N . GLY B 1 106 ? -12.781 -27.172 -18.625 1 98.31 106 GLY B N 1
ATOM 3048 C CA . GLY B 1 106 ? -11.422 -27.578 -18.969 1 98.31 106 GLY B CA 1
ATOM 3049 C C . GLY B 1 106 ? -10.742 -26.641 -19.953 1 98.31 106 GLY B C 1
ATOM 3050 O O . GLY B 1 106 ? -9.586 -26.859 -20.312 1 98.31 106 GLY B O 1
ATOM 3051 N N . THR B 1 107 ? -11.398 -25.547 -20.328 1 98.31 107 THR B N 1
ATOM 3052 C CA . THR B 1 107 ? -10.836 -24.609 -21.281 1 98.31 107 THR B CA 1
ATOM 3053 C C . THR B 1 107 ? -9.875 -23.641 -20.594 1 98.31 107 THR B C 1
ATOM 3055 O O . THR B 1 107 ? -10.141 -23.188 -19.484 1 98.31 107 THR B O 1
ATOM 3058 N N . LEU B 1 108 ? -8.758 -23.375 -21.25 1 98.69 108 LEU B N 1
ATOM 3059 C CA . LEU B 1 108 ? -7.875 -22.297 -20.797 1 98.69 108 LEU B CA 1
ATOM 3060 C C . LEU B 1 108 ? -8.523 -20.938 -21 1 98.69 108 LEU B C 1
ATOM 3062 O O . LEU B 1 108 ? -8.625 -20.438 -22.125 1 98.69 108 LEU B O 1
ATOM 3066 N N . ILE B 1 109 ? -8.914 -20.297 -19.938 1 97.75 109 ILE B N 1
ATOM 3067 C CA . ILE B 1 109 ? -9.711 -19.094 -20.109 1 97.75 109 ILE B CA 1
ATOM 3068 C C . ILE B 1 109 ? -8.812 -17.859 -20 1 97.75 109 ILE B C 1
ATOM 3070 O O . ILE B 1 109 ? -9.195 -16.766 -20.391 1 97.75 109 ILE B O 1
ATOM 3074 N N . ALA B 1 110 ? -7.645 -17.953 -19.391 1 98.38 110 ALA B N 1
ATOM 3075 C CA . ALA B 1 110 ? -6.684 -16.859 -19.328 1 98.38 110 ALA B CA 1
ATOM 3076 C C . ALA B 1 110 ? -5.273 -17.375 -19.078 1 98.38 110 ALA B C 1
ATOM 3078 O O . ALA B 1 110 ? -5.094 -18.484 -18.562 1 98.38 110 ALA B O 1
ATOM 3079 N N . LYS B 1 111 ? -4.391 -16.688 -19.469 1 98.56 111 LYS B N 1
ATOM 3080 C CA . LYS B 1 111 ? -2.965 -16.938 -19.281 1 98.56 111 LYS B CA 1
ATOM 3081 C C . LYS B 1 111 ? -2.221 -15.664 -18.922 1 98.56 111 LYS B C 1
ATOM 3083 O O . LYS B 1 111 ? -2.352 -14.641 -19.594 1 98.56 111 LYS B O 1
ATOM 3088 N N . HIS B 1 112 ? -1.499 -15.664 -17.844 1 98.88 112 HIS B N 1
ATOM 3089 C CA . HIS B 1 112 ? -0.726 -14.516 -17.375 1 98.88 112 HIS B CA 1
ATOM 3090 C C . HIS B 1 112 ? 0.754 -14.867 -17.25 1 98.88 112 HIS B C 1
ATOM 3092 O O . HIS B 1 112 ? 1.117 -15.797 -16.531 1 98.88 112 HIS B O 1
ATOM 3098 N N . ARG B 1 113 ? 1.586 -14.18 -17.969 1 98.94 113 ARG B N 1
ATOM 3099 C CA . ARG B 1 113 ? 3.033 -14.281 -17.812 1 98.94 113 ARG B CA 1
ATOM 3100 C C . ARG B 1 113 ? 3.553 -13.203 -16.859 1 98.94 113 ARG B C 1
ATOM 3102 O O . ARG B 1 113 ? 3.176 -12.031 -16.984 1 98.94 113 ARG B O 1
ATOM 3109 N N . LYS B 1 114 ? 4.402 -13.641 -15.914 1 98.88 114 LYS B N 1
ATOM 3110 C CA . LYS B 1 114 ? 4.965 -12.703 -14.945 1 98.88 114 LYS B CA 1
ATOM 3111 C C . LYS B 1 114 ? 5.492 -11.445 -15.641 1 98.88 114 LYS B C 1
ATOM 3113 O O . LYS B 1 114 ? 6.32 -11.531 -16.547 1 98.88 114 LYS B O 1
ATOM 3118 N N . VAL B 1 115 ? 4.984 -10.328 -15.164 1 98.81 115 VAL B N 1
ATOM 3119 C CA . VAL B 1 115 ? 5.281 -9.078 -15.852 1 98.81 115 VAL B CA 1
ATOM 3120 C C . VAL B 1 115 ? 6.598 -8.508 -15.344 1 98.81 115 VAL B C 1
ATOM 3122 O O . VAL B 1 115 ? 7.438 -8.062 -16.125 1 98.81 115 VAL B O 1
ATOM 3125 N N . HIS B 1 116 ? 6.73 -8.422 -14.047 1 98.88 116 HIS B N 1
ATOM 3126 C CA . HIS B 1 116 ? 7.93 -7.906 -13.406 1 98.88 116 HIS B CA 1
ATOM 3127 C C . HIS B 1 116 ? 8.836 -9.039 -12.93 1 98.88 116 HIS B C 1
ATOM 3129 O O . HIS B 1 116 ? 8.461 -9.812 -12.047 1 98.88 116 HIS B O 1
ATOM 3135 N N . LEU B 1 117 ? 9.961 -9.094 -13.5 1 98.62 117 LEU B N 1
ATOM 3136 C CA . LEU B 1 117 ? 10.891 -10.148 -13.117 1 98.62 117 LEU B CA 1
ATOM 3137 C C . LEU B 1 117 ? 11.656 -9.766 -11.852 1 98.62 117 LEU B C 1
ATOM 3139 O O . LEU B 1 117 ? 12.047 -8.609 -11.688 1 98.62 117 LEU B O 1
ATOM 3143 N N . PHE B 1 118 ? 11.797 -10.719 -10.945 1 97.25 118 PHE B N 1
ATOM 3144 C CA . PHE B 1 118 ? 12.422 -10.555 -9.641 1 97.25 118 PHE B CA 1
ATOM 3145 C C . PHE B 1 118 ? 13.945 -10.492 -9.773 1 97.25 118 PHE B C 1
ATOM 3147 O O . PHE B 1 118 ? 14.617 -11.516 -9.656 1 97.25 118 PHE B O 1
ATOM 3154 N N . ASP B 1 119 ? 14.484 -9.336 -10.031 1 97.5 119 ASP B N 1
ATOM 3155 C CA . ASP B 1 119 ? 15.922 -9.062 -10.07 1 97.5 119 ASP B CA 1
ATOM 3156 C C . ASP B 1 119 ? 16.344 -8.203 -8.883 1 97.5 119 ASP B C 1
ATOM 3158 O O . ASP B 1 119 ? 16.188 -6.98 -8.906 1 97.5 119 ASP B O 1
ATOM 3162 N N . ILE B 1 120 ? 16.891 -8.914 -7.859 1 95.5 120 ILE B N 1
ATOM 3163 C CA . ILE B 1 120 ? 17.266 -8.172 -6.664 1 95.5 120 ILE B CA 1
ATOM 3164 C C . ILE B 1 120 ? 18.656 -8.625 -6.199 1 95.5 120 ILE B C 1
ATOM 3166 O O . ILE B 1 120 ? 19.109 -9.711 -6.551 1 95.5 120 ILE B O 1
ATOM 3170 N N . ASP B 1 121 ? 19.297 -7.805 -5.496 1 95.5 121 ASP B N 1
ATOM 3171 C CA . ASP B 1 121 ? 20.562 -8.086 -4.84 1 95.5 121 ASP B CA 1
ATOM 3172 C C . ASP B 1 121 ? 20.625 -7.449 -3.455 1 95.5 121 ASP B C 1
ATOM 3174 O O . ASP B 1 121 ? 20.922 -6.262 -3.324 1 95.5 121 ASP B O 1
ATOM 3178 N N . ILE B 1 122 ? 20.312 -8.188 -2.43 1 92.81 122 ILE B N 1
ATOM 3179 C CA . ILE B 1 122 ? 20.469 -7.773 -1.038 1 92.81 122 ILE B CA 1
ATOM 3180 C C . ILE B 1 122 ? 21.75 -8.375 -0.456 1 92.81 122 ILE B C 1
ATOM 3182 O O . ILE B 1 122 ? 21.781 -9.555 -0.1 1 92.81 122 ILE B O 1
ATOM 3186 N N . PRO B 1 123 ? 22.75 -7.574 -0.256 1 92.12 123 PRO B N 1
ATOM 3187 C CA . PRO B 1 123 ? 24.062 -8.086 0.147 1 92.12 123 PRO B CA 1
ATOM 3188 C C . PRO B 1 123 ? 24 -8.961 1.398 1 92.12 123 PRO B C 1
ATOM 3190 O O . PRO B 1 123 ? 23.312 -8.609 2.363 1 92.12 123 PRO B O 1
ATOM 3193 N N . ASN B 1 124 ? 24.656 -10.062 1.359 1 90.94 124 ASN B N 1
ATOM 3194 C CA . ASN B 1 124 ? 24.844 -11 2.459 1 90.94 124 ASN B CA 1
ATOM 3195 C C . ASN B 1 124 ? 23.531 -11.688 2.836 1 90.94 124 ASN B C 1
ATOM 3197 O O . ASN B 1 124 ? 23.438 -12.289 3.908 1 90.94 124 ASN B O 1
ATOM 3201 N N . LYS B 1 125 ? 22.578 -11.57 1.963 1 90.06 125 LYS B N 1
ATOM 3202 C CA . LYS B 1 125 ? 21.297 -12.227 2.244 1 90.06 125 LYS B CA 1
ATOM 3203 C C . LYS B 1 125 ? 20.797 -13 1.026 1 90.06 125 LYS B C 1
ATOM 3205 O O . LYS B 1 125 ? 20.781 -14.234 1.034 1 90.06 125 LYS B O 1
ATOM 3210 N N . ILE B 1 126 ? 20.5 -12.281 -0.101 1 88.31 126 ILE B N 1
ATOM 3211 C CA . ILE B 1 126 ? 19.984 -13.008 -1.257 1 88.31 126 ILE B CA 1
ATOM 3212 C C . ILE B 1 126 ? 20.25 -12.203 -2.527 1 88.31 126 ILE B C 1
ATOM 3214 O O . ILE B 1 126 ? 20.094 -10.984 -2.537 1 88.31 126 ILE B O 1
ATOM 3218 N N . THR B 1 127 ? 20.75 -12.82 -3.465 1 91.5 127 THR B N 1
ATOM 3219 C CA . THR B 1 127 ? 20.797 -12.344 -4.844 1 91.5 127 THR B CA 1
ATOM 3220 C C . THR B 1 127 ? 20 -13.273 -5.758 1 91.5 127 THR B C 1
ATOM 3222 O O . THR B 1 127 ? 20.188 -14.492 -5.715 1 91.5 127 THR B O 1
ATOM 3225 N N . PHE B 1 128 ? 19.109 -12.766 -6.422 1 91.44 128 PHE B N 1
ATOM 3226 C CA . PHE B 1 128 ? 18.281 -13.523 -7.348 1 91.44 128 PHE B CA 1
ATOM 3227 C C . PHE B 1 128 ? 17.953 -12.695 -8.586 1 91.44 128 PHE B C 1
ATOM 3229 O O . PHE B 1 128 ? 17.531 -11.547 -8.484 1 91.44 128 PHE B O 1
ATOM 3236 N N . ARG B 1 129 ? 18.266 -13.242 -9.797 1 94.75 129 ARG B N 1
ATOM 3237 C CA . ARG B 1 129 ? 18.031 -12.562 -11.062 1 94.75 129 ARG B CA 1
ATOM 3238 C C . ARG B 1 129 ? 17.234 -13.453 -12.016 1 94.75 129 ARG B C 1
ATOM 3240 O O . ARG B 1 129 ? 17.812 -14.141 -12.859 1 94.75 129 ARG B O 1
ATOM 3247 N N . GLU B 1 130 ? 15.859 -13.305 -11.93 1 96.44 130 GLU B N 1
ATOM 3248 C CA . GLU B 1 130 ? 14.953 -14.094 -12.766 1 96.44 130 GLU B CA 1
ATOM 3249 C C . GLU B 1 130 ? 15.188 -13.82 -14.242 1 96.44 130 GLU B C 1
ATOM 3251 O O . GLU B 1 130 ? 15.016 -14.719 -15.078 1 96.44 130 GLU B O 1
ATOM 3256 N N . SER B 1 131 ? 15.641 -12.602 -14.555 1 96.69 131 SER B N 1
ATOM 3257 C CA . SER B 1 131 ? 15.805 -12.188 -15.945 1 96.69 131 SER B CA 1
ATOM 3258 C C . SER B 1 131 ? 16.938 -12.953 -16.625 1 96.69 131 SER B C 1
ATOM 3260 O O . SER B 1 131 ? 17.062 -12.922 -17.844 1 96.69 131 SER B O 1
ATOM 3262 N N . ASP B 1 132 ? 17.734 -13.625 -15.852 1 96.38 132 ASP B N 1
ATOM 3263 C CA . ASP B 1 132 ? 18.781 -14.477 -16.422 1 96.38 132 ASP B CA 1
ATOM 3264 C C . ASP B 1 132 ? 18.188 -15.672 -17.156 1 96.38 132 ASP B C 1
ATOM 3266 O O . ASP B 1 132 ? 18.844 -16.281 -17.984 1 96.38 132 ASP B O 1
ATOM 3270 N N . SER B 1 133 ? 16.922 -16 -16.859 1 97.19 133 SER B N 1
ATOM 3271 C CA . SER B 1 133 ? 16.344 -17.203 -17.438 1 97.19 133 SER B CA 1
ATOM 3272 C C . SER B 1 133 ? 14.961 -16.922 -18.016 1 97.19 133 SER B C 1
ATOM 3274 O O . SER B 1 133 ? 14.586 -17.469 -19.062 1 97.19 133 SER B O 1
ATOM 3276 N N . LEU B 1 134 ? 14.234 -16.062 -17.422 1 98.56 134 LEU B N 1
ATOM 3277 C CA . LEU B 1 134 ? 12.844 -15.844 -17.781 1 98.56 134 LEU B CA 1
ATOM 3278 C C . LEU B 1 134 ? 12.688 -14.555 -18.594 1 98.56 134 LEU B C 1
ATOM 3280 O O . LEU B 1 134 ? 13.453 -13.609 -18.406 1 98.56 134 LEU B O 1
ATOM 3284 N N . SER B 1 135 ? 11.711 -14.562 -19.453 1 98.69 135 SER B N 1
ATOM 3285 C CA . SER B 1 135 ? 11.258 -13.359 -20.156 1 98.69 135 SER B CA 1
ATOM 3286 C C . SER B 1 135 ? 10.023 -12.758 -19.484 1 98.69 135 SER B C 1
ATOM 3288 O O . SER B 1 135 ? 9.203 -13.484 -18.922 1 98.69 135 SER B O 1
ATOM 3290 N N . PRO B 1 136 ? 9.93 -11.461 -19.547 1 98.75 136 PRO B N 1
ATOM 3291 C CA . PRO B 1 136 ? 8.781 -10.812 -18.906 1 98.75 136 PRO B CA 1
ATOM 3292 C C . PRO B 1 136 ? 7.512 -10.906 -19.75 1 98.75 136 PRO B C 1
ATOM 3294 O O . PRO B 1 136 ? 7.578 -10.867 -20.984 1 98.75 136 PRO B O 1
ATOM 3297 N N . GLY B 1 137 ? 6.395 -11.062 -19.062 1 98.56 137 GLY B N 1
ATOM 3298 C CA . GLY B 1 137 ? 5.125 -10.82 -19.734 1 98.56 137 GLY B CA 1
ATOM 3299 C C . GLY B 1 137 ? 4.91 -9.359 -20.094 1 98.56 137 GLY B C 1
ATOM 3300 O O . GLY B 1 137 ? 5.676 -8.492 -19.672 1 98.56 137 GLY B O 1
ATOM 3301 N N . ASN B 1 138 ? 3.812 -9.109 -20.891 1 97.75 138 ASN B N 1
ATOM 3302 C CA . ASN B 1 138 ? 3.592 -7.742 -21.344 1 97.75 138 ASN B CA 1
ATOM 3303 C C . ASN B 1 138 ? 2.111 -7.371 -21.312 1 97.75 138 ASN B C 1
ATOM 3305 O O . ASN B 1 138 ? 1.663 -6.523 -22.078 1 97.75 138 ASN B O 1
ATOM 3309 N N . SER B 1 139 ? 1.404 -8.07 -20.438 1 97.5 139 SER B N 1
ATOM 3310 C CA . SER B 1 139 ? -0.019 -7.758 -20.359 1 97.5 139 SER B CA 1
ATOM 3311 C C . SER B 1 139 ? -0.557 -7.98 -18.953 1 97.5 139 SER B C 1
ATOM 3313 O O . SER B 1 139 ? 0.008 -8.766 -18.172 1 97.5 139 SER B O 1
ATOM 3315 N N . LEU B 1 140 ? -1.57 -7.191 -18.609 1 98.25 140 LEU B N 1
ATOM 3316 C CA . LEU B 1 140 ? -2.357 -7.457 -17.422 1 98.25 140 LEU B CA 1
ATOM 3317 C C . LEU B 1 140 ? -3.494 -8.43 -17.719 1 98.25 140 LEU B C 1
ATOM 3319 O O . LEU B 1 140 ? -4.125 -8.344 -18.766 1 98.25 140 LEU B O 1
ATOM 3323 N N . THR B 1 141 ? -3.816 -9.336 -16.828 1 98.69 141 THR B N 1
ATOM 3324 C CA . THR B 1 141 ? -4.746 -10.43 -17.094 1 98.69 141 THR B CA 1
ATOM 3325 C C . THR B 1 141 ? -5.887 -10.43 -16.094 1 98.69 141 THR B C 1
ATOM 3327 O O . THR B 1 141 ? -5.656 -10.359 -14.883 1 98.69 141 THR B O 1
ATOM 3330 N N . MET B 1 142 ? -7.066 -10.414 -16.594 1 98.5 142 MET B N 1
ATOM 3331 C CA . MET B 1 142 ? -8.273 -10.508 -15.781 1 98.5 142 MET B CA 1
ATOM 3332 C C . MET B 1 142 ? -9.203 -11.602 -16.312 1 98.5 142 MET B C 1
ATOM 3334 O O . MET B 1 142 ? -9.164 -11.945 -17.484 1 98.5 142 MET B O 1
ATOM 3338 N N . PHE B 1 143 ? -10 -12.156 -15.461 1 97.75 143 PHE B N 1
ATOM 3339 C CA . PHE B 1 143 ? -11.023 -13.125 -15.844 1 97.75 143 PHE B CA 1
ATOM 3340 C C . PHE B 1 143 ? -12.219 -13.055 -14.898 1 97.75 143 PHE B C 1
ATOM 3342 O O . PHE B 1 143 ? -12.148 -12.414 -13.852 1 97.75 143 PHE B O 1
ATOM 3349 N N . ASP B 1 144 ? -13.289 -13.656 -15.32 1 94.88 144 ASP B N 1
ATOM 3350 C CA . ASP B 1 144 ? -14.539 -13.586 -14.57 1 94.88 144 ASP B CA 1
ATOM 3351 C C . ASP B 1 144 ? -14.93 -14.961 -14.023 1 94.88 144 ASP B C 1
ATOM 3353 O O . ASP B 1 144 ? -14.82 -15.969 -14.719 1 94.88 144 ASP B O 1
ATOM 3357 N N . VAL B 1 145 ? -15.266 -15.016 -12.781 1 92.44 145 VAL B N 1
ATOM 3358 C CA . VAL B 1 145 ? -15.852 -16.188 -12.148 1 92.44 145 VAL B CA 1
ATOM 3359 C C . VAL B 1 145 ? -17.172 -15.812 -11.484 1 92.44 145 VAL B C 1
ATOM 3361 O O . VAL B 1 145 ? -17.188 -15.133 -10.453 1 92.44 145 VAL B O 1
ATOM 3364 N N . LYS B 1 146 ? -18.25 -16.266 -12.047 1 88.38 146 LYS B N 1
ATOM 3365 C CA . LYS B 1 146 ? -19.578 -16.047 -11.492 1 88.38 146 LYS B CA 1
ATOM 3366 C C . LYS B 1 146 ? -19.828 -14.57 -11.242 1 88.38 146 LYS B C 1
ATOM 3368 O O . LYS B 1 146 ? -20.375 -14.195 -10.195 1 88.38 146 LYS B O 1
ATOM 3373 N N . GLY B 1 147 ? -19.281 -13.75 -12.109 1 88.25 147 GLY B N 1
ATOM 3374 C CA . GLY B 1 147 ? -19.547 -12.32 -12.031 1 88.25 147 GLY B CA 1
ATOM 3375 C C . GLY B 1 147 ? -18.453 -11.547 -11.32 1 88.25 147 GLY B C 1
ATOM 3376 O O . GLY B 1 147 ? -18.453 -10.32 -11.32 1 88.25 147 GLY B O 1
ATOM 3377 N N . TRP B 1 148 ? -17.562 -12.289 -10.688 1 91.69 148 TRP B N 1
ATOM 3378 C CA . TRP B 1 148 ? -16.422 -11.648 -10.055 1 91.69 148 TRP B CA 1
ATOM 3379 C C . TRP B 1 148 ? -15.281 -11.461 -11.055 1 91.69 148 TRP B C 1
ATOM 3381 O O . TRP B 1 148 ? -14.797 -12.43 -11.641 1 91.69 148 TRP B O 1
ATOM 3391 N N . LYS B 1 149 ? -14.961 -10.211 -11.211 1 96.69 149 LYS B N 1
ATOM 3392 C CA . LYS B 1 149 ? -13.758 -9.961 -12.016 1 96.69 149 LYS B CA 1
ATOM 3393 C C . LYS B 1 149 ? -12.5 -10.07 -11.164 1 96.69 149 LYS B C 1
ATOM 3395 O O . LYS B 1 149 ? -12.398 -9.438 -10.109 1 96.69 149 LYS B O 1
ATOM 3400 N N . ILE B 1 150 ? -11.562 -10.891 -11.602 1 97.69 150 ILE B N 1
ATOM 3401 C CA . ILE B 1 150 ? -10.383 -11.234 -10.82 1 97.69 150 ILE B CA 1
ATOM 3402 C C . ILE B 1 150 ? -9.125 -10.891 -11.609 1 97.69 150 ILE B C 1
ATOM 3404 O O . ILE B 1 150 ? -9.023 -11.211 -12.797 1 97.69 150 ILE B O 1
ATOM 3408 N N . GLY B 1 151 ? -8.203 -10.117 -10.984 1 98.81 151 GLY B N 1
ATOM 3409 C CA . GLY B 1 151 ? -6.91 -9.844 -11.586 1 98.81 151 GLY B CA 1
ATOM 3410 C C . GLY B 1 151 ? -5.82 -10.789 -11.125 1 98.81 151 GLY B C 1
ATOM 3411 O O . GLY B 1 151 ? -5.836 -11.242 -9.977 1 98.81 151 GLY B O 1
ATOM 3412 N N . ILE B 1 152 ? -4.852 -11.055 -12.008 1 98.88 152 ILE B N 1
ATOM 3413 C CA . ILE B 1 152 ? -3.77 -11.984 -11.695 1 98.88 152 ILE B CA 1
ATOM 3414 C C . ILE B 1 152 ? -2.434 -11.242 -11.719 1 98.88 152 ILE B C 1
ATOM 3416 O O . ILE B 1 152 ? -2.176 -10.445 -12.617 1 98.88 152 ILE B O 1
ATOM 3420 N N . GLY B 1 153 ? -1.637 -11.391 -10.742 1 98.88 153 GLY B N 1
ATOM 3421 C CA . GLY B 1 153 ? -0.211 -11.102 -10.719 1 98.88 153 GLY B CA 1
ATOM 3422 C C . GLY B 1 153 ? 0.619 -12.242 -10.156 1 98.88 153 GLY B C 1
ATOM 3423 O O . GLY B 1 153 ? 0.089 -13.133 -9.484 1 98.88 153 GLY B O 1
ATOM 3424 N N . ILE B 1 154 ? 1.88 -12.258 -10.453 1 98.94 154 ILE B N 1
ATOM 3425 C CA . ILE B 1 154 ? 2.732 -13.336 -9.961 1 98.94 154 ILE B CA 1
ATOM 3426 C C . ILE B 1 154 ? 3.84 -12.758 -9.086 1 98.94 154 ILE B C 1
ATOM 3428 O O . ILE B 1 154 ? 4.691 -12 -9.562 1 98.94 154 ILE B O 1
ATOM 3432 N N . CYS B 1 155 ? 3.832 -13.086 -7.855 1 98.75 155 CYS B N 1
ATOM 3433 C CA . CYS B 1 155 ? 4.902 -12.867 -6.891 1 98.75 155 CYS B CA 1
ATOM 3434 C C . CYS B 1 155 ? 5.367 -11.414 -6.918 1 98.75 155 CYS B C 1
ATOM 3436 O O . CYS B 1 155 ? 4.648 -10.516 -6.473 1 98.75 155 CYS B O 1
ATOM 3438 N N . TYR B 1 156 ? 6.508 -11.125 -7.582 1 98.81 156 TYR B N 1
ATOM 3439 C CA . TYR B 1 156 ? 7.133 -9.805 -7.625 1 98.81 156 TYR B CA 1
ATOM 3440 C C . TYR B 1 156 ? 6.156 -8.758 -8.156 1 98.81 156 TYR B C 1
ATOM 3442 O O . TYR B 1 156 ? 6.266 -7.578 -7.82 1 98.81 156 TYR B O 1
ATOM 3450 N N . ASP B 1 157 ? 5.133 -9.125 -8.969 1 98.94 157 ASP B N 1
ATOM 3451 C CA . ASP B 1 157 ? 4.113 -8.234 -9.516 1 98.94 157 ASP B CA 1
ATOM 3452 C C . ASP B 1 157 ? 3.406 -7.461 -8.398 1 98.94 157 ASP B C 1
ATOM 3454 O O . ASP B 1 157 ? 2.973 -6.328 -8.609 1 98.94 157 ASP B O 1
ATOM 3458 N N . ILE B 1 158 ? 3.396 -8.055 -7.191 1 98.94 158 ILE B N 1
ATOM 3459 C CA . ILE B 1 158 ? 2.586 -7.461 -6.137 1 98.94 158 ILE B CA 1
ATOM 3460 C C . ILE B 1 158 ? 3.258 -6.188 -5.629 1 98.94 158 ILE B C 1
ATOM 3462 O O . ILE B 1 158 ? 2.619 -5.359 -4.973 1 98.94 158 ILE B O 1
ATOM 3466 N N . ARG B 1 159 ? 4.551 -6.051 -5.887 1 98.88 159 ARG B N 1
ATOM 3467 C CA . ARG B 1 159 ? 5.273 -4.883 -5.398 1 98.88 159 ARG B CA 1
ATOM 3468 C C . ARG B 1 159 ? 4.941 -3.646 -6.23 1 98.88 159 ARG B C 1
ATOM 3470 O O . ARG B 1 159 ? 5.285 -2.525 -5.848 1 98.88 159 ARG B O 1
ATOM 3477 N N . PHE B 1 160 ? 4.297 -3.801 -7.305 1 98.88 160 PHE B N 1
ATOM 3478 C CA . PHE B 1 160 ? 3.984 -2.695 -8.203 1 98.88 160 PHE B CA 1
ATOM 3479 C C . PHE B 1 160 ? 2.523 -2.285 -8.07 1 98.88 160 PHE B C 1
ATOM 3481 O O . PHE B 1 160 ? 1.665 -2.783 -8.805 1 98.88 160 PHE B O 1
ATOM 3488 N N . GLU B 1 161 ? 2.291 -1.322 -7.172 1 98.81 161 GLU B N 1
ATOM 3489 C CA . GLU B 1 161 ? 0.953 -0.917 -6.754 1 98.81 161 GLU B CA 1
ATOM 3490 C C . GLU B 1 161 ? 0.151 -0.365 -7.93 1 98.81 161 GLU B C 1
ATOM 3492 O O . GLU B 1 161 ? -1.075 -0.481 -7.961 1 98.81 161 GLU B O 1
ATOM 3497 N N . GLU B 1 162 ? 0.777 0.152 -8.969 1 98.81 162 GLU B N 1
ATOM 3498 C CA . GLU B 1 162 ? 0.095 0.686 -10.141 1 98.81 162 GLU B CA 1
ATOM 3499 C C . GLU B 1 162 ? -0.658 -0.41 -10.891 1 98.81 162 GLU B C 1
ATOM 3501 O O . GLU B 1 162 ? -1.736 -0.169 -11.438 1 98.81 162 GLU B O 1
ATOM 3506 N N . MET B 1 163 ? -0.067 -1.604 -10.922 1 98.75 163 MET B N 1
ATOM 3507 C CA . MET B 1 163 ? -0.751 -2.732 -11.547 1 98.75 163 MET B CA 1
ATOM 3508 C C . MET B 1 163 ? -2.055 -3.047 -10.82 1 98.75 163 MET B C 1
ATOM 3510 O O . MET B 1 163 ? -3.086 -3.268 -11.461 1 98.75 163 MET B O 1
ATOM 3514 N N . ALA B 1 164 ? -2.018 -3.061 -9.5 1 98.88 164 ALA B N 1
ATOM 3515 C CA . ALA B 1 164 ? -3.219 -3.291 -8.703 1 98.88 164 ALA B CA 1
ATOM 3516 C C . ALA B 1 164 ? -4.25 -2.191 -8.938 1 98.88 164 ALA B C 1
ATOM 3518 O O . ALA B 1 164 ? -5.449 -2.467 -9.031 1 98.88 164 ALA B O 1
ATOM 3519 N N . ARG B 1 165 ? -3.807 -0.957 -9.031 1 98.81 165 ARG B N 1
ATOM 3520 C CA . ARG B 1 165 ? -4.695 0.173 -9.297 1 98.81 165 ARG B CA 1
ATOM 3521 C C . ARG B 1 165 ? -5.418 0.007 -10.625 1 98.81 165 ARG B C 1
ATOM 3523 O O . ARG B 1 165 ? -6.625 0.233 -10.719 1 98.81 165 ARG B O 1
ATOM 3530 N N . ILE B 1 166 ? -4.684 -0.41 -11.641 1 98.75 166 ILE B N 1
ATOM 3531 C CA . ILE B 1 166 ? -5.285 -0.619 -12.953 1 98.75 166 ILE B CA 1
ATOM 3532 C C . ILE B 1 166 ? -6.352 -1.71 -12.859 1 98.75 166 ILE B C 1
ATOM 3534 O O . ILE B 1 166 ? -7.438 -1.572 -13.422 1 98.75 166 ILE B O 1
ATOM 3538 N N . TYR B 1 167 ? -6.07 -2.824 -12.141 1 98.81 167 TYR B N 1
ATOM 3539 C CA . TYR B 1 167 ? -7.043 -3.895 -11.961 1 98.81 167 TYR B CA 1
ATOM 3540 C C . TYR B 1 167 ? -8.312 -3.369 -11.305 1 98.81 167 TYR B C 1
ATOM 3542 O O . TYR B 1 167 ? -9.422 -3.678 -11.742 1 98.81 167 TYR B O 1
ATOM 3550 N N . ARG B 1 168 ? -8.125 -2.529 -10.289 1 98.56 168 ARG B N 1
ATOM 3551 C CA . ARG B 1 168 ? -9.297 -1.961 -9.633 1 98.56 168 ARG B CA 1
ATOM 3552 C C . ARG B 1 168 ? -10.07 -1.05 -10.578 1 98.56 168 ARG B C 1
ATOM 3554 O O . ARG B 1 168 ? -11.297 -1.12 -10.641 1 98.56 168 ARG B O 1
ATOM 3561 N N . ASN B 1 169 ? -9.352 -0.18 -11.289 1 98.25 169 ASN B N 1
ATOM 3562 C CA . ASN B 1 169 ? -9.984 0.725 -12.25 1 98.25 169 ASN B CA 1
ATOM 3563 C C . ASN B 1 169 ? -10.781 -0.038 -13.297 1 98.25 169 ASN B C 1
ATOM 3565 O O . ASN B 1 169 ? -11.781 0.469 -13.812 1 98.25 169 ASN B O 1
ATOM 3569 N N . LYS B 1 170 ? -10.328 -1.248 -13.57 1 98 170 LYS B N 1
ATOM 3570 C CA . LYS B 1 170 ? -10.984 -2.068 -14.586 1 98 170 LYS B CA 1
ATOM 3571 C C . LYS B 1 170 ? -12.094 -2.924 -13.977 1 98 170 LYS B C 1
ATOM 3573 O O . LYS B 1 170 ? -12.68 -3.766 -14.656 1 98 170 LYS B O 1
ATOM 3578 N N . GLY B 1 171 ? -12.328 -2.809 -12.711 1 97.25 171 GLY B N 1
ATOM 3579 C CA . GLY B 1 171 ? -13.523 -3.373 -12.109 1 97.25 171 GLY B CA 1
ATOM 3580 C C . GLY B 1 171 ? -13.258 -4.648 -11.328 1 97.25 171 GLY B C 1
ATOM 3581 O O . GLY B 1 171 ? -14.188 -5.348 -10.938 1 97.25 171 GLY B O 1
ATOM 3582 N N . CYS B 1 172 ? -12.008 -4.98 -11.078 1 98.19 172 CYS B N 1
ATOM 3583 C CA . CYS B 1 172 ? -11.703 -6.188 -10.32 1 98.19 172 CYS B CA 1
ATOM 3584 C C . CYS B 1 172 ? -12.164 -6.055 -8.875 1 98.19 172 CYS B C 1
ATOM 3586 O O . CYS B 1 172 ? -12.055 -4.98 -8.273 1 98.19 172 CYS B O 1
ATOM 3588 N N . GLN B 1 173 ? -12.594 -7.176 -8.328 1 96.94 173 GLN B N 1
ATOM 3589 C CA . GLN B 1 173 ? -13.016 -7.254 -6.938 1 96.94 173 GLN B CA 1
ATOM 3590 C C . GLN B 1 173 ? -12.078 -8.148 -6.125 1 96.94 173 GLN B C 1
ATOM 3592 O O . GLN B 1 173 ? -12.203 -8.242 -4.902 1 96.94 173 GLN B O 1
ATOM 3597 N N . MET B 1 174 ? -11.156 -8.719 -6.848 1 97.06 174 MET B N 1
ATOM 3598 C CA . MET B 1 174 ? -10.188 -9.617 -6.219 1 97.06 174 MET B CA 1
ATOM 3599 C C . MET B 1 174 ? -8.891 -9.672 -7.023 1 97.06 174 MET B C 1
ATOM 3601 O O . MET B 1 174 ? -8.914 -9.57 -8.25 1 97.06 174 MET B O 1
ATOM 3605 N N . LEU B 1 175 ? -7.789 -9.789 -6.32 1 98.81 175 LEU B N 1
ATOM 3606 C CA . LEU B 1 175 ? -6.488 -10.062 -6.926 1 98.81 175 LEU B CA 1
ATOM 3607 C C . LEU B 1 175 ? -5.902 -11.359 -6.395 1 98.81 175 LEU B C 1
ATOM 3609 O O . LEU B 1 175 ? -6.004 -11.656 -5.199 1 98.81 175 LEU B O 1
ATOM 3613 N N . ILE B 1 176 ? -5.355 -12.156 -7.227 1 98.75 176 ILE B N 1
ATOM 3614 C CA . ILE B 1 176 ? -4.695 -13.406 -6.852 1 98.75 176 ILE B CA 1
ATOM 3615 C C . ILE B 1 176 ? -3.223 -13.352 -7.258 1 98.75 176 ILE B C 1
ATOM 3617 O O . ILE B 1 176 ? -2.896 -13 -8.398 1 98.75 176 ILE B O 1
ATOM 3621 N N . TYR B 1 177 ? -2.363 -13.664 -6.301 1 98.94 177 TYR B N 1
ATOM 3622 C CA . TYR B 1 177 ? -0.926 -13.695 -6.543 1 98.94 177 TYR B CA 1
ATOM 3623 C C . TYR B 1 177 ? -0.332 -15.039 -6.148 1 98.94 177 TYR B C 1
ATOM 3625 O O . TYR B 1 177 ? 0.028 -15.25 -4.988 1 98.94 177 TYR B O 1
ATOM 3633 N N . PRO B 1 178 ? -0.218 -16.031 -7.082 1 98.94 178 PRO B N 1
ATOM 3634 C CA . PRO B 1 178 ? 0.757 -17.078 -6.762 1 98.94 178 PRO B CA 1
ATOM 3635 C C . PRO B 1 178 ? 2.16 -16.531 -6.523 1 98.94 178 PRO B C 1
ATOM 3637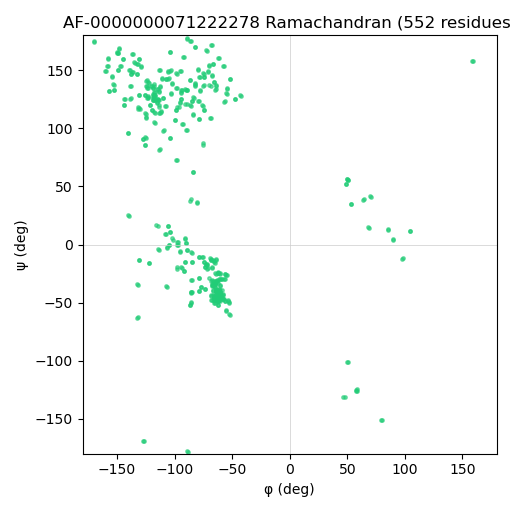 O O . PRO B 1 178 ? 2.701 -15.812 -7.375 1 98.94 178 PRO B O 1
ATOM 3640 N N . ALA B 1 179 ? 2.701 -16.812 -5.355 1 98.88 179 ALA B N 1
ATOM 3641 C CA . ALA B 1 179 ? 3.938 -16.125 -5.02 1 98.88 179 ALA B CA 1
ATOM 3642 C C . ALA B 1 179 ? 4.789 -16.938 -4.055 1 98.88 179 ALA B C 1
ATOM 3644 O O . ALA B 1 179 ? 4.281 -17.453 -3.057 1 98.88 179 ALA B O 1
ATOM 3645 N N . ALA B 1 180 ? 6.027 -17.047 -4.344 1 98.44 180 ALA B N 1
ATOM 3646 C CA . ALA B 1 180 ? 7.008 -17.688 -3.467 1 98.44 180 ALA B CA 1
ATOM 3647 C C . ALA B 1 180 ? 8.008 -16.656 -2.928 1 98.44 180 ALA B C 1
ATOM 3649 O O . ALA B 1 180 ? 9.148 -16.594 -3.389 1 98.44 180 ALA B O 1
ATOM 3650 N N . PHE B 1 181 ? 7.637 -15.93 -1.884 1 98.5 181 PHE B N 1
ATOM 3651 C CA . PHE B 1 181 ? 8.578 -15.031 -1.233 1 98.5 181 PHE B CA 1
ATOM 3652 C C . PHE B 1 181 ? 9.633 -15.812 -0.461 1 98.5 181 PHE B C 1
ATOM 3654 O O . PHE B 1 181 ? 9.352 -16.891 0.074 1 98.5 181 PHE B O 1
ATOM 3661 N N . ASN B 1 182 ? 10.781 -15.266 -0.38 1 97.56 182 ASN B N 1
ATOM 3662 C CA . ASN B 1 182 ? 11.867 -15.906 0.352 1 97.56 182 ASN B CA 1
ATOM 3663 C C . ASN B 1 182 ? 11.867 -15.5 1.822 1 97.56 182 ASN B C 1
ATOM 3665 O O . ASN B 1 182 ? 11.031 -14.703 2.252 1 97.56 182 ASN B O 1
ATOM 3669 N N . MET B 1 183 ? 12.844 -16 2.539 1 97.56 183 MET B N 1
ATOM 3670 C CA . MET B 1 183 ? 12.906 -15.836 3.988 1 97.56 183 MET B CA 1
ATOM 3671 C C . MET B 1 183 ? 13.43 -14.445 4.352 1 97.56 183 MET B C 1
ATOM 3673 O O . MET B 1 183 ? 13.375 -14.047 5.516 1 97.56 183 MET B O 1
ATOM 3677 N N . THR B 1 184 ? 13.938 -13.711 3.395 1 96.94 184 THR B N 1
ATOM 3678 C CA . THR B 1 184 ? 14.422 -12.359 3.654 1 96.94 184 THR B CA 1
ATOM 3679 C C . THR B 1 184 ? 13.289 -11.344 3.535 1 96.94 184 THR B C 1
ATOM 3681 O O . THR B 1 184 ? 13.023 -10.602 4.477 1 96.94 184 THR B O 1
ATOM 3684 N N . THR B 1 185 ? 12.555 -11.344 2.441 1 97.38 185 THR B N 1
ATOM 3685 C CA . THR B 1 185 ? 11.523 -10.344 2.211 1 97.38 185 THR B CA 1
ATOM 3686 C C . THR B 1 185 ? 10.172 -10.828 2.73 1 97.38 185 THR B C 1
ATOM 3688 O O . THR B 1 185 ? 9.281 -10.023 3 1 97.38 185 THR B O 1
ATOM 3691 N N . GLY B 1 186 ? 10.023 -12.148 2.85 1 98.12 186 GLY B N 1
ATOM 3692 C CA . GLY B 1 186 ? 8.781 -12.703 3.365 1 98.12 186 GLY B CA 1
ATOM 3693 C C . GLY B 1 186 ? 8.359 -12.094 4.691 1 98.12 186 GLY B C 1
ATOM 3694 O O . GLY B 1 186 ? 7.324 -11.43 4.773 1 98.12 186 GLY B O 1
ATOM 3695 N N . PRO B 1 187 ? 9.219 -12.25 5.691 1 97.75 187 PRO B N 1
ATOM 3696 C CA . PRO B 1 187 ? 8.836 -11.727 7.004 1 97.75 187 PRO B CA 1
ATOM 3697 C C . PRO B 1 187 ? 8.641 -10.211 7 1 97.75 187 PRO B C 1
ATOM 3699 O O . PRO B 1 187 ? 7.875 -9.688 7.809 1 97.75 187 PRO B O 1
ATOM 3702 N N . LEU B 1 188 ? 9.242 -9.508 6.094 1 97.38 188 LEU B N 1
ATOM 3703 C CA . LEU B 1 188 ? 9.203 -8.055 6.066 1 97.38 188 LEU B CA 1
ATOM 3704 C C . LEU B 1 188 ? 7.961 -7.559 5.328 1 97.38 188 LEU B C 1
ATOM 3706 O O . LEU B 1 188 ? 7.309 -6.609 5.77 1 97.38 188 LEU B O 1
ATOM 3710 N N . HIS B 1 189 ? 7.613 -8.227 4.199 1 98.75 189 HIS B N 1
ATOM 3711 C CA . HIS B 1 189 ? 6.762 -7.5 3.264 1 98.75 189 HIS B CA 1
ATOM 3712 C C . HIS B 1 189 ? 5.57 -8.352 2.828 1 98.75 189 HIS B C 1
ATOM 3714 O O . HIS B 1 189 ? 4.602 -7.828 2.271 1 98.75 189 HIS B O 1
ATOM 3720 N N . TRP B 1 190 ? 5.586 -9.68 3.096 1 98.81 190 TRP B N 1
ATOM 3721 C CA . TRP B 1 190 ? 4.555 -10.578 2.578 1 98.81 190 TRP B CA 1
ATOM 3722 C C . TRP B 1 190 ? 3.164 -10.094 2.98 1 98.81 190 TRP B C 1
ATOM 3724 O O . TRP B 1 190 ? 2.35 -9.742 2.121 1 98.81 190 TRP B O 1
ATOM 3734 N N . SER B 1 191 ? 2.932 -9.945 4.219 1 98.88 191 SER B N 1
ATOM 3735 C CA . SER B 1 191 ? 1.632 -9.516 4.723 1 98.88 191 SER B CA 1
ATOM 3736 C C . SER B 1 191 ? 1.394 -8.031 4.449 1 98.88 191 SER B C 1
ATOM 3738 O O . SER B 1 191 ? 0.276 -7.633 4.117 1 98.88 191 SER B O 1
ATOM 3740 N N . LEU B 1 192 ? 2.396 -7.242 4.566 1 98.88 192 LEU B N 1
ATOM 3741 C CA . LEU B 1 192 ? 2.268 -5.809 4.352 1 98.88 192 LEU B CA 1
ATOM 3742 C C . LEU B 1 192 ? 1.768 -5.512 2.941 1 98.88 192 LEU B C 1
ATOM 3744 O O . LEU B 1 192 ? 0.84 -4.723 2.758 1 98.88 192 LEU B O 1
ATOM 3748 N N . LEU B 1 193 ? 2.35 -6.172 1.968 1 98.94 193 LEU B N 1
ATOM 3749 C CA . LEU B 1 193 ? 2.002 -5.914 0.575 1 98.94 193 LEU B CA 1
ATOM 3750 C C . LEU B 1 193 ? 0.564 -6.336 0.288 1 98.94 193 LEU B C 1
ATOM 3752 O O . LEU B 1 193 ? -0.182 -5.605 -0.369 1 98.94 193 LEU B O 1
ATOM 3756 N N . GLN B 1 194 ? 0.186 -7.492 0.79 1 98.88 194 GLN B N 1
ATOM 3757 C CA . GLN B 1 194 ? -1.172 -7.973 0.558 1 98.88 194 GLN B CA 1
ATOM 3758 C C . GLN B 1 194 ? -2.201 -7.043 1.194 1 98.88 194 GLN B C 1
ATOM 3760 O O . GLN B 1 194 ? -3.199 -6.688 0.564 1 98.88 194 GLN B O 1
ATOM 3765 N N . ARG B 1 195 ? -1.938 -6.695 2.408 1 98.94 195 ARG B N 1
ATOM 3766 C CA . ARG B 1 195 ? -2.855 -5.812 3.121 1 98.94 195 ARG B CA 1
ATOM 3767 C C . ARG B 1 195 ? -2.928 -4.441 2.455 1 98.94 195 ARG B C 1
ATOM 3769 O O . ARG B 1 195 ? -4 -3.844 2.371 1 98.94 195 ARG B O 1
ATOM 3776 N N . SER B 1 196 ? -1.817 -3.963 2.021 1 98.88 196 SER B N 1
ATOM 3777 C CA . SER B 1 196 ? -1.758 -2.668 1.35 1 98.88 196 SER B CA 1
ATOM 3778 C C . SER B 1 196 ? -2.574 -2.676 0.061 1 98.88 196 SER B C 1
ATOM 3780 O O . SER B 1 196 ? -3.359 -1.758 -0.188 1 98.88 196 SER B O 1
ATOM 3782 N N . ARG B 1 197 ? -2.367 -3.752 -0.803 1 98.94 197 ARG B N 1
ATOM 3783 C CA . ARG B 1 197 ? -3.135 -3.852 -2.041 1 98.94 197 ARG B CA 1
ATOM 3784 C C . ARG B 1 197 ? -4.629 -3.945 -1.752 1 98.94 197 ARG B C 1
ATOM 3786 O O . ARG B 1 197 ? -5.438 -3.314 -2.434 1 98.94 197 ARG B O 1
ATOM 3793 N 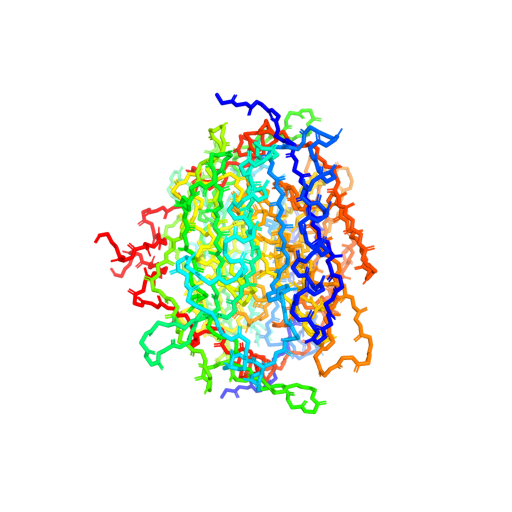N . ALA B 1 198 ? -4.949 -4.703 -0.736 1 98.94 198 ALA B N 1
ATOM 3794 C CA . ALA B 1 198 ? -6.359 -4.875 -0.383 1 98.94 198 ALA B CA 1
ATOM 3795 C C . ALA B 1 198 ? -6.973 -3.555 0.071 1 98.94 198 ALA B C 1
ATOM 3797 O O . ALA B 1 198 ? -8.062 -3.186 -0.374 1 98.94 198 ALA B O 1
ATOM 3798 N N . ASN B 1 199 ? -6.305 -2.869 0.911 1 98.88 199 ASN B N 1
ATOM 3799 C CA . ASN B 1 199 ? -6.816 -1.627 1.482 1 98.88 199 ASN B CA 1
ATOM 3800 C C . ASN B 1 199 ? -6.914 -0.525 0.432 1 98.88 199 ASN B C 1
ATOM 3802 O O . ASN B 1 199 ? -7.957 0.113 0.292 1 98.88 199 ASN B O 1
ATOM 3806 N N . ASP B 1 200 ? -5.871 -0.312 -0.365 1 98.88 200 ASP B N 1
ATOM 3807 C CA . ASP B 1 200 ? -5.816 0.775 -1.337 1 98.88 200 ASP B CA 1
ATOM 3808 C C . ASP B 1 200 ? -6.875 0.593 -2.426 1 98.88 200 ASP B C 1
ATOM 3810 O O . ASP B 1 200 ? -7.418 1.572 -2.939 1 98.88 200 ASP B O 1
ATOM 3814 N N . ASN B 1 201 ? -7.098 -0.674 -2.73 1 98.88 201 ASN B N 1
ATOM 3815 C CA . ASN B 1 201 ? -7.988 -0.94 -3.855 1 98.88 201 ASN B CA 1
ATOM 3816 C C . ASN B 1 201 ? -9.344 -1.454 -3.387 1 98.88 201 ASN B C 1
ATOM 3818 O O . ASN B 1 201 ? -10.242 -1.697 -4.199 1 98.88 201 ASN B O 1
ATOM 3822 N N . GLN B 1 202 ? -9.5 -1.63 -2.082 1 98.56 202 GLN B N 1
ATOM 3823 C CA . GLN B 1 202 ? -10.734 -2.049 -1.428 1 98.56 202 GLN B CA 1
ATOM 3824 C C . GLN B 1 202 ? -11.328 -3.279 -2.105 1 98.56 202 GLN B C 1
ATOM 3826 O O . GLN B 1 202 ? -12.5 -3.281 -2.49 1 98.56 202 GLN B O 1
ATOM 3831 N N . LEU B 1 203 ? -10.516 -4.324 -2.176 1 98.56 203 LEU B N 1
ATOM 3832 C CA . LEU B 1 203 ? -10.875 -5.617 -2.75 1 98.56 203 LEU B CA 1
ATOM 3833 C C . LEU B 1 203 ? -10.141 -6.75 -2.033 1 98.56 203 LEU B C 1
ATOM 3835 O O . LEU B 1 203 ? -9.281 -6.5 -1.189 1 98.56 203 LEU B O 1
ATOM 3839 N N . TYR B 1 204 ? -10.531 -8.016 -2.289 1 97.94 204 TYR B N 1
ATOM 3840 C CA . TYR B 1 204 ? -9.859 -9.164 -1.7 1 97.94 204 TYR B CA 1
ATOM 3841 C C . TYR B 1 204 ? -8.508 -9.414 -2.363 1 97.94 204 TYR B C 1
ATOM 3843 O O . TYR B 1 204 ? -8.359 -9.211 -3.57 1 97.94 204 TYR B O 1
ATOM 3851 N N . VAL B 1 205 ? -7.547 -9.844 -1.59 1 98.69 205 VAL B N 1
ATOM 3852 C CA . VAL B 1 205 ? -6.246 -10.242 -2.119 1 98.69 205 VAL B CA 1
ATOM 3853 C C . VAL B 1 205 ? -5.859 -11.609 -1.561 1 98.69 205 VAL B C 1
ATOM 3855 O O . VAL B 1 205 ? -5.918 -11.828 -0.348 1 98.69 205 VAL B O 1
ATOM 3858 N N . ALA B 1 206 ? -5.516 -12.484 -2.422 1 98.19 206 ALA B N 1
ATOM 3859 C CA . ALA B 1 206 ? -4.988 -13.789 -2.027 1 98.19 206 ALA B CA 1
ATOM 3860 C C . ALA B 1 206 ? -3.572 -13.992 -2.555 1 98.19 206 ALA B C 1
ATOM 3862 O O . ALA B 1 206 ? -3.318 -13.828 -3.75 1 98.19 206 ALA B O 1
ATOM 3863 N N . CYS B 1 207 ? -2.715 -14.266 -1.708 1 98.75 207 CYS B N 1
ATOM 3864 C CA . CYS B 1 207 ? -1.377 -14.711 -2.082 1 98.75 207 CYS B CA 1
ATOM 3865 C C . CYS B 1 207 ? -1.172 -16.188 -1.732 1 98.75 207 CYS B C 1
ATOM 3867 O O . CYS B 1 207 ? -1.396 -16.594 -0.591 1 98.75 207 CYS B O 1
ATOM 3869 N N . ILE B 1 208 ? -0.77 -16.984 -2.701 1 98.75 208 ILE B N 1
ATOM 3870 C CA . ILE B 1 208 ? -0.645 -18.422 -2.529 1 98.75 208 ILE B CA 1
ATOM 3871 C C . ILE B 1 208 ? 0.826 -18.828 -2.613 1 98.75 208 ILE B C 1
ATOM 3873 O O . ILE B 1 208 ? 1.43 -18.781 -3.688 1 98.75 208 ILE B O 1
ATOM 3877 N N . SER B 1 209 ? 1.311 -19.266 -1.521 1 98.81 209 SER B N 1
ATOM 3878 C CA . SER B 1 209 ? 2.717 -19.641 -1.413 1 98.81 209 SER B CA 1
ATOM 3879 C C . SER B 1 209 ? 2.881 -21.156 -1.38 1 98.81 209 SER B C 1
ATOM 3881 O O . SER B 1 209 ? 1.996 -21.875 -0.908 1 98.81 209 SER B O 1
ATOM 3883 N N . PRO B 1 210 ? 4.004 -21.672 -1.917 1 98.69 210 PRO B N 1
ATOM 3884 C CA . PRO B 1 210 ? 4.348 -23.047 -1.546 1 98.69 210 PRO B CA 1
ATOM 3885 C C . PRO B 1 210 ? 4.598 -23.203 -0.048 1 98.69 210 PRO B C 1
ATOM 3887 O O . PRO B 1 210 ? 4.828 -22.219 0.653 1 98.69 210 PRO B O 1
ATOM 3890 N N . ALA B 1 211 ? 4.496 -24.453 0.372 1 98.75 211 ALA B N 1
ATOM 3891 C CA . ALA B 1 211 ? 4.891 -24.75 1.745 1 98.75 211 ALA B CA 1
ATOM 3892 C C . ALA B 1 211 ? 6.391 -24.562 1.94 1 98.75 211 ALA B C 1
ATOM 3894 O O . ALA B 1 211 ? 7.16 -24.609 0.978 1 98.75 211 ALA B O 1
ATOM 3895 N N . ARG B 1 212 ? 6.789 -24.297 3.191 1 98.56 212 ARG B N 1
ATOM 3896 C CA . ARG B 1 212 ? 8.211 -24.109 3.473 1 98.56 212 ARG B CA 1
ATOM 3897 C C . ARG B 1 212 ? 8.93 -25.453 3.566 1 98.56 212 ARG B C 1
ATOM 3899 O O . ARG B 1 212 ? 8.5 -26.328 4.309 1 98.56 212 ARG B O 1
ATOM 3906 N N . VAL B 1 213 ? 9.906 -25.578 2.771 1 97.62 213 VAL B N 1
ATOM 3907 C CA . VAL B 1 213 ? 10.82 -26.703 2.83 1 97.62 213 VAL B CA 1
ATOM 3908 C C . VAL B 1 213 ? 12.234 -26.234 3.162 1 97.62 213 VAL B C 1
ATOM 3910 O O . VAL B 1 213 ? 12.961 -25.766 2.279 1 97.62 213 VAL B O 1
ATOM 3913 N N . PRO B 1 214 ? 12.711 -26.438 4.395 1 96.75 214 PRO B N 1
ATOM 3914 C CA . PRO B 1 214 ? 13.969 -25.844 4.844 1 96.75 214 PRO B CA 1
ATOM 3915 C C . PRO B 1 214 ? 15.172 -26.375 4.062 1 96.75 214 PRO B C 1
ATOM 3917 O O . PRO B 1 214 ? 16.188 -25.672 3.939 1 96.75 214 PRO B O 1
ATOM 3920 N N . SER B 1 215 ? 15.062 -27.562 3.506 1 95.31 215 SER B N 1
ATOM 3921 C CA . SER B 1 215 ? 16.203 -28.172 2.82 1 95.31 215 SER B CA 1
ATOM 3922 C C . SER B 1 215 ? 16.234 -27.781 1.347 1 95.31 215 SER B C 1
ATOM 3924 O O . SER B 1 215 ? 17.156 -28.141 0.621 1 95.31 215 SER B O 1
ATOM 3926 N N . ALA B 1 216 ? 15.227 -27.062 0.889 1 94.31 216 ALA B N 1
ATOM 3927 C CA . ALA B 1 216 ? 15.172 -26.656 -0.513 1 94.31 216 ALA B CA 1
ATOM 3928 C C . ALA B 1 216 ? 16.234 -25.609 -0.828 1 94.31 216 ALA B C 1
ATOM 3930 O O . ALA B 1 216 ? 16.703 -24.906 0.07 1 94.31 216 ALA B O 1
ATOM 3931 N N . SER B 1 217 ? 16.641 -25.531 -2.062 1 91.25 217 SER B N 1
ATOM 3932 C CA . SER B 1 217 ? 17.594 -24.516 -2.502 1 91.25 217 SER B CA 1
ATOM 3933 C C . SER B 1 217 ? 17.016 -23.109 -2.35 1 91.25 217 SER B C 1
ATOM 3935 O O . SER B 1 217 ? 17.75 -22.172 -2.035 1 91.25 217 SER B O 1
ATOM 3937 N N . TYR B 1 218 ? 15.812 -23 -2.646 1 94.25 218 TYR B N 1
ATOM 3938 C CA . TYR B 1 218 ? 15.023 -21.797 -2.387 1 94.25 218 TYR B CA 1
ATOM 3939 C C . TYR B 1 218 ? 13.969 -22.062 -1.316 1 94.25 218 TYR B C 1
ATOM 3941 O O . TYR B 1 218 ? 13.055 -22.859 -1.522 1 94.25 218 TYR B O 1
ATOM 3949 N N . VAL B 1 219 ? 14.117 -21.406 -0.181 1 97.19 219 VAL B N 1
ATOM 3950 C CA . VAL B 1 219 ? 13.203 -21.641 0.93 1 97.19 219 VAL B CA 1
ATOM 3951 C C . VAL B 1 219 ? 12.094 -20.594 0.927 1 97.19 219 VAL B C 1
ATOM 3953 O O . VAL B 1 219 ? 12.359 -19.406 1.094 1 97.19 219 VAL B O 1
ATOM 3956 N N . ALA B 1 220 ? 10.875 -21 0.777 1 98 220 ALA B N 1
ATOM 3957 C CA . ALA B 1 220 ? 9.719 -20.109 0.72 1 98 220 ALA B CA 1
ATOM 3958 C C . ALA B 1 220 ? 9.297 -19.672 2.119 1 98 220 ALA B C 1
ATOM 3960 O O . ALA B 1 220 ? 9.438 -20.422 3.084 1 98 220 ALA B O 1
ATOM 3961 N N . TRP B 1 221 ? 8.75 -18.531 2.197 1 98.38 221 TRP B N 1
ATOM 3962 C CA . TRP B 1 221 ? 8.234 -17.953 3.432 1 98.38 221 TRP B CA 1
ATOM 3963 C C . TRP B 1 221 ? 7.031 -18.75 3.939 1 98.38 221 TRP B C 1
ATOM 3965 O O . TRP B 1 221 ? 6.891 -18.969 5.145 1 98.38 221 TRP B O 1
ATOM 3975 N N . GLY B 1 222 ? 6.219 -19.281 2.963 1 98.62 222 GLY B N 1
ATOM 3976 C CA . GLY B 1 222 ? 4.926 -19.859 3.307 1 98.62 222 GLY B CA 1
ATOM 3977 C C . GLY B 1 222 ? 3.846 -18.797 3.508 1 98.62 222 GLY B C 1
ATOM 3978 O O . GLY B 1 222 ? 3.744 -17.859 2.729 1 98.62 222 GLY B O 1
ATOM 3979 N N . HIS B 1 223 ? 2.898 -19.109 4.34 1 98.62 223 HIS B N 1
ATOM 3980 C CA . HIS B 1 223 ? 1.893 -18.156 4.781 1 98.62 223 HIS B CA 1
ATOM 3981 C C . HIS B 1 223 ? 0.936 -17.797 3.646 1 98.62 223 HIS B C 1
ATO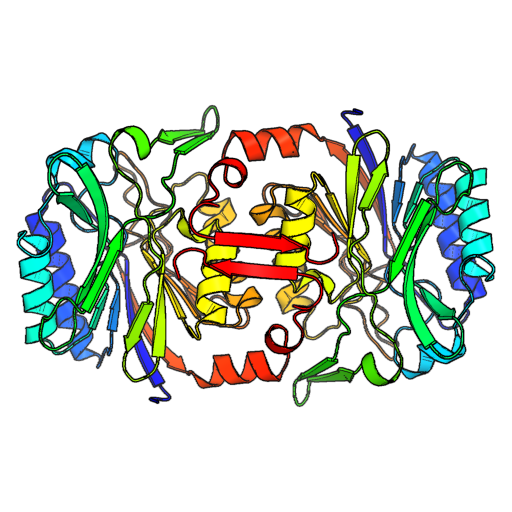M 3983 O O . HIS B 1 223 ? 0.604 -16.625 3.449 1 98.62 223 HIS B O 1
ATOM 3989 N N . THR B 1 224 ? 0.523 -18.766 2.861 1 98.81 224 THR B N 1
ATOM 3990 C CA . THR B 1 224 ? -0.642 -18.453 2.035 1 98.81 224 THR B CA 1
ATOM 3991 C C . THR B 1 224 ? -1.696 -17.703 2.842 1 98.81 224 THR B C 1
ATOM 3993 O O . THR B 1 224 ? -2.061 -18.125 3.941 1 98.81 224 THR B O 1
ATOM 3996 N N . GLN B 1 225 ? -2.123 -16.547 2.254 1 98.06 225 GLN B N 1
ATOM 3997 C CA . GLN B 1 225 ? -2.979 -15.641 3.014 1 98.06 225 GLN B CA 1
ATOM 3998 C C . GLN B 1 225 ? -4.129 -15.125 2.158 1 98.06 225 GLN B C 1
ATOM 4000 O O . GLN B 1 225 ? -3.994 -14.984 0.941 1 98.06 225 GLN B O 1
ATOM 4005 N N . LEU B 1 226 ? -5.23 -14.891 2.838 1 97.56 226 LEU B N 1
ATOM 4006 C CA . LEU B 1 226 ? -6.359 -14.156 2.277 1 97.56 226 LEU B CA 1
ATOM 4007 C C . LEU B 1 226 ? -6.629 -12.883 3.076 1 97.56 226 LEU B C 1
ATOM 4009 O O . LEU B 1 226 ? -6.762 -12.938 4.301 1 97.56 226 LEU B O 1
ATOM 4013 N N . THR B 1 227 ? -6.672 -11.781 2.387 1 98.25 227 THR B N 1
ATOM 4014 C CA . THR B 1 227 ? -6.898 -10.484 3.006 1 98.25 227 THR B CA 1
ATOM 4015 C C . THR B 1 227 ? -8.172 -9.844 2.467 1 98.25 227 THR B C 1
ATOM 4017 O O . THR B 1 227 ? -8.438 -9.883 1.264 1 98.25 227 THR B O 1
ATOM 4020 N N . ASN B 1 228 ? -9 -9.289 3.34 1 98 228 ASN B N 1
ATOM 4021 C CA . ASN B 1 228 ? -10.25 -8.695 2.885 1 98 228 ASN B CA 1
ATOM 4022 C C . ASN B 1 228 ? -10.078 -7.227 2.523 1 98 228 ASN B C 1
ATOM 4024 O O . ASN B 1 228 ? -8.984 -6.672 2.668 1 98 228 ASN B O 1
ATOM 4028 N N . PRO B 1 229 ? -11.133 -6.547 2.033 1 98.31 229 PRO B N 1
ATOM 4029 C CA . PRO B 1 229 ? -11.031 -5.168 1.55 1 98.31 229 PRO B CA 1
ATOM 4030 C C . PRO B 1 229 ? -10.711 -4.176 2.662 1 98.31 229 PRO B C 1
ATOM 4032 O O . PRO B 1 229 ? -10.344 -3.029 2.383 1 98.31 229 PRO B O 1
ATOM 4035 N N . TRP B 1 230 ? -10.812 -4.531 3.914 1 98.12 230 TRP B N 1
ATOM 4036 C CA . TRP B 1 230 ? -10.461 -3.668 5.035 1 98.12 230 TRP B CA 1
ATOM 4037 C C . TRP B 1 230 ? -8.969 -3.762 5.344 1 98.12 230 TRP B C 1
ATOM 4039 O O . TRP B 1 230 ? -8.461 -3.043 6.207 1 98.12 230 TRP B O 1
ATOM 4049 N N . GLY B 1 231 ? -8.305 -4.695 4.641 1 98.5 231 GLY B N 1
ATOM 4050 C CA . GLY B 1 231 ? -6.898 -4.945 4.93 1 98.5 231 GLY B CA 1
ATOM 4051 C C . GLY B 1 231 ? -6.691 -5.934 6.062 1 98.5 231 GLY B C 1
ATOM 4052 O O . GLY B 1 231 ? -5.59 -6.027 6.617 1 98.5 231 GLY B O 1
ATOM 4053 N N . LYS B 1 232 ? -7.68 -6.586 6.441 1 98.19 232 LYS B N 1
ATOM 4054 C CA . LYS B 1 232 ? -7.586 -7.57 7.512 1 98.19 232 LYS B CA 1
ATOM 4055 C C . LYS B 1 232 ? -7.227 -8.945 6.965 1 98.19 232 LYS B C 1
ATOM 4057 O O . LYS B 1 232 ? -7.836 -9.414 6 1 98.19 232 LYS B O 1
ATOM 4062 N N . ILE B 1 233 ? -6.277 -9.594 7.574 1 98.19 233 ILE B N 1
ATOM 4063 C CA . ILE B 1 233 ? -5.934 -10.969 7.219 1 98.19 233 ILE B CA 1
ATOM 4064 C C . ILE B 1 233 ? -7 -11.922 7.75 1 98.19 233 ILE B C 1
ATOM 4066 O O . ILE B 1 233 ? -7.203 -12.023 8.961 1 98.19 233 ILE B O 1
ATOM 4070 N N . LEU B 1 234 ? -7.68 -12.562 6.891 1 97.12 234 LEU B N 1
ATOM 4071 C CA . LEU B 1 234 ? -8.734 -13.492 7.277 1 97.12 234 LEU B CA 1
ATOM 4072 C C . LEU B 1 234 ? -8.164 -14.875 7.578 1 97.12 234 LEU B C 1
ATOM 4074 O O . LEU B 1 234 ? -8.641 -15.562 8.484 1 97.12 234 LEU B O 1
ATOM 4078 N N . TYR B 1 235 ? -7.188 -15.32 6.734 1 97.06 235 TYR B N 1
ATOM 4079 C CA . TYR B 1 235 ? -6.566 -16.625 6.867 1 97.06 235 TYR B CA 1
ATOM 4080 C C . TYR B 1 235 ? -5.059 -16.547 6.66 1 97.06 235 TYR B C 1
ATOM 4082 O O . TYR B 1 235 ? -4.582 -15.758 5.844 1 97.06 235 TYR B O 1
ATOM 4090 N N . ASP B 1 236 ? -4.363 -17.328 7.309 1 98.31 236 ASP B N 1
ATOM 4091 C CA . ASP B 1 236 ? -2.926 -17.547 7.199 1 98.31 236 ASP B CA 1
ATOM 4092 C C . ASP B 1 236 ? -2.586 -19.031 7.43 1 98.31 236 ASP B C 1
ATOM 4094 O O . ASP B 1 236 ? -2.805 -19.547 8.523 1 98.31 236 ASP B O 1
ATOM 4098 N N . LEU B 1 237 ? -1.957 -19.688 6.398 1 98.25 237 LEU B N 1
ATOM 4099 C CA . LEU B 1 237 ? -1.742 -21.125 6.461 1 98.25 237 LEU B CA 1
ATOM 4100 C C . LEU B 1 237 ? -0.394 -21.453 7.098 1 98.25 237 LEU B C 1
ATOM 4102 O O . LEU B 1 237 ? 0.027 -22.609 7.117 1 98.25 237 LEU B O 1
ATOM 4106 N N . GLU B 1 238 ? 0.292 -20.484 7.566 1 98.19 238 GLU B N 1
ATOM 4107 C CA . GLU B 1 238 ? 1.61 -20.672 8.164 1 98.19 238 GLU B CA 1
ATOM 4108 C C . GLU B 1 238 ? 2.574 -21.328 7.184 1 98.19 238 GLU B C 1
ATOM 4110 O O . GLU B 1 238 ? 2.746 -20.844 6.059 1 98.19 238 GLU B O 1
ATOM 4115 N N . THR B 1 239 ? 3.229 -22.484 7.582 1 98.62 239 THR B N 1
ATOM 4116 C CA . THR B 1 239 ? 4.363 -22.844 6.734 1 98.62 239 THR B CA 1
ATOM 4117 C C . THR B 1 239 ? 4.191 -24.234 6.145 1 98.62 239 THR B C 1
ATOM 4119 O O . THR B 1 239 ? 4.863 -24.594 5.176 1 98.62 239 THR B O 1
ATOM 4122 N N . GLN B 1 240 ? 3.299 -25.031 6.668 1 98.31 240 GLN B N 1
ATOM 4123 C CA . GLN B 1 240 ? 3.166 -26.422 6.215 1 98.31 240 GLN B CA 1
ATOM 4124 C C . GLN B 1 240 ? 2.135 -26.531 5.098 1 98.31 240 GLN B C 1
ATOM 4126 O O . GLN B 1 240 ? 1.325 -25.625 4.895 1 98.31 240 GLN B O 1
ATOM 4131 N N . GLU B 1 241 ? 2.232 -27.641 4.371 1 98.44 241 GLU B N 1
ATOM 4132 C CA . GLU B 1 241 ? 1.212 -27.922 3.365 1 98.44 241 GLU B CA 1
ATOM 4133 C C . GLU B 1 241 ? -0.184 -27.922 3.982 1 98.44 241 GLU B C 1
ATOM 4135 O O . GLU B 1 241 ? -0.397 -28.516 5.043 1 98.44 241 GLU B O 1
ATOM 4140 N N . ASN B 1 242 ? -1.046 -27.234 3.398 1 96.81 242 ASN B N 1
ATOM 4141 C CA . ASN B 1 242 ? -2.418 -27.094 3.875 1 96.81 242 ASN B CA 1
ATOM 4142 C C . ASN B 1 242 ? -3.305 -26.406 2.842 1 96.81 242 ASN B C 1
ATOM 4144 O O . ASN B 1 242 ? -2.844 -26.062 1.751 1 96.81 242 ASN B O 1
ATOM 4148 N N . MET B 1 243 ? -4.527 -26.344 3.125 1 93.88 243 MET B N 1
ATOM 4149 C CA . MET B 1 243 ? -5.48 -25.672 2.246 1 93.88 243 MET B CA 1
ATOM 4150 C C . MET B 1 243 ? -6.477 -24.844 3.051 1 93.88 243 MET B C 1
ATOM 4152 O O . MET B 1 243 ? -6.926 -25.266 4.117 1 93.88 243 MET B O 1
ATOM 4156 N N . VAL B 1 244 ? -6.762 -23.641 2.611 1 88.12 244 VAL B N 1
ATOM 4157 C CA . VAL B 1 244 ? -7.836 -22.812 3.139 1 88.12 244 VAL B CA 1
ATOM 4158 C C . VAL B 1 244 ? -9.117 -23.062 2.352 1 88.12 244 VAL B C 1
ATOM 4160 O O . VAL B 1 244 ? -9.094 -23.156 1.122 1 88.12 244 VAL B O 1
ATOM 4163 N N . VAL B 1 245 ? -10.227 -23.234 2.986 1 82.19 245 VAL B N 1
ATOM 4164 C CA . VAL B 1 245 ? -11.57 -23.281 2.428 1 82.19 245 VAL B CA 1
ATOM 4165 C C . VAL B 1 245 ? -12.406 -22.141 2.99 1 82.19 245 VAL B C 1
ATOM 4167 O O . VAL B 1 245 ? -12.617 -22.062 4.203 1 82.19 245 VAL B O 1
ATOM 4170 N N . THR B 1 246 ? -12.75 -21.266 2.09 1 87.06 246 THR B N 1
ATOM 4171 C CA . THR B 1 246 ? -13.469 -20.109 2.645 1 87.06 246 THR B CA 1
ATOM 4172 C C . THR B 1 246 ? -14.492 -19.578 1.648 1 87.06 246 THR B C 1
ATOM 4174 O O . THR B 1 246 ? -14.383 -19.828 0.444 1 87.06 246 THR B O 1
ATOM 4177 N N . ASP B 1 247 ? -15.508 -18.953 2.264 1 87.81 247 ASP B N 1
ATOM 4178 C CA . ASP B 1 247 ? -16.484 -18.188 1.491 1 87.81 247 ASP B CA 1
ATOM 4179 C C . ASP B 1 247 ? -16.219 -16.688 1.614 1 87.81 247 ASP B C 1
ATOM 4181 O O . ASP B 1 247 ? -15.938 -16.188 2.705 1 87.81 247 ASP B O 1
ATOM 4185 N N . ILE B 1 248 ? -16.203 -16.125 0.436 1 87.38 248 ILE B N 1
ATOM 4186 C CA . ILE B 1 248 ? -16.062 -14.672 0.493 1 87.38 248 ILE B CA 1
ATOM 4187 C C . ILE B 1 248 ? -17.328 -14 -0.014 1 87.38 248 ILE B C 1
ATOM 4189 O O . ILE B 1 248 ? -18.062 -14.57 -0.831 1 87.38 248 ILE B O 1
ATOM 4193 N N . ASP B 1 249 ? -17.547 -12.828 0.549 1 90.12 249 ASP B N 1
ATOM 4194 C CA . ASP B 1 249 ? -18.766 -12.07 0.292 1 90.12 249 ASP B CA 1
ATOM 4195 C C . ASP B 1 249 ? -18.453 -10.781 -0.465 1 90.12 249 ASP B C 1
ATOM 4197 O O . ASP B 1 249 ? -17.75 -9.906 0.046 1 90.12 249 ASP B O 1
ATOM 4201 N N . LEU B 1 250 ? -19.016 -10.68 -1.658 1 88.56 250 LEU B N 1
ATOM 4202 C CA . LEU B 1 250 ? -18.828 -9.492 -2.473 1 88.56 250 LEU B CA 1
ATOM 4203 C C . LEU B 1 250 ? -19.359 -8.25 -1.755 1 88.56 250 LEU B C 1
ATOM 4205 O O . LEU B 1 250 ? -18.922 -7.133 -2.037 1 88.56 250 LEU B O 1
ATOM 4209 N N . LYS B 1 251 ? -20.266 -8.461 -0.883 1 91.81 251 LYS B N 1
ATOM 4210 C CA . LYS B 1 251 ? -20.859 -7.355 -0.145 1 91.81 251 LYS B CA 1
ATOM 4211 C C . LYS B 1 251 ? -19.812 -6.582 0.643 1 91.81 251 LYS B C 1
ATOM 4213 O O . LYS B 1 251 ? -19.938 -5.371 0.837 1 91.81 251 LYS B O 1
ATOM 4218 N N . VAL B 1 252 ? -18.828 -7.27 1.022 1 94.38 252 VAL B N 1
ATOM 4219 C CA . VAL B 1 252 ? -17.781 -6.617 1.812 1 94.38 252 VAL B CA 1
ATOM 4220 C C . VAL B 1 252 ? -17.062 -5.582 0.955 1 94.38 252 VAL B C 1
ATOM 4222 O O . VAL B 1 252 ? -16.719 -4.5 1.434 1 94.38 252 VAL B O 1
ATOM 4225 N N . VAL B 1 253 ? -16.812 -5.895 -0.294 1 95.5 253 VAL B N 1
ATOM 4226 C CA . VAL B 1 253 ? -16.188 -4.969 -1.225 1 95.5 253 VAL B CA 1
ATOM 4227 C C . VAL B 1 253 ? -17.047 -3.721 -1.383 1 95.5 253 VAL B C 1
ATOM 4229 O O . VAL B 1 253 ? -16.547 -2.596 -1.308 1 95.5 253 VAL B O 1
ATOM 4232 N N . GLU B 1 254 ? -18.328 -3.938 -1.603 1 94.5 254 GLU B N 1
ATOM 4233 C CA . GLU B 1 254 ? -19.266 -2.834 -1.783 1 94.5 254 GLU B CA 1
ATOM 4234 C C . GLU B 1 254 ? -19.359 -1.978 -0.523 1 94.5 254 GLU B C 1
ATOM 4236 O O . GLU B 1 254 ? -19.406 -0.748 -0.603 1 94.5 254 GLU B O 1
ATOM 4241 N N . GLU B 1 255 ? -19.344 -2.613 0.565 1 95.25 255 GLU B N 1
ATOM 4242 C CA . GLU B 1 255 ? -19.484 -1.924 1.846 1 95.25 255 GLU B CA 1
ATOM 4243 C C . GLU B 1 255 ? -18.281 -1.019 2.111 1 95.25 255 GLU B C 1
ATOM 4245 O O . GLU B 1 255 ? -18.453 0.15 2.467 1 95.25 255 GLU B O 1
ATOM 4250 N N . VAL B 1 256 ? -17.125 -1.551 1.97 1 96.81 256 VAL B N 1
ATOM 4251 C CA . VAL B 1 256 ? -15.93 -0.766 2.242 1 96.81 256 VAL B CA 1
ATOM 4252 C C . VAL B 1 256 ? -15.867 0.426 1.288 1 96.81 256 VAL B C 1
ATOM 4254 O O . VAL B 1 256 ? -15.562 1.546 1.704 1 96.81 256 VAL B O 1
ATOM 4257 N N . SER B 1 257 ? -16.188 0.182 0.033 1 96.31 257 SER B N 1
ATOM 4258 C CA . SER B 1 257 ? -16.141 1.232 -0.98 1 96.31 257 SER B CA 1
ATOM 4259 C C . SER B 1 257 ? -17.172 2.324 -0.691 1 96.31 257 SER B C 1
ATOM 4261 O O . SER B 1 257 ? -16.938 3.498 -0.987 1 96.31 257 SER B O 1
ATOM 4263 N N . ALA B 1 258 ? -18.266 1.954 -0.156 1 96.38 258 ALA B N 1
ATOM 4264 C CA . ALA B 1 258 ? -19.312 2.924 0.171 1 96.38 258 ALA B CA 1
ATOM 4265 C C . ALA B 1 258 ? -18.953 3.701 1.436 1 96.38 258 ALA B C 1
ATOM 4267 O O . ALA B 1 258 ? -19.266 4.887 1.552 1 96.38 258 ALA B O 1
ATOM 4268 N N . GLN B 1 259 ? -18.359 3.045 2.344 1 96.88 259 GLN B N 1
ATOM 4269 C CA . GLN B 1 259 ? -18.094 3.631 3.654 1 96.88 259 GLN B CA 1
ATOM 4270 C C . GLN B 1 259 ? -16.891 4.566 3.617 1 96.88 259 GLN B C 1
ATOM 4272 O O . GLN B 1 259 ? -16.906 5.621 4.25 1 96.88 259 GLN B O 1
ATOM 4277 N N . ILE B 1 260 ? -15.844 4.23 2.914 1 97.69 260 ILE B N 1
ATOM 4278 C CA . ILE B 1 260 ? -14.672 5.051 2.643 1 97.69 260 ILE B CA 1
ATOM 4279 C C . ILE B 1 260 ? -14.43 5.129 1.136 1 97.69 260 ILE B C 1
ATOM 4281 O O . ILE B 1 260 ? -13.609 4.387 0.592 1 97.69 260 ILE B O 1
ATOM 4285 N N . PRO B 1 261 ? -15.094 6.07 0.465 1 97.94 261 PRO B N 1
ATOM 4286 C CA . PRO B 1 261 ? -15.203 6 -0.994 1 97.94 261 PRO B CA 1
ATOM 4287 C C . PRO B 1 261 ? -13.984 6.586 -1.707 1 97.94 261 PRO B C 1
ATOM 4289 O O . PRO B 1 261 ? -14.125 7.492 -2.533 1 97.94 261 PRO B O 1
ATOM 4292 N N . THR B 1 262 ? -12.812 5.98 -1.493 1 98.25 262 THR B N 1
ATOM 4293 C CA . THR B 1 262 ? -11.57 6.477 -2.074 1 98.25 262 THR B CA 1
ATOM 4294 C C . THR B 1 262 ? -11.617 6.41 -3.598 1 98.25 262 THR B C 1
ATOM 4296 O O . THR B 1 262 ? -11.047 7.262 -4.281 1 98.25 262 THR B O 1
ATOM 4299 N N . PHE B 1 263 ? -12.312 5.422 -4.156 1 97.5 263 PHE B N 1
ATOM 4300 C CA . PHE B 1 263 ? -12.344 5.277 -5.609 1 97.5 263 PHE B CA 1
ATOM 4301 C C . PHE B 1 263 ? -12.977 6.504 -6.262 1 97.5 263 PHE B C 1
ATOM 4303 O O . PHE B 1 263 ? -12.383 7.109 -7.16 1 97.5 263 PHE B O 1
ATOM 4310 N N . SER B 1 264 ? -14.164 6.879 -5.805 1 96.94 264 SER B N 1
ATOM 4311 C CA . SER B 1 264 ? -14.867 8.008 -6.41 1 96.94 264 SER B CA 1
ATOM 4312 C C . SER B 1 264 ? -14.242 9.328 -5.996 1 96.94 264 SER B C 1
ATOM 4314 O O . SER B 1 264 ? -14.5 10.367 -6.609 1 96.94 264 SER B O 1
ATOM 4316 N N . GLN B 1 265 ? -13.406 9.336 -4.969 1 98.25 265 GLN B N 1
ATOM 4317 C CA . GLN B 1 265 ? -12.812 10.57 -4.457 1 98.25 265 GLN B CA 1
ATOM 4318 C C . GLN B 1 265 ? -11.414 10.789 -5.02 1 98.25 265 GLN B C 1
ATOM 4320 O O . GLN B 1 265 ? -10.742 11.75 -4.66 1 98.25 265 GLN B O 1
ATOM 4325 N N . ARG B 1 266 ? -10.953 9.852 -5.855 1 98.38 266 ARG B N 1
ATOM 4326 C CA . ARG B 1 266 ? -9.727 10.109 -6.609 1 98.38 266 ARG B CA 1
ATOM 4327 C C . ARG B 1 266 ? -9.812 11.445 -7.348 1 98.38 266 ARG B C 1
ATOM 4329 O O . ARG B 1 266 ? -10.883 11.828 -7.828 1 98.38 266 ARG B O 1
ATOM 4336 N N . ARG B 1 267 ? -8.734 12.133 -7.398 1 98.44 267 ARG B N 1
ATOM 4337 C CA . ARG B 1 267 ? -8.664 13.398 -8.125 1 98.44 267 ARG B CA 1
ATOM 4338 C C . ARG B 1 267 ? -8.055 13.195 -9.508 1 98.44 267 ARG B C 1
ATOM 4340 O O . ARG B 1 267 ? -6.961 13.688 -9.789 1 98.44 267 ARG B O 1
ATOM 4347 N N . THR B 1 268 ? -8.797 12.602 -10.359 1 97.81 268 THR B N 1
ATOM 4348 C CA . THR B 1 268 ? -8.328 12.25 -11.703 1 97.81 268 THR B CA 1
ATOM 4349 C C . THR B 1 268 ? -8.125 13.508 -12.547 1 97.81 268 THR B C 1
ATOM 4351 O O . THR B 1 268 ? -7.516 13.453 -13.617 1 97.81 268 THR B O 1
ATOM 4354 N N . ASP B 1 269 ? -8.633 14.641 -12.023 1 97.88 269 ASP B N 1
ATOM 4355 C CA . ASP B 1 269 ? -8.312 15.914 -12.656 1 97.88 269 ASP B CA 1
ATOM 4356 C C . ASP B 1 269 ? -6.855 16.297 -12.398 1 97.88 269 ASP B C 1
ATOM 4358 O O . ASP B 1 269 ? -6.281 17.109 -13.133 1 97.88 269 ASP B O 1
ATOM 4362 N N . LEU B 1 270 ? -6.238 15.734 -11.367 1 98.31 270 LEU B N 1
ATOM 4363 C CA . LEU B 1 270 ? -4.875 16.078 -10.984 1 98.31 270 LEU B CA 1
ATOM 4364 C C . LEU B 1 270 ? -3.904 14.969 -11.359 1 98.31 270 LEU B C 1
ATOM 4366 O O . LEU B 1 270 ? -2.748 15.234 -11.703 1 98.31 270 LEU B O 1
ATOM 4370 N N . TYR B 1 271 ? -4.367 13.75 -11.219 1 98.44 271 TYR B N 1
ATOM 4371 C CA . TYR B 1 271 ? -3.512 12.602 -11.508 1 98.44 271 TYR B CA 1
ATOM 4372 C C . TYR B 1 271 ? -4.336 11.422 -12.008 1 98.44 271 TYR B C 1
ATOM 4374 O O . TYR B 1 271 ? -5.562 11.422 -11.906 1 98.44 271 TYR B O 1
ATOM 4382 N N . ASP B 1 272 ? -3.604 10.438 -12.594 1 98.25 272 ASP B N 1
ATOM 4383 C CA . ASP B 1 272 ? -4.254 9.195 -12.984 1 98.25 272 ASP B CA 1
ATOM 4384 C C . ASP B 1 272 ? -3.234 8.07 -13.156 1 98.25 272 ASP B C 1
ATOM 4386 O O . ASP B 1 272 ? -2.053 8.328 -13.391 1 98.25 272 ASP B O 1
ATOM 4390 N N . THR B 1 273 ? -3.619 6.844 -12.891 1 98.5 273 THR B N 1
ATOM 4391 C CA . THR B 1 273 ? -2.883 5.656 -13.312 1 98.5 273 THR B CA 1
ATOM 4392 C C . THR B 1 273 ? -3.443 5.113 -14.625 1 98.5 273 THR B C 1
ATOM 4394 O O . THR B 1 273 ? -4.613 4.738 -14.695 1 98.5 273 THR B O 1
ATOM 4397 N N . VAL B 1 274 ? -2.578 5.043 -15.586 1 97.81 274 VAL B N 1
ATOM 4398 C CA . VAL B 1 274 ? -3.068 4.723 -16.922 1 97.81 274 VAL B CA 1
ATOM 4399 C C . VAL B 1 274 ? -2.457 3.404 -17.391 1 97.81 274 VAL B C 1
ATOM 4401 O O . VAL B 1 274 ? -1.289 3.121 -17.125 1 97.81 274 VAL B O 1
ATOM 4404 N N . TYR B 1 275 ? -3.229 2.57 -17.969 1 97.44 275 TYR B N 1
ATOM 4405 C CA . TYR B 1 275 ? -2.771 1.381 -18.688 1 97.44 275 TYR B CA 1
ATOM 4406 C C . TYR B 1 275 ? -2.496 1.691 -20.141 1 97.44 275 TYR B C 1
ATOM 4408 O O . TYR B 1 275 ? -3.375 2.18 -20.859 1 97.44 275 TYR B O 1
ATOM 4416 N N . LYS B 1 276 ? -1.343 1.518 -20.703 1 95.31 276 LYS B N 1
ATOM 4417 C CA . LYS B 1 276 ? -0.917 1.99 -22.016 1 95.31 276 LYS B CA 1
ATOM 4418 C C . LYS B 1 276 ? -1.208 0.95 -23.094 1 95.31 276 LYS B C 1
ATOM 4420 O O . LYS B 1 276 ? -1.044 1.221 -24.281 1 95.31 276 LYS B O 1
ATOM 4425 N N . LYS B 1 277 ? -1.479 -0.223 -22.797 1 83.69 277 LYS B N 1
ATOM 4426 C CA . LYS B 1 277 ? -1.744 -1.228 -23.828 1 83.69 277 LYS B CA 1
ATOM 4427 C C . LYS B 1 277 ? -3.213 -1.216 -24.234 1 83.69 277 LYS B C 1
ATOM 4429 O O . LYS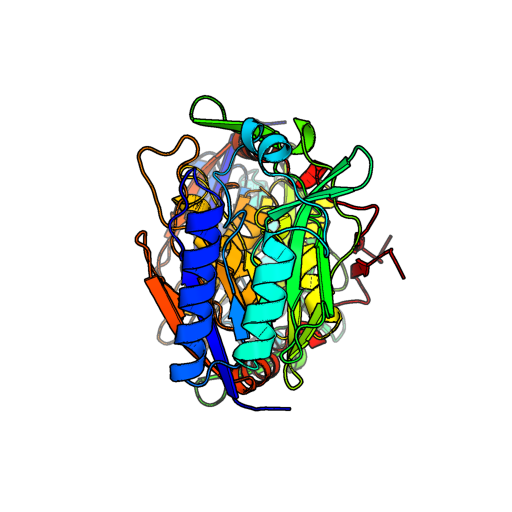 B 1 277 ? -3.65 -2.066 -25.016 1 83.69 277 LYS B O 1
ATOM 4434 N N . GLU B 1 278 ? -3.986 0.105 -24.328 1 55.88 278 GLU B N 1
ATOM 4435 C CA . GLU B 1 278 ? -5.293 -0.037 -24.969 1 55.88 278 GLU B CA 1
ATOM 4436 C C . GLU B 1 278 ? -5.148 -0.382 -26.453 1 55.88 278 GLU B C 1
ATOM 4438 O O . GLU B 1 278 ? -4.168 0.002 -27.094 1 55.88 278 GLU B O 1
#

Nearest PDB structures (foldseek):
  2w1v-assembly1_B  TM=9.936E-01  e=9.334E-45  Mus musculus
  1f89-assembly1_B  TM=9.191E-01  e=5.157E-32  Saccharomyces cerevisiae
  1ems-assembly1_A  TM=8.959E-01  e=3.624E-26  Caenorhabditis elegans
  4hgd-assembly2_B  TM=8.628E-01  e=3.849E-26  Saccharomyces cerevisiae S288C
  4hgd-assembly2_C  TM=8.627E-01  e=1.074E-25  Saccharomyces cerevisiae S288C

Solvent-accessible surface area (backbone atoms only — not comparable to full-atom values): 27546 Å² total; per-residue (Å²): 111,62,54,62,45,33,41,30,42,31,18,46,62,55,47,86,51,39,69,59,24,46,51,51,51,47,50,52,55,54,52,35,45,77,70,62,33,51,31,38,36,35,10,34,36,41,46,31,57,65,53,72,80,39,40,75,76,63,41,30,43,80,67,80,16,72,67,43,46,51,50,22,51,46,15,33,77,50,56,19,31,33,38,54,19,17,39,36,29,40,56,91,93,42,30,28,50,29,27,41,28,25,31,37,80,28,45,78,75,45,70,36,36,28,51,40,63,54,57,35,47,37,88,99,74,50,72,44,58,39,62,79,58,37,45,63,30,90,61,87,40,68,49,72,58,70,71,40,31,35,27,57,43,38,40,58,32,64,66,42,60,67,60,54,48,48,37,37,76,71,59,32,50,31,38,40,23,24,20,62,44,35,71,74,54,20,84,64,40,52,63,52,46,43,24,36,54,5,39,68,54,34,14,33,25,34,39,21,7,27,18,44,41,86,86,44,95,55,40,32,47,24,41,25,32,36,21,36,29,78,34,44,75,77,46,68,56,47,39,52,64,47,70,49,81,45,75,44,54,53,60,52,32,54,48,48,41,64,23,53,35,58,77,83,56,53,56,66,83,46,31,49,73,46,71,61,76,118,111,61,55,65,45,32,41,30,44,32,18,46,63,55,49,85,52,39,68,58,25,45,51,52,52,46,50,53,54,56,53,37,45,78,69,62,33,52,33,36,36,35,11,33,36,41,46,31,56,65,52,72,82,37,41,75,75,65,41,30,43,81,67,78,16,72,65,43,45,52,50,21,50,47,16,33,76,49,55,19,31,30,39,52,18,17,38,35,29,42,57,91,93,42,30,27,49,29,28,42,29,24,31,36,80,27,45,80,75,44,69,38,38,30,51,41,62,54,56,36,46,37,86,97,74,48,72,45,59,40,64,79,58,37,46,63,30,91,62,86,37,69,49,73,58,70,71,41,31,33,26,56,42,38,39,56,33,62,66,40,60,64,60,55,48,46,37,36,76,71,58,32,50,31,39,40,23,24,19,64,43,36,71,73,54,21,84,65,39,51,65,52,45,43,26,36,53,5,41,68,54,33,14,34,26,34,40,22,7,25,19,44,40,88,87,44,94,54,40,32,47,24,41,25,31,36,21,35,29,78,33,46,73,76,44,70,56,47,38,53,64,46,70,49,80,45,75,45,53,54,61,53,32,55,47,48,41,61,24,54,35,57,79,83,56,54,56,64,83,46,30,48,72,45,71,60,76,117

Foldseek 3Di:
DDQKAKEKFWQAAEDAQLVVLLVVVLVVLQVCLVVVHQEYEAAFQSRHFDAQVCLVVFEDAPCPGPSNQSVLVSLQVSQHKYFSHWHWYDDPNAIFTKTFIAGSNSDGPKMATAADFDADDDPPPDGGGNVVHHDHDDDWIWDDGPRAIETEHEAVRLVPLLSLVVSLVVPHQEYEYRHFAAPPCCVPPVLVSQLVSLQLSLHKYWYHYHAADPPGPTGGQAFGWIAGSNSHTPDTPGHHTDMDIDMDGSVSSVVSCVVPVVPVVDPVVVPDRDDDPD/DDQKAKEKFWQAAEDAQQVVLLVVVLVVLQVCLVVVHQEYEAAFQSRHFDAQVCLVVFEAAPCPGPSNQSVLVSLQVSQHKYFSHWHWYDDPNAIFTKTFIAGSNSDGPKMATAADFDADDDPPPDGGGNVVHHDHDDDWIWDDGPRAIETEHEAVRLVPLLSLVVSLVVPHQEYEYRHFAAPPCCVPPVLVSQLVSLQLSLHKYWYHYHAADPPGPTGGQAFGWIAGSNSHTPDTPGHHTDMDIDMDGSVSSVVSCVVPVVPVVDPVVVPDRDDDPD

Sequence (556 aa):
MYKHFAWHLVQLQVNEVKSKNVERAVSYISSAKEHNADIIALPECFNSPYGIQYFPKYAESVPDGETSVALSKAAKENSIYVVGGTISEIEGDKLYNTCTIWGPDGTLIAKHRKVHLFDIDIPNKITFRESDSLSPGNSLTMFDVKGWKIGIGICYDIRFEEMARIYRNKGCQMLIYPAAFNMTTGPLHWSLLQRSRANDNQLYVACISPARVPSASYVAWGHTQLTNPWGKILYDLETQENMVVTDIDLKVVEEVSAQIPTFSQRRTDLYDTVYKKEMYKHFAWHLVQLQVNEVKSKNVERAVSYISSAKEHNADIIALPECFNSPYGIQYFPKYAESVPDGETSVALSKAAKENSIYVVGGTISEIEGDKLYNTCTIWGPDGTLIAKHRKVHLFDIDIPNKITFRESDSLSPGNSLTMFDVKGWKIGIGICYDIRFEEMARIYRNKGCQMLIYPAAFNMTTGPLHWSLLQRSRANDNQLYVACISPARVPSASYVAWGHTQLTNPWGKILYDLETQENMVVTDIDLKVVEEVSAQIPTFSQRRTDLYDTVYKKE

InterPro domains:
  IPR003010 Carbon-nitrogen hydrolase [PF00795] (10-256)
  IPR003010 Carbon-nitrogen hydrolase [PS50263] (7-250)
  IPR036526 Carbon-nitrogen hydrolase superfamily [G3DSA:3.60.110.10] (7-277)
  IPR036526 Carbon-nitrogen hydrolase superfamily [SSF56317] (10-276)
  IPR045254 Nit1/2, carbon-nitrogen hydrolase domain [cd07572] (9-267)

pLDDT: mean 96.01, std 5.95, range [50.53, 98.94]

Secondary structure (DSSP, 8-state):
--SEEEEEEEE----S-HHHHHHHHHHHHHHHHHTT-SEEE--TTTTS--STTHHHHH-B-TTTSHHHHHHHHHHHHHT-EEE---EEEEETTEEEEEEEEE-TTS-EEEEEE-SS--EEEETTTEEEEGGGTPPPP---EEEEETTEEEEE--GGGGG-HHHHHHHHHTT-SEEEEE---BTTTHHHHHHHHHHHHHHHHTSEEEEE-PPP-TTSSS-B----EEE-TTS-EEEE-TTSSEEEEEEEEHHHHHHHHHHS-HHHH--TTTEEEEETT-/--SEEEEEEEE----S-HHHHHHHHHHHHHHHHTTT-SEEE--TTTTS--STTHHHHH-B-TTTSHHHHHHHHHHHHHT-EEE---EEEEETTEEEEEEEEE-TTS-EEEEEE-SS--EEEETTTEEEEGGGTPPPP---EEEEETTEEEEE--GGGGG-HHHHHHHHHTT-SEEEEE---BTTTHHHHHHHHHHHHHHHHTSEEEEE-PPP-TTSSS-B----EEE-TTS-EEEE-TTSSEEEEEEEEHHHHHHHHHHS-TTTT--TTTEEEEETT-

Radius of gyration: 24.95 Å; Cα contacts (8 Å, |Δi|>4): 1453; chains: 2; bounding box: 48×73×55 Å

Organism: Bombus terrestris (NCBI:txid30195)